Protein AF-A0A662INW2-F1 (afdb_monomer_lite)

Structure (mmCIF, N/CA/C/O backbone):
data_AF-A0A662INW2-F1
#
_entry.id   AF-A0A662INW2-F1
#
loop_
_atom_site.group_PDB
_atom_site.id
_atom_site.type_symbol
_atom_site.label_atom_id
_atom_site.label_alt_id
_atom_site.label_comp_id
_atom_site.label_asym_id
_atom_site.label_entity_id
_atom_site.label_seq_id
_atom_site.pdbx_PDB_ins_code
_atom_site.Cartn_x
_atom_site.Cartn_y
_atom_site.Cartn_z
_atom_site.occupancy
_atom_site.B_iso_or_equiv
_atom_site.auth_seq_id
_a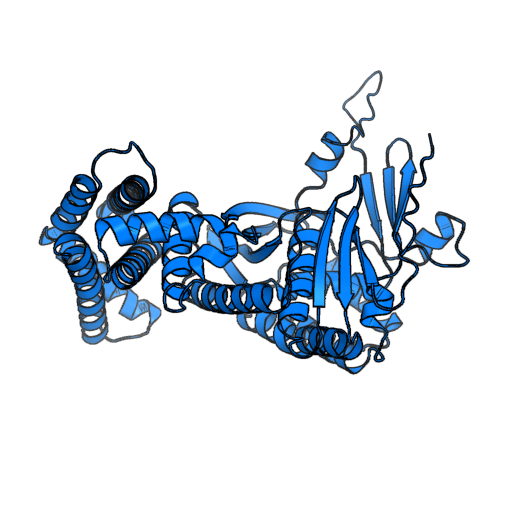tom_site.auth_comp_id
_atom_site.auth_asym_id
_atom_site.auth_atom_id
_atom_site.pdbx_PDB_model_num
ATOM 1 N N . MET A 1 1 ? -9.061 1.749 -38.274 1.00 37.03 1 MET A N 1
ATOM 2 C CA . MET A 1 1 ? -8.312 3.035 -38.328 1.00 37.03 1 MET A CA 1
ATOM 3 C C . MET A 1 1 ? -7.039 2.878 -37.492 1.00 37.03 1 MET A C 1
ATOM 5 O O . MET A 1 1 ? -7.163 2.446 -36.355 1.00 37.03 1 MET A O 1
ATOM 9 N N . LYS A 1 2 ? -5.832 3.106 -38.037 1.00 39.03 2 LYS A N 1
ATOM 10 C CA . LYS A 1 2 ? -4.568 2.965 -37.282 1.00 39.03 2 LYS A CA 1
ATOM 11 C C . LYS A 1 2 ? -4.162 4.327 -36.724 1.00 39.03 2 LYS A C 1
ATOM 13 O O . LYS A 1 2 ? -3.750 5.186 -37.494 1.00 39.03 2 LYS A O 1
ATOM 18 N N . THR A 1 3 ? -4.282 4.514 -35.418 1.00 44.94 3 THR A N 1
ATOM 19 C CA . THR A 1 3 ? -3.802 5.716 -34.724 1.00 44.94 3 THR A CA 1
ATOM 20 C C . THR A 1 3 ? -2.540 5.341 -33.952 1.00 44.94 3 THR A C 1
ATOM 22 O O . THR A 1 3 ? -2.580 4.423 -33.131 1.00 44.94 3 THR A O 1
ATOM 25 N N . GLU A 1 4 ? -1.417 5.999 -34.245 1.00 45.31 4 GLU A N 1
ATOM 26 C CA . GLU A 1 4 ? -0.183 5.900 -33.458 1.00 45.31 4 GLU A CA 1
ATOM 27 C C . GLU A 1 4 ? -0.028 7.180 -32.635 1.00 45.31 4 GLU A C 1
ATOM 29 O O . GLU A 1 4 ? 0.244 8.245 -33.184 1.00 45.31 4 GLU A O 1
ATOM 34 N N . ASP A 1 5 ? -0.183 7.073 -31.317 1.00 49.12 5 ASP A N 1
ATOM 35 C CA . ASP A 1 5 ? 0.152 8.158 -30.397 1.00 49.12 5 ASP A CA 1
ATOM 36 C C . ASP A 1 5 ? 1.635 8.022 -30.025 1.00 49.12 5 ASP A C 1
ATOM 38 O O . ASP A 1 5 ? 2.023 7.096 -29.307 1.00 49.12 5 ASP A O 1
ATOM 42 N N . ILE A 1 6 ? 2.482 8.921 -30.533 1.00 49.25 6 ILE A N 1
ATOM 43 C CA . ILE A 1 6 ? 3.893 9.017 -30.136 1.00 49.25 6 ILE A CA 1
ATOM 44 C C . ILE A 1 6 ? 4.049 10.237 -29.236 1.00 49.25 6 ILE A C 1
ATOM 46 O O . ILE A 1 6 ? 3.958 11.378 -29.688 1.00 49.25 6 ILE A O 1
ATOM 50 N N . ILE A 1 7 ? 4.323 9.995 -27.959 1.00 52.34 7 ILE A N 1
ATOM 51 C CA . ILE A 1 7 ? 4.603 11.053 -26.989 1.00 52.34 7 ILE A CA 1
ATOM 52 C C . ILE A 1 7 ? 6.104 11.336 -27.043 1.00 52.34 7 ILE A C 1
ATOM 54 O O . ILE A 1 7 ? 6.919 10.460 -26.752 1.00 52.34 7 ILE A O 1
ATOM 58 N N . LYS A 1 8 ? 6.475 12.540 -27.493 1.00 43.66 8 LYS A N 1
ATOM 59 C CA . LYS A 1 8 ? 7.877 12.971 -27.575 1.00 43.66 8 LYS A CA 1
ATOM 60 C C . LYS A 1 8 ? 8.413 13.265 -26.170 1.00 43.66 8 LYS A C 1
ATOM 62 O O . LYS A 1 8 ? 7.740 13.921 -25.380 1.00 43.66 8 LYS A O 1
ATOM 67 N N . ALA A 1 9 ? 9.620 12.783 -25.878 1.00 48.53 9 ALA A N 1
ATOM 68 C CA . ALA A 1 9 ? 10.321 13.079 -24.630 1.00 48.53 9 ALA A CA 1
ATOM 69 C C . ALA A 1 9 ? 10.698 14.579 -24.540 1.00 48.53 9 ALA A C 1
ATOM 71 O O . ALA A 1 9 ? 10.866 15.218 -25.585 1.00 48.53 9 ALA A O 1
ATOM 72 N N . PRO A 1 10 ? 10.849 15.149 -23.328 1.00 46.94 10 PRO A N 1
ATOM 73 C CA . PRO A 1 10 ? 11.308 16.522 -23.142 1.00 46.94 10 PRO A CA 1
ATOM 74 C C . PRO A 1 10 ? 12.740 16.687 -23.660 1.00 46.94 10 PRO A C 1
ATOM 76 O O . PRO A 1 10 ? 13.549 15.763 -23.602 1.00 46.94 10 PRO A O 1
ATOM 79 N N . SER A 1 11 ? 13.066 17.885 -24.137 1.00 42.50 11 SER A N 1
ATOM 80 C CA . SER A 1 11 ? 14.350 18.226 -24.761 1.00 42.50 11 SER A CA 1
ATOM 81 C C . SER A 1 11 ? 15.472 18.589 -23.773 1.00 42.50 11 SER A C 1
ATOM 83 O O . SER A 1 11 ? 16.565 18.937 -24.214 1.00 42.50 11 SER A O 1
ATOM 85 N N . SER A 1 12 ? 15.243 18.519 -22.452 1.00 51.72 12 SER A N 1
ATOM 86 C CA . SER A 1 12 ? 16.228 18.924 -21.433 1.00 51.72 12 SER A CA 1
ATOM 87 C C . SER A 1 12 ? 16.754 17.736 -20.618 1.00 51.72 12 SER A C 1
ATOM 89 O O . SER A 1 12 ? 15.980 16.938 -20.105 1.00 51.72 12 SER A O 1
ATOM 91 N N . GLY A 1 13 ? 18.077 17.633 -20.430 1.00 61.78 13 GLY A N 1
ATOM 92 C CA . GLY A 1 13 ? 18.703 16.524 -19.684 1.00 61.78 13 GLY A CA 1
ATOM 93 C C . GLY A 1 13 ? 18.345 16.444 -18.188 1.00 61.78 13 GLY A C 1
ATOM 94 O O . GLY A 1 13 ? 18.645 15.443 -17.537 1.00 61.78 13 GLY A O 1
ATOM 95 N N . ARG A 1 14 ? 17.696 17.477 -17.631 1.00 76.56 14 ARG A N 1
ATOM 96 C CA . ARG A 1 14 ? 17.255 17.535 -16.223 1.00 76.56 14 ARG A CA 1
ATOM 97 C C . ARG A 1 14 ? 15.843 17.001 -16.001 1.00 76.56 14 ARG A C 1
ATOM 99 O O . ARG A 1 14 ? 15.479 16.735 -14.860 1.00 76.56 14 ARG A O 1
ATOM 106 N N . GLU A 1 15 ? 15.068 16.814 -17.064 1.00 89.31 15 GLU A N 1
ATOM 107 C CA . GLU A 1 15 ? 13.707 16.297 -16.988 1.00 89.31 15 GLU A CA 1
ATOM 108 C C . GLU A 1 15 ? 13.587 15.018 -17.814 1.00 89.31 15 GLU A C 1
ATOM 110 O O . GLU A 1 15 ? 13.947 14.986 -18.989 1.00 89.31 15 GLU A O 1
ATOM 115 N N . LYS A 1 16 ? 13.060 13.950 -17.213 1.00 91.19 16 LYS A N 1
ATOM 116 C CA . LYS A 1 16 ? 12.741 12.720 -17.941 1.00 91.19 16 LYS A CA 1
ATOM 117 C C . LYS A 1 16 ? 11.297 12.314 -17.689 1.00 91.19 16 LYS A C 1
ATOM 119 O O . LYS A 1 16 ? 10.740 12.558 -16.619 1.00 91.19 16 LYS A O 1
ATOM 124 N N . ILE A 1 17 ? 10.704 11.669 -18.690 1.00 91.25 17 ILE A N 1
ATOM 125 C CA . ILE A 1 17 ? 9.365 11.091 -18.598 1.00 91.25 17 ILE A CA 1
ATOM 126 C C . ILE A 1 17 ? 9.509 9.583 -18.479 1.00 91.25 17 ILE A C 1
ATOM 128 O O . ILE A 1 17 ? 10.080 8.934 -19.353 1.00 91.25 17 ILE A O 1
ATOM 132 N N . ILE A 1 18 ? 8.950 9.031 -17.409 1.00 92.00 18 ILE A N 1
ATOM 133 C CA . ILE A 1 18 ? 8.750 7.593 -17.271 1.00 92.00 18 ILE A CA 1
ATOM 134 C C . ILE A 1 18 ? 7.319 7.290 -17.688 1.00 92.00 18 ILE A C 1
ATOM 136 O O . ILE A 1 18 ? 6.369 7.812 -17.102 1.00 92.00 18 ILE A O 1
ATOM 140 N N . MET A 1 19 ? 7.173 6.450 -18.708 1.00 89.94 19 MET A N 1
ATOM 141 C CA . MET A 1 19 ? 5.880 5.983 -19.196 1.00 89.94 19 MET A CA 1
ATOM 142 C C . MET A 1 19 ? 5.650 4.546 -18.743 1.00 89.94 19 MET A C 1
ATOM 144 O O . MET A 1 19 ? 6.542 3.706 -18.838 1.00 89.94 19 MET A O 1
ATOM 148 N N . MET A 1 20 ? 4.434 4.248 -18.299 1.00 89.69 20 MET A N 1
ATOM 149 C CA . MET A 1 20 ? 4.009 2.888 -17.983 1.00 89.69 20 MET A CA 1
ATOM 150 C C . MET A 1 20 ? 2.600 2.629 -18.528 1.00 89.69 20 MET A C 1
ATOM 152 O O . MET A 1 20 ? 1.799 3.562 -18.620 1.00 89.69 20 MET A O 1
ATOM 156 N N . PRO A 1 21 ? 2.261 1.382 -18.890 1.00 87.25 21 PRO A N 1
ATOM 157 C CA . PRO A 1 21 ? 0.896 1.010 -19.250 1.00 87.25 21 PRO A CA 1
ATOM 158 C C . PRO A 1 21 ? -0.096 1.401 -18.148 1.00 87.25 21 PRO A C 1
ATOM 160 O O . PRO A 1 21 ? 0.173 1.161 -16.970 1.00 87.25 21 PRO A O 1
ATOM 163 N N . ALA A 1 22 ? -1.240 1.975 -18.529 1.00 84.25 22 ALA A N 1
ATOM 164 C CA . ALA A 1 22 ? -2.293 2.425 -17.613 1.00 84.25 22 ALA A CA 1
ATOM 165 C C . ALA A 1 22 ? -3.113 1.252 -17.041 1.00 84.25 22 ALA A C 1
ATOM 167 O O . ALA A 1 22 ? -4.324 1.142 -17.244 1.00 84.25 22 ALA A O 1
ATOM 168 N N . PHE A 1 23 ? -2.434 0.338 -16.354 1.00 82.12 23 PHE A N 1
ATOM 169 C CA . PHE A 1 23 ? -3.037 -0.792 -15.661 1.00 82.12 23 PHE A CA 1
ATOM 170 C C . PHE A 1 23 ? -3.106 -0.497 -14.169 1.00 82.12 23 PHE A C 1
ATOM 172 O O . PHE A 1 23 ? -2.045 -0.465 -13.555 1.00 82.12 23 PHE A O 1
ATOM 179 N N . PRO A 1 24 ? -4.307 -0.356 -13.569 1.00 82.19 24 PRO A N 1
ATOM 180 C CA . PRO A 1 24 ? -4.466 0.195 -12.221 1.00 82.19 24 PRO A CA 1
ATOM 181 C C . PRO A 1 24 ? -3.483 -0.378 -11.195 1.00 82.19 24 PRO A C 1
ATOM 183 O O . PRO A 1 24 ? -2.689 0.357 -10.622 1.00 82.19 24 PRO A O 1
ATOM 186 N N . PHE A 1 25 ? -3.426 -1.707 -11.066 1.00 84.69 25 PHE A N 1
ATOM 187 C CA . PHE A 1 25 ? -2.544 -2.346 -10.092 1.00 84.69 25 PHE A CA 1
ATOM 188 C C . PHE A 1 25 ? -1.044 -2.155 -10.382 1.00 84.69 25 PHE A C 1
ATOM 190 O O . PHE A 1 25 ? -0.271 -1.847 -9.476 1.00 84.69 25 PHE A O 1
ATOM 197 N N . LEU A 1 26 ? -0.619 -2.304 -11.646 1.00 87.50 26 LEU A N 1
ATOM 198 C CA . LEU A 1 26 ? 0.771 -2.043 -12.039 1.00 87.50 26 LEU A CA 1
ATOM 199 C C . LEU A 1 26 ? 1.128 -0.578 -11.797 1.00 87.50 26 LEU A C 1
ATOM 201 O O . LEU A 1 26 ? 2.176 -0.300 -11.227 1.00 87.50 26 LEU A O 1
ATOM 205 N N . THR A 1 27 ? 0.267 0.340 -12.225 1.00 90.38 27 THR A N 1
ATOM 206 C CA . THR A 1 27 ? 0.436 1.781 -12.074 1.00 90.38 27 THR A CA 1
ATOM 207 C C . THR A 1 27 ? 0.603 2.156 -10.606 1.00 90.38 27 THR A C 1
ATOM 209 O O . THR A 1 27 ? 1.559 2.851 -10.272 1.00 90.38 27 THR A O 1
ATOM 212 N N . ASP A 1 28 ? -0.265 1.666 -9.723 1.00 92.19 28 ASP A N 1
ATOM 213 C CA . ASP A 1 28 ? -0.233 2.005 -8.300 1.00 92.19 28 ASP A CA 1
ATOM 214 C C . ASP A 1 28 ? 1.037 1.465 -7.621 1.00 92.19 28 ASP A C 1
ATOM 216 O O . ASP A 1 28 ? 1.741 2.208 -6.930 1.00 92.19 28 ASP A O 1
ATOM 220 N N . CYS A 1 29 ? 1.409 0.204 -7.874 1.00 92.75 29 CYS A N 1
ATOM 221 C CA . CYS A 1 29 ? 2.650 -0.373 -7.346 1.00 92.75 29 CYS A CA 1
ATOM 222 C C . CYS A 1 29 ? 3.903 0.301 -7.915 1.00 92.75 29 CYS A C 1
ATOM 224 O O . CYS A 1 29 ? 4.835 0.610 -7.175 1.00 92.75 29 CYS A O 1
ATOM 226 N N . PHE A 1 30 ? 3.937 0.553 -9.222 1.00 93.81 30 PHE A N 1
ATOM 227 C CA . PHE A 1 30 ? 5.099 1.139 -9.877 1.00 93.81 30 PHE A CA 1
ATOM 228 C C . PHE A 1 30 ? 5.302 2.601 -9.466 1.00 93.81 30 PHE A C 1
ATOM 230 O O . PHE A 1 30 ? 6.424 2.996 -9.152 1.00 93.81 30 PHE A O 1
ATOM 237 N N . ARG A 1 31 ? 4.228 3.399 -9.379 1.00 94.31 31 ARG A N 1
ATOM 238 C CA . ARG A 1 31 ? 4.294 4.756 -8.817 1.00 94.31 31 ARG A CA 1
ATOM 239 C C . ARG A 1 31 ? 4.790 4.730 -7.387 1.00 94.31 31 ARG A C 1
ATOM 241 O O . ARG A 1 31 ? 5.695 5.484 -7.065 1.00 94.31 31 ARG A O 1
ATOM 248 N N . THR A 1 32 ? 4.243 3.850 -6.553 1.00 96.19 32 THR A N 1
ATOM 249 C CA . THR A 1 32 ? 4.691 3.712 -5.163 1.00 96.19 32 THR A CA 1
ATOM 250 C C . THR A 1 32 ? 6.186 3.427 -5.109 1.00 96.19 32 THR A C 1
ATOM 252 O O . THR A 1 32 ? 6.913 4.147 -4.436 1.00 96.19 32 THR A O 1
ATOM 255 N N . PHE A 1 33 ? 6.660 2.437 -5.869 1.00 95.50 33 PHE A N 1
ATOM 256 C CA . PHE A 1 33 ? 8.079 2.105 -5.966 1.00 95.50 33 PHE A CA 1
ATOM 257 C C . PHE A 1 33 ? 8.932 3.327 -6.346 1.00 95.50 33 PHE A C 1
ATOM 259 O O . PHE A 1 33 ? 9.886 3.653 -5.644 1.00 95.50 33 PHE A O 1
ATOM 266 N N . MET A 1 34 ? 8.542 4.062 -7.392 1.00 95.62 34 MET A N 1
ATOM 267 C CA . MET A 1 34 ? 9.255 5.265 -7.833 1.00 95.62 34 MET A CA 1
ATOM 268 C C . MET A 1 34 ? 9.220 6.401 -6.805 1.00 95.62 34 MET A C 1
ATOM 270 O O . MET A 1 34 ? 10.246 7.018 -6.541 1.00 95.62 34 MET A O 1
ATOM 274 N N . LEU A 1 35 ? 8.060 6.688 -6.212 1.00 95.94 35 LEU A N 1
ATOM 275 C CA . LEU A 1 35 ? 7.903 7.760 -5.227 1.00 95.94 35 LEU A CA 1
ATOM 276 C C . LEU A 1 35 ? 8.697 7.475 -3.948 1.00 95.94 35 LEU A C 1
ATOM 278 O O . LEU A 1 35 ? 9.294 8.391 -3.392 1.00 95.94 35 LEU A O 1
ATOM 282 N N . MET A 1 36 ? 8.751 6.215 -3.505 1.00 95.50 36 MET A N 1
ATOM 283 C CA . MET A 1 36 ? 9.572 5.814 -2.359 1.00 95.50 36 MET A CA 1
ATOM 284 C C . MET A 1 36 ? 11.071 5.918 -2.665 1.00 95.50 36 MET A C 1
ATOM 286 O O . MET A 1 36 ? 11.833 6.313 -1.785 1.00 95.50 36 MET A O 1
ATOM 290 N N . ALA A 1 37 ? 11.494 5.642 -3.904 1.00 94.62 37 ALA A N 1
ATOM 291 C CA . ALA A 1 37 ? 12.878 5.864 -4.321 1.00 94.62 37 ALA A CA 1
ATOM 292 C C . ALA A 1 37 ? 13.225 7.360 -4.329 1.00 94.62 37 ALA A C 1
ATOM 294 O O . ALA A 1 37 ? 14.258 7.756 -3.798 1.00 94.62 37 ALA A O 1
ATOM 295 N N . ILE A 1 38 ? 12.331 8.203 -4.856 1.00 95.00 38 ILE A N 1
ATOM 296 C CA . ILE A 1 38 ? 12.493 9.665 -4.840 1.00 95.00 38 ILE A CA 1
ATOM 297 C C . ILE A 1 38 ? 12.570 10.191 -3.401 1.00 95.00 38 ILE A C 1
ATOM 299 O O . ILE A 1 38 ? 13.432 11.007 -3.097 1.00 95.00 38 ILE A O 1
ATOM 303 N N . ALA A 1 39 ? 11.732 9.681 -2.496 1.00 94.38 39 ALA A N 1
ATOM 304 C CA . ALA A 1 39 ? 11.750 10.047 -1.079 1.00 94.38 39 ALA A CA 1
ATOM 305 C C . ALA A 1 39 ? 13.079 9.716 -0.364 1.00 94.38 39 ALA A C 1
ATOM 307 O O . ALA A 1 39 ? 13.336 10.241 0.719 1.00 94.38 39 ALA A O 1
ATOM 308 N N . ARG A 1 40 ? 13.907 8.817 -0.921 1.00 92.25 40 ARG A N 1
ATOM 309 C CA . ARG A 1 40 ? 15.236 8.454 -0.392 1.00 92.25 40 ARG A CA 1
ATOM 310 C C . ARG A 1 40 ? 16.379 9.279 -0.991 1.00 92.25 40 ARG A C 1
ATOM 312 O O . ARG A 1 40 ? 17.423 9.375 -0.354 1.00 92.25 40 ARG A O 1
ATOM 319 N N . ALA A 1 41 ? 16.172 9.913 -2.143 1.00 89.19 41 ALA A N 1
ATOM 320 C CA . ALA A 1 41 ? 17.164 10.747 -2.819 1.00 89.19 41 ALA A CA 1
ATOM 321 C C . ALA A 1 41 ? 17.173 12.179 -2.245 1.00 89.19 41 ALA A C 1
ATOM 323 O O . ALA A 1 41 ? 16.756 13.130 -2.903 1.00 89.19 41 ALA A O 1
ATOM 324 N N . THR A 1 42 ? 17.574 12.329 -0.979 1.00 83.94 42 THR A N 1
ATOM 325 C CA . THR A 1 42 ? 17.442 13.585 -0.219 1.00 83.94 42 THR A CA 1
ATOM 326 C C . THR A 1 42 ? 18.393 14.701 -0.640 1.00 83.94 42 THR A C 1
ATOM 328 O O . THR A 1 42 ? 18.109 15.861 -0.342 1.00 83.94 42 THR A O 1
ATOM 331 N N . ARG A 1 43 ? 19.504 14.394 -1.319 1.00 81.56 43 ARG A N 1
ATOM 332 C CA . ARG A 1 43 ? 20.448 15.409 -1.821 1.00 81.56 43 ARG A CA 1
ATOM 333 C C . ARG A 1 43 ? 20.062 15.898 -3.219 1.00 81.56 43 ARG A C 1
ATOM 335 O O . ARG A 1 43 ? 20.475 16.987 -3.622 1.00 81.56 43 ARG A O 1
ATOM 342 N N . ALA A 1 44 ? 19.222 15.149 -3.926 1.00 80.12 44 ALA A N 1
ATOM 343 C CA . ALA A 1 44 ? 18.698 15.513 -5.223 1.00 80.12 44 ALA A CA 1
ATOM 344 C C . ALA A 1 44 ? 17.483 16.425 -5.042 1.00 80.12 44 ALA A C 1
ATOM 346 O O . ALA A 1 44 ? 16.520 16.110 -4.344 1.00 80.12 44 ALA A O 1
ATOM 347 N N . ASN A 1 45 ? 17.485 17.562 -5.732 1.00 86.12 45 ASN A N 1
ATOM 348 C CA . ASN A 1 45 ? 16.285 18.373 -5.863 1.00 86.12 45 ASN A CA 1
ATOM 349 C C . ASN A 1 45 ? 15.371 17.705 -6.895 1.00 86.12 45 ASN A C 1
ATOM 351 O O . ASN A 1 45 ? 15.505 17.935 -8.103 1.00 86.12 45 ASN A O 1
ATOM 355 N N . VAL A 1 46 ? 14.495 16.823 -6.409 1.00 90.19 46 VAL A N 1
ATOM 356 C CA . VAL A 1 46 ? 13.550 16.076 -7.238 1.00 90.19 46 VAL A CA 1
ATOM 357 C C . VAL A 1 46 ? 12.154 16.668 -7.122 1.00 90.19 46 VAL A C 1
ATOM 359 O O . VAL A 1 46 ? 11.629 16.843 -6.023 1.00 90.19 46 VAL A O 1
ATOM 362 N N . LYS A 1 47 ? 11.528 16.916 -8.274 1.00 92.38 47 LYS A N 1
ATOM 363 C CA . LYS A 1 47 ? 10.097 17.204 -8.387 1.00 92.38 47 LYS A CA 1
ATOM 364 C C . LYS A 1 47 ? 9.449 16.209 -9.330 1.00 92.38 47 LYS A C 1
ATOM 366 O O . LYS A 1 47 ? 9.964 15.967 -10.422 1.00 92.38 47 LYS A O 1
ATOM 371 N N . VAL A 1 48 ? 8.309 15.664 -8.925 1.00 94.31 48 VAL A N 1
ATOM 372 C CA . VAL A 1 48 ? 7.545 14.704 -9.720 1.00 94.31 48 VAL A CA 1
ATOM 373 C C . VAL A 1 48 ? 6.112 15.168 -9.916 1.00 94.31 48 VAL A C 1
ATOM 375 O O . VAL A 1 48 ? 5.460 15.611 -8.974 1.00 94.31 48 VAL A O 1
ATOM 378 N N . ARG A 1 49 ? 5.615 15.030 -11.144 1.00 94.06 49 ARG A N 1
ATOM 379 C CA . ARG A 1 49 ? 4.214 15.249 -11.511 1.00 94.06 49 ARG A CA 1
ATOM 380 C C . ARG A 1 49 ? 3.691 14.040 -12.266 1.00 94.06 49 ARG A C 1
ATOM 382 O O . ARG A 1 49 ? 4.387 13.504 -13.130 1.00 94.06 49 ARG A O 1
ATOM 389 N N . THR A 1 50 ? 2.462 13.626 -11.970 1.00 92.00 50 THR A N 1
ATOM 390 C CA . THR A 1 50 ? 1.820 12.524 -12.696 1.00 92.00 50 THR A CA 1
ATOM 391 C C . THR A 1 50 ? 0.786 13.033 -13.691 1.00 92.00 50 THR A C 1
ATOM 393 O O . THR A 1 50 ? 0.023 13.955 -13.397 1.00 92.00 50 THR A O 1
ATOM 396 N N . LEU A 1 51 ? 0.760 12.422 -14.873 1.00 87.75 51 LEU A N 1
ATOM 397 C CA . LEU A 1 51 ? -0.205 12.689 -15.936 1.00 87.75 51 LEU A CA 1
ATOM 398 C C . LEU A 1 51 ? -0.775 11.372 -16.452 1.00 87.75 51 LEU A C 1
ATOM 400 O O . LEU A 1 51 ? -0.073 10.360 -16.488 1.00 87.75 51 LEU A O 1
ATOM 404 N N . ARG A 1 52 ? -2.023 11.415 -16.914 1.00 84.88 52 ARG A N 1
ATOM 405 C CA . ARG A 1 52 ? -2.730 10.260 -17.462 1.00 84.88 52 ARG A CA 1
ATOM 406 C C . ARG A 1 52 ? -3.110 10.491 -18.916 1.00 84.88 52 ARG A C 1
ATOM 408 O O . ARG A 1 52 ? -3.553 11.569 -19.296 1.00 84.88 52 ARG A O 1
ATOM 415 N N . SER A 1 53 ? -2.968 9.445 -19.718 1.00 79.69 53 SER A N 1
ATOM 416 C CA . SER A 1 53 ? -3.459 9.360 -21.094 1.00 79.69 53 SER A CA 1
ATOM 417 C C . SER A 1 53 ? -4.329 8.111 -21.261 1.00 79.69 53 SER A C 1
ATOM 419 O O . SER A 1 53 ? -4.509 7.338 -20.319 1.00 79.69 53 SER A O 1
ATOM 421 N N . ARG A 1 54 ? -4.859 7.880 -22.469 1.00 79.19 54 ARG A N 1
ATOM 422 C CA . ARG A 1 54 ? -5.743 6.736 -22.747 1.00 79.19 54 ARG A CA 1
ATOM 423 C C . ARG A 1 54 ? -5.094 5.383 -22.436 1.00 79.19 54 ARG A C 1
ATOM 425 O O . ARG A 1 54 ? -5.748 4.518 -21.863 1.00 79.19 54 ARG A O 1
ATOM 432 N N . TRP A 1 55 ? -3.831 5.204 -22.823 1.00 83.00 55 TRP A N 1
ATOM 433 C CA . TRP A 1 55 ? -3.119 3.921 -22.720 1.00 83.00 55 TRP A CA 1
ATOM 434 C C . TRP A 1 55 ? -1.973 3.930 -21.712 1.00 83.00 55 TRP A C 1
ATOM 436 O O . TRP A 1 55 ? -1.502 2.862 -21.312 1.00 83.00 55 TRP A O 1
ATOM 446 N N . TYR A 1 56 ? -1.531 5.118 -21.299 1.00 86.50 56 TYR A N 1
ATOM 447 C CA . TYR A 1 56 ? -0.334 5.291 -20.486 1.00 86.50 56 TYR A CA 1
ATOM 448 C C . TYR A 1 56 ? -0.552 6.204 -19.303 1.00 86.50 56 TYR A C 1
ATOM 450 O O . TYR A 1 56 ? -1.284 7.192 -19.373 1.00 86.50 56 TYR A O 1
ATOM 458 N N . GLU A 1 57 ? 0.218 5.905 -18.274 1.00 89.62 57 GLU A N 1
ATOM 459 C CA . GLU A 1 57 ? 0.477 6.762 -17.139 1.00 89.62 57 GLU A CA 1
ATOM 460 C C . GLU A 1 57 ? 1.899 7.293 -17.248 1.00 89.62 57 GLU A C 1
ATOM 462 O O . GLU A 1 57 ? 2.815 6.575 -17.659 1.00 89.62 57 GLU A O 1
ATOM 467 N N . GLN A 1 58 ? 2.073 8.567 -16.919 1.00 92.06 58 GLN A N 1
ATOM 468 C CA . GLN A 1 58 ? 3.333 9.275 -17.081 1.00 92.06 58 GLN A CA 1
ATOM 469 C C . GLN A 1 58 ? 3.758 9.886 -15.755 1.00 92.06 58 GLN A C 1
ATOM 471 O O . GLN A 1 58 ? 2.960 10.523 -15.068 1.00 92.06 58 GLN A O 1
ATOM 476 N N . MET A 1 59 ? 5.033 9.722 -15.422 1.00 93.94 59 MET A N 1
ATOM 477 C CA . MET A 1 59 ? 5.696 10.441 -14.341 1.00 93.94 59 MET A CA 1
ATOM 478 C C . MET A 1 59 ? 6.733 11.369 -14.962 1.00 93.94 59 MET A C 1
ATOM 480 O O . MET A 1 59 ? 7.732 1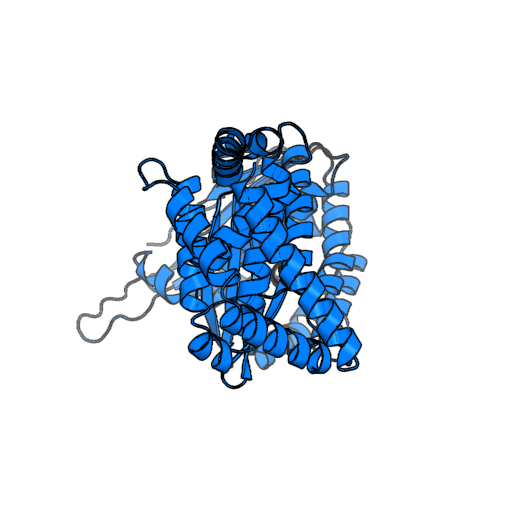0.907 -15.514 1.00 93.94 59 MET A O 1
ATOM 484 N N . MET A 1 60 ? 6.476 12.671 -14.893 1.00 94.69 60 MET A N 1
ATOM 485 C CA . MET A 1 60 ? 7.439 13.703 -15.264 1.00 94.69 60 MET A CA 1
ATOM 486 C C . MET A 1 60 ? 8.316 13.970 -14.049 1.00 94.69 60 MET A C 1
ATOM 488 O O . MET A 1 60 ? 7.800 14.392 -13.014 1.00 94.69 60 MET A O 1
ATOM 492 N N . ILE A 1 61 ? 9.609 13.680 -14.158 1.00 94.19 61 ILE A N 1
ATOM 493 C CA . ILE A 1 61 ? 10.565 13.814 -13.060 1.00 94.19 61 ILE A CA 1
ATOM 494 C C . ILE A 1 61 ? 11.623 14.833 -13.473 1.00 94.19 61 ILE A C 1
ATOM 496 O O . ILE A 1 61 ? 12.391 14.595 -14.405 1.00 94.19 61 ILE A O 1
ATOM 500 N N . SER A 1 62 ? 11.668 15.948 -12.748 1.00 93.44 62 SER A N 1
ATOM 501 C CA . SER A 1 62 ? 12.768 16.909 -12.785 1.00 93.44 62 SER A CA 1
ATOM 502 C C . SER A 1 62 ? 13.741 16.556 -11.670 1.00 93.44 62 SER A C 1
ATOM 504 O O . SER A 1 62 ? 13.338 16.536 -10.509 1.00 93.44 62 SER A O 1
ATOM 506 N N . CYS A 1 63 ? 15.000 16.291 -12.005 1.00 91.81 63 CYS A N 1
ATOM 507 C CA . CYS A 1 63 ? 16.013 15.850 -11.052 1.00 91.81 63 CYS A CA 1
ATOM 508 C C . CYS A 1 63 ? 17.339 16.585 -11.279 1.00 91.81 63 CYS A C 1
ATOM 510 O O . CYS A 1 63 ? 17.813 16.686 -12.414 1.00 91.81 63 CYS A O 1
ATOM 512 N N . SER A 1 64 ? 17.949 17.087 -10.201 1.00 90.44 64 SER A N 1
ATOM 513 C CA . SER A 1 64 ? 19.289 17.686 -10.262 1.00 90.44 64 SER A CA 1
ATOM 514 C C . SER A 1 64 ? 20.406 16.646 -10.373 1.00 90.44 64 SER A C 1
ATOM 516 O O . SER A 1 64 ? 21.429 16.946 -10.983 1.00 90.44 64 SER A O 1
ATOM 518 N N . ASP A 1 65 ? 20.210 15.448 -9.812 1.00 89.50 65 ASP A N 1
ATOM 519 C CA . ASP A 1 65 ? 21.181 14.350 -9.841 1.00 89.50 65 ASP A CA 1
ATOM 520 C C . ASP A 1 65 ? 20.501 12.987 -10.058 1.00 89.50 65 ASP A C 1
ATOM 522 O O . ASP A 1 65 ? 19.937 12.369 -9.153 1.00 89.50 65 ASP A O 1
ATOM 526 N N . TRP A 1 66 ? 20.571 12.494 -11.294 1.00 90.44 66 TRP A N 1
ATOM 527 C CA . TRP A 1 66 ? 20.020 11.190 -11.663 1.00 90.44 66 TRP A CA 1
ATOM 528 C C . TRP A 1 66 ? 20.772 10.008 -11.038 1.00 90.44 66 TRP A C 1
ATOM 530 O O . TRP A 1 66 ? 20.169 8.944 -10.893 1.00 90.44 66 TRP A O 1
ATOM 540 N N . HIS A 1 67 ? 22.042 10.173 -10.654 1.00 91.00 67 HIS A N 1
ATOM 541 C CA . HIS A 1 67 ? 22.830 9.086 -10.070 1.00 91.00 67 HIS A CA 1
ATOM 542 C C . HIS A 1 67 ? 22.334 8.740 -8.670 1.00 91.00 67 HIS A C 1
ATOM 544 O O . HIS A 1 67 ? 22.232 7.563 -8.335 1.00 91.00 67 HIS A O 1
ATOM 550 N N . GLU A 1 68 ? 21.969 9.742 -7.871 1.00 91.38 68 GLU A N 1
ATOM 551 C CA . GLU A 1 68 ? 21.410 9.519 -6.537 1.00 91.38 68 GLU A CA 1
ATOM 552 C C . GLU A 1 68 ? 20.029 8.853 -6.591 1.00 91.38 68 GLU A C 1
ATOM 554 O O . GLU A 1 68 ? 19.758 7.908 -5.842 1.00 91.38 68 GLU A O 1
ATOM 559 N N . LEU A 1 69 ? 19.159 9.299 -7.506 1.00 92.81 69 LEU A N 1
ATOM 560 C CA . LEU A 1 69 ? 17.864 8.648 -7.710 1.00 92.81 69 LEU A CA 1
ATOM 561 C C . LEU A 1 69 ? 18.050 7.189 -8.146 1.00 92.81 69 LEU A C 1
ATOM 563 O O . LEU A 1 69 ? 17.346 6.299 -7.669 1.00 92.81 69 LEU A O 1
ATOM 567 N N . GLU A 1 70 ? 19.018 6.920 -9.020 1.00 93.31 70 GLU A N 1
ATOM 568 C CA . GLU A 1 70 ? 19.314 5.554 -9.427 1.00 93.31 70 GLU A CA 1
ATOM 569 C C . GLU A 1 70 ? 19.918 4.709 -8.300 1.00 93.31 70 GLU A C 1
ATOM 571 O O . GLU A 1 70 ? 19.538 3.548 -8.149 1.00 93.31 70 GLU A O 1
ATOM 576 N N . ALA A 1 71 ? 20.803 5.275 -7.479 1.00 93.19 71 ALA A N 1
ATOM 577 C CA . ALA A 1 71 ? 21.316 4.608 -6.287 1.00 93.19 71 ALA A CA 1
ATOM 578 C C . ALA A 1 71 ? 20.174 4.238 -5.327 1.00 93.19 71 ALA A C 1
ATOM 580 O O . ALA A 1 71 ? 20.133 3.116 -4.826 1.00 93.19 71 ALA A O 1
ATOM 581 N N . SER A 1 72 ? 19.192 5.127 -5.159 1.00 93.62 72 SER A N 1
ATOM 582 C CA . SER A 1 72 ? 17.994 4.868 -4.351 1.00 93.62 72 SER A CA 1
ATOM 583 C C . SER A 1 72 ? 17.125 3.747 -4.937 1.00 93.62 72 SER A C 1
ATOM 585 O O . SER A 1 72 ? 16.638 2.887 -4.205 1.00 93.62 72 SER A O 1
ATOM 587 N N . LEU A 1 73 ? 16.959 3.701 -6.265 1.00 94.81 73 LEU A N 1
ATOM 588 C CA . LEU A 1 73 ? 16.258 2.602 -6.941 1.00 94.81 73 LEU A CA 1
ATOM 589 C C . LEU A 1 73 ? 16.988 1.266 -6.762 1.00 94.81 73 LEU A C 1
ATOM 591 O O . LEU A 1 73 ? 16.343 0.249 -6.507 1.00 94.81 73 LEU A O 1
ATOM 595 N N . ARG A 1 74 ? 18.322 1.254 -6.872 1.00 94.38 74 ARG A N 1
ATOM 596 C CA . ARG A 1 74 ? 19.141 0.054 -6.634 1.00 94.38 74 ARG A CA 1
ATOM 597 C C . ARG A 1 74 ? 19.004 -0.440 -5.209 1.00 94.38 74 ARG A C 1
ATOM 599 O O . ARG A 1 74 ? 18.741 -1.621 -5.028 1.00 94.38 74 ARG A O 1
ATOM 606 N N . ASP A 1 75 ? 19.113 0.455 -4.233 1.00 93.12 75 ASP A N 1
ATOM 607 C CA . ASP A 1 75 ? 18.938 0.132 -2.818 1.00 93.12 75 ASP A CA 1
ATOM 608 C C . ASP A 1 75 ? 17.560 -0.491 -2.551 1.00 93.12 75 ASP A C 1
ATOM 610 O O . ASP A 1 75 ? 17.445 -1.525 -1.893 1.00 93.12 75 ASP A O 1
ATOM 614 N N . MET A 1 76 ? 16.495 0.063 -3.137 1.00 92.69 76 MET A N 1
ATOM 615 C CA . MET A 1 76 ? 15.163 -0.531 -3.012 1.00 92.69 76 MET A CA 1
ATOM 616 C C . MET A 1 76 ? 15.083 -1.948 -3.596 1.00 92.69 76 MET A C 1
ATOM 618 O O . MET A 1 76 ? 14.439 -2.816 -2.999 1.00 92.69 76 MET A O 1
ATOM 622 N N . LEU A 1 77 ? 15.716 -2.196 -4.746 1.00 93.50 77 LEU A N 1
ATOM 623 C CA . LEU A 1 77 ? 15.772 -3.526 -5.361 1.00 93.50 77 LEU A CA 1
ATOM 624 C C . LEU A 1 77 ? 16.644 -4.499 -4.553 1.00 93.50 77 LEU A C 1
ATOM 626 O O . LEU A 1 77 ? 16.292 -5.671 -4.433 1.00 93.50 77 LEU A O 1
ATOM 630 N N . GLU A 1 78 ? 17.756 -4.023 -3.998 1.00 93.50 78 GLU A N 1
ATOM 631 C CA . GLU A 1 78 ? 18.724 -4.829 -3.255 1.00 93.50 78 GLU A CA 1
ATOM 632 C C . GLU A 1 78 ? 18.254 -5.166 -1.837 1.00 93.50 78 GLU A C 1
ATOM 634 O O . GLU A 1 78 ? 18.492 -6.277 -1.372 1.00 93.50 78 GLU A O 1
ATOM 639 N N . ASN A 1 79 ? 17.559 -4.247 -1.164 1.00 90.75 79 ASN A N 1
ATOM 640 C CA . ASN A 1 79 ? 17.259 -4.365 0.264 1.00 90.75 79 ASN A CA 1
ATOM 641 C C . ASN A 1 79 ? 15.753 -4.434 0.544 1.00 90.75 79 ASN A C 1
ATOM 643 O O . ASN A 1 79 ? 15.276 -5.364 1.197 1.00 90.75 79 ASN A O 1
ATOM 647 N N . SER A 1 80 ? 14.970 -3.489 0.016 1.00 86.88 80 SER A N 1
ATOM 648 C CA . SER A 1 80 ? 13.543 -3.385 0.361 1.00 86.88 80 SER A CA 1
ATOM 649 C C . SER A 1 80 ? 12.692 -4.505 -0.246 1.00 86.88 80 SER A C 1
ATOM 651 O O . SER A 1 80 ? 11.782 -5.010 0.410 1.00 86.88 80 SER A O 1
ATOM 653 N N . VAL A 1 81 ? 12.987 -4.935 -1.478 1.00 86.69 81 VAL A N 1
ATOM 654 C CA . VAL A 1 81 ? 12.280 -6.062 -2.108 1.00 86.69 81 VAL A CA 1
ATOM 655 C C . VAL A 1 81 ? 12.530 -7.380 -1.357 1.00 86.69 81 VAL A C 1
ATOM 657 O O . VAL A 1 81 ? 11.542 -8.020 -0.987 1.00 86.69 81 VAL A O 1
ATOM 660 N N . PRO A 1 82 ? 13.785 -7.791 -1.077 1.00 86.19 82 PRO A N 1
ATOM 661 C CA . PRO A 1 82 ? 14.074 -8.940 -0.220 1.00 86.19 82 PRO A CA 1
ATOM 662 C C . PRO A 1 82 ? 13.357 -8.907 1.119 1.00 86.19 82 PRO A C 1
ATOM 664 O O . PRO A 1 82 ? 12.671 -9.870 1.450 1.00 86.19 82 PRO A O 1
ATOM 667 N N . GLN A 1 83 ? 13.446 -7.792 1.846 1.00 86.19 83 GLN A N 1
ATOM 668 C CA . GLN A 1 83 ? 12.819 -7.653 3.155 1.00 86.19 83 GLN A CA 1
ATOM 669 C C . GLN A 1 83 ? 11.303 -7.891 3.083 1.00 86.19 83 GLN A C 1
ATOM 671 O O . GLN A 1 83 ? 10.761 -8.718 3.814 1.00 86.19 83 GLN A O 1
ATOM 676 N N . ASN A 1 84 ? 10.616 -7.237 2.144 1.00 83.94 84 ASN A N 1
ATOM 677 C CA . ASN A 1 84 ? 9.163 -7.353 2.012 1.00 83.94 84 ASN A CA 1
ATOM 678 C C . ASN A 1 84 ? 8.717 -8.762 1.599 1.00 83.94 84 ASN A C 1
ATOM 680 O O . ASN A 1 84 ? 7.662 -9.226 2.020 1.00 83.94 84 ASN A O 1
ATOM 684 N N . ILE A 1 85 ? 9.519 -9.459 0.793 1.00 80.12 85 ILE A N 1
ATOM 685 C CA . ILE A 1 85 ? 9.255 -10.847 0.398 1.00 80.12 85 ILE A CA 1
ATOM 686 C C . ILE A 1 85 ? 9.514 -11.812 1.562 1.00 80.12 85 ILE A C 1
ATOM 688 O O . ILE A 1 85 ? 8.774 -12.779 1.756 1.00 80.12 85 ILE A O 1
ATOM 692 N N . GLU A 1 86 ? 10.577 -11.581 2.327 1.00 73.69 86 GLU A N 1
ATOM 693 C CA . GLU A 1 86 ? 10.971 -12.425 3.447 1.00 73.69 86 GLU A CA 1
ATOM 694 C C . GLU A 1 86 ? 10.006 -12.327 4.626 1.00 73.69 86 GLU A C 1
ATOM 696 O O . GLU A 1 86 ? 9.706 -13.334 5.260 1.00 73.69 86 GLU A O 1
ATOM 701 N N . GLU A 1 87 ? 9.441 -11.159 4.889 1.00 66.38 87 GLU A N 1
ATOM 702 C CA . GLU A 1 87 ? 8.433 -11.003 5.940 1.00 66.38 87 GLU A CA 1
ATOM 703 C C . GLU A 1 87 ? 7.115 -11.748 5.617 1.00 66.38 87 GLU A C 1
ATOM 705 O O . GLU A 1 87 ? 6.273 -11.945 6.489 1.00 66.38 87 GLU A O 1
ATOM 710 N N . VAL A 1 88 ? 6.967 -12.262 4.388 1.00 63.19 88 VAL A N 1
ATOM 711 C CA . VAL A 1 88 ? 5.779 -12.971 3.875 1.00 63.19 88 VAL A CA 1
ATOM 712 C C . VAL A 1 88 ? 6.003 -14.497 3.729 1.00 63.19 88 VAL A C 1
ATOM 714 O O . VAL A 1 88 ? 5.144 -15.228 3.237 1.00 63.19 88 VAL A O 1
ATOM 717 N N . ARG A 1 89 ? 7.136 -15.026 4.225 1.00 54.44 89 ARG A N 1
ATOM 718 C CA . ARG A 1 89 ? 7.616 -16.434 4.132 1.00 54.44 89 ARG A CA 1
ATOM 719 C C . ARG A 1 89 ? 6.596 -17.558 4.415 1.00 54.44 89 ARG A C 1
ATOM 721 O O . ARG A 1 89 ? 6.838 -18.695 4.001 1.00 54.44 89 ARG A O 1
ATOM 728 N N . ASN A 1 90 ? 5.503 -17.273 5.124 1.00 45.97 90 ASN A N 1
ATOM 729 C CA . ASN A 1 90 ? 4.575 -18.266 5.684 1.00 45.97 90 ASN A CA 1
ATOM 730 C C . ASN A 1 90 ? 3.435 -18.690 4.753 1.00 45.97 90 ASN A C 1
ATOM 732 O O . ASN A 1 90 ? 2.671 -19.597 5.080 1.00 45.97 90 ASN A O 1
ATOM 736 N N . VAL A 1 91 ? 3.332 -18.073 3.583 1.00 45.59 91 VAL A N 1
ATOM 737 C CA . VAL A 1 91 ? 2.361 -18.444 2.559 1.00 45.59 91 VAL A CA 1
ATOM 738 C C . VAL A 1 91 ? 3.128 -18.600 1.255 1.00 45.59 91 VAL A C 1
ATOM 740 O O . VAL A 1 91 ? 4.092 -17.858 1.030 1.00 45.59 91 VAL A O 1
ATOM 743 N N . PRO A 1 92 ? 2.788 -19.559 0.373 1.00 44.97 92 PRO A N 1
ATOM 744 C CA . PRO A 1 92 ? 3.299 -19.473 -0.980 1.00 44.97 92 PRO A CA 1
ATOM 745 C C . PRO A 1 92 ? 3.016 -18.055 -1.482 1.00 44.97 92 PRO A C 1
ATOM 747 O O . PRO A 1 92 ? 1.876 -17.607 -1.456 1.00 44.97 92 PRO A O 1
ATOM 750 N N . LEU A 1 93 ? 4.034 -17.356 -1.991 1.00 47.38 93 LEU A N 1
ATOM 751 C CA . LEU A 1 93 ? 3.798 -16.408 -3.071 1.00 47.38 93 LEU A CA 1
ATOM 752 C C . LEU A 1 93 ? 3.162 -17.247 -4.181 1.00 47.38 93 LEU A C 1
ATOM 754 O O . LEU A 1 93 ? 3.832 -17.720 -5.100 1.00 47.38 93 LEU A O 1
ATOM 758 N N . THR A 1 94 ? 1.860 -17.505 -4.069 1.00 46.88 94 THR A N 1
ATOM 759 C CA . THR A 1 94 ? 1.023 -17.935 -5.158 1.00 46.88 94 THR A CA 1
ATOM 760 C C . THR A 1 94 ? 0.976 -16.719 -6.044 1.00 46.88 94 THR A C 1
ATOM 762 O O . THR A 1 94 ? -0.035 -16.042 -6.154 1.00 46.88 94 THR A O 1
ATOM 765 N N . MET A 1 95 ? 2.049 -16.480 -6.792 1.00 49.16 95 MET A N 1
ATOM 766 C CA . MET A 1 95 ? 1.803 -16.052 -8.145 1.00 49.16 95 MET A CA 1
ATOM 767 C C . MET A 1 95 ? 1.230 -17.266 -8.906 1.00 49.16 95 MET A C 1
ATOM 769 O O . MET A 1 95 ? 1.805 -17.694 -9.873 1.00 49.16 95 MET A O 1
ATOM 773 N N . GLY A 1 96 ? 0.134 -17.903 -8.459 1.00 36.03 96 GLY A N 1
ATOM 774 C CA . GLY A 1 96 ? -0.337 -19.257 -8.832 1.00 36.03 96 GLY A CA 1
ATOM 775 C C . GLY A 1 96 ? -0.555 -19.543 -10.333 1.00 36.03 96 GLY A C 1
ATOM 776 O O . GLY A 1 96 ? -0.853 -20.669 -10.723 1.00 36.03 96 GLY A O 1
ATOM 777 N N . ALA A 1 97 ? -0.308 -18.563 -11.203 1.00 38.75 97 ALA A N 1
ATOM 778 C CA . ALA A 1 97 ? 0.077 -18.724 -12.606 1.00 38.75 97 ALA A CA 1
ATOM 779 C C . ALA A 1 97 ? 1.564 -19.133 -12.828 1.00 38.75 97 ALA A C 1
ATOM 781 O O . ALA A 1 97 ? 2.040 -19.200 -13.960 1.00 38.75 97 ALA A O 1
ATOM 782 N N . LEU A 1 98 ? 2.321 -19.415 -11.763 1.00 46.84 98 LEU A N 1
ATOM 783 C CA . LEU A 1 98 ? 3.782 -19.329 -11.727 1.00 46.84 98 LEU A CA 1
ATOM 784 C C . LEU A 1 98 ? 4.491 -20.411 -12.521 1.00 46.84 98 LEU A C 1
ATOM 786 O O . LEU A 1 98 ? 5.658 -20.233 -12.838 1.00 46.84 98 LEU A O 1
ATOM 790 N N . ALA A 1 99 ? 3.838 -21.512 -12.883 1.00 54.62 99 ALA A N 1
ATOM 791 C CA . ALA A 1 99 ? 4.485 -22.459 -13.780 1.00 54.62 99 ALA A CA 1
ATOM 792 C C . ALA A 1 99 ? 4.873 -21.770 -15.102 1.00 54.62 99 ALA A C 1
ATOM 794 O O . ALA A 1 99 ? 5.979 -21.990 -15.585 1.00 54.62 99 ALA A O 1
ATOM 795 N N . SER A 1 100 ? 4.028 -20.880 -15.647 1.00 66.75 100 SER A N 1
ATOM 796 C CA . SER A 1 100 ? 4.364 -20.142 -16.870 1.00 66.75 100 SER A CA 1
ATOM 797 C C . SER A 1 100 ? 5.260 -18.940 -16.597 1.00 66.75 100 SER A C 1
ATOM 799 O O . SER A 1 100 ? 6.265 -18.796 -17.283 1.00 66.75 100 SER A O 1
ATOM 801 N N . ASP A 1 101 ? 4.954 -18.112 -15.594 1.00 76.69 101 ASP A N 1
ATOM 802 C CA . ASP A 1 101 ? 5.723 -16.882 -15.348 1.00 76.69 101 ASP A CA 1
ATOM 803 C C . ASP A 1 101 ? 7.093 -17.168 -14.714 1.00 76.69 101 ASP A C 1
ATOM 805 O O . ASP A 1 101 ? 8.078 -16.582 -15.155 1.00 76.69 101 ASP A O 1
ATOM 809 N N . LEU A 1 102 ? 7.219 -18.138 -13.789 1.00 77.75 102 LEU A N 1
ATOM 810 C CA . LEU A 1 102 ? 8.543 -18.621 -13.360 1.00 77.75 102 LEU A CA 1
ATOM 811 C C . LEU A 1 102 ? 9.261 -19.313 -14.506 1.00 77.75 102 LEU A C 1
ATOM 813 O O . LEU A 1 102 ? 10.476 -19.202 -14.590 1.00 77.75 102 LEU A O 1
ATOM 817 N N . SER A 1 103 ? 8.566 -20.054 -15.376 1.00 82.75 103 SER A N 1
ATOM 818 C CA . SER A 1 103 ? 9.240 -20.662 -16.527 1.00 82.75 103 SER A CA 1
ATOM 819 C C . SER A 1 103 ? 9.754 -19.593 -17.488 1.00 82.75 103 SER A C 1
ATOM 821 O O . SER A 1 103 ? 10.855 -19.747 -18.004 1.00 82.75 103 SER A O 1
ATOM 823 N N . ILE A 1 104 ? 8.998 -18.522 -17.741 1.00 86.94 104 ILE A N 1
ATOM 824 C CA . ILE A 1 104 ? 9.451 -17.388 -18.555 1.00 86.94 104 ILE A CA 1
ATOM 825 C C . ILE A 1 104 ? 10.637 -16.712 -17.866 1.00 86.94 104 ILE A C 1
ATOM 827 O O . ILE A 1 104 ? 11.681 -16.553 -18.497 1.00 86.94 104 ILE A O 1
ATOM 831 N N . LEU A 1 105 ? 10.518 -16.408 -16.570 1.00 88.19 105 LEU A N 1
ATOM 832 C CA . LEU A 1 105 ? 11.586 -15.822 -15.767 1.00 88.19 105 LEU A CA 1
ATOM 833 C C . LEU A 1 105 ? 12.865 -16.667 -15.853 1.00 88.19 105 LEU A C 1
ATOM 835 O O . LEU A 1 105 ? 13.885 -16.195 -16.342 1.00 88.19 105 LEU A O 1
ATOM 839 N N . ARG A 1 106 ? 12.789 -17.944 -15.470 1.00 88.94 106 ARG A N 1
ATOM 840 C CA . ARG A 1 106 ? 13.934 -18.862 -15.386 1.00 88.94 106 ARG A CA 1
ATOM 841 C C . ARG A 1 106 ? 14.536 -19.217 -16.744 1.00 88.94 106 ARG A C 1
ATOM 843 O O . ARG A 1 106 ? 15.750 -19.298 -16.853 1.00 88.94 106 ARG A O 1
ATOM 850 N N . LYS A 1 107 ? 13.712 -19.471 -17.768 1.00 90.00 107 LYS A N 1
ATOM 851 C CA . LYS A 1 107 ? 14.191 -19.987 -19.067 1.00 90.00 107 LYS A CA 1
ATOM 852 C C . LYS A 1 107 ? 14.472 -18.901 -20.100 1.00 90.00 107 LYS A C 1
ATOM 854 O O . LYS A 1 107 ? 15.075 -19.209 -21.123 1.00 90.00 107 LYS A O 1
ATOM 859 N N . ARG A 1 108 ? 13.971 -17.675 -19.913 1.00 91.38 108 ARG A N 1
ATOM 860 C CA . ARG A 1 108 ? 14.053 -16.623 -20.941 1.00 91.38 108 ARG A CA 1
ATOM 861 C C . ARG A 1 108 ? 14.553 -15.285 -20.414 1.00 91.38 108 ARG A C 1
ATOM 863 O O . ARG A 1 108 ? 15.413 -14.701 -21.059 1.00 91.38 108 ARG A O 1
ATOM 870 N N . ILE A 1 109 ? 14.042 -14.813 -19.278 1.00 92.19 109 ILE A N 1
ATOM 871 C CA . ILE A 1 109 ? 14.406 -13.494 -18.734 1.00 92.19 109 ILE A CA 1
ATOM 872 C C . ILE A 1 109 ? 15.792 -13.538 -18.084 1.00 92.19 109 ILE A C 1
ATOM 874 O O . ILE A 1 109 ? 16.691 -12.835 -18.529 1.00 92.19 109 ILE A O 1
ATOM 878 N N . LEU A 1 110 ? 15.993 -14.400 -17.080 1.00 93.25 110 LEU A N 1
ATOM 879 C CA . LEU A 1 110 ? 17.258 -14.475 -16.340 1.00 93.25 110 LEU A CA 1
ATOM 880 C C . LEU A 1 110 ? 18.467 -14.778 -17.242 1.00 93.25 110 LEU A C 1
ATOM 882 O O . LEU A 1 110 ? 19.453 -14.056 -17.119 1.00 93.25 110 LEU A O 1
ATOM 886 N N . PRO A 1 111 ? 18.399 -15.721 -18.212 1.00 93.69 111 PRO A N 1
ATOM 887 C CA . PRO A 1 111 ? 19.520 -15.964 -19.120 1.00 93.69 111 PRO A CA 1
ATOM 888 C C . PRO A 1 111 ? 19.902 -14.746 -19.968 1.00 93.69 111 PRO A C 1
ATOM 890 O O . PRO A 1 111 ? 21.085 -14.508 -20.180 1.00 93.69 111 PRO A O 1
ATOM 893 N N . ARG A 1 112 ? 18.926 -13.944 -20.423 1.00 92.75 112 ARG A N 1
ATOM 894 C CA . ARG A 1 112 ? 19.200 -12.706 -21.179 1.00 92.75 112 ARG A CA 1
ATOM 895 C C . ARG A 1 112 ? 19.839 -11.620 -20.322 1.00 92.75 112 ARG A C 1
ATOM 897 O O . ARG A 1 112 ? 20.647 -10.853 -20.822 1.00 92.75 112 ARG A O 1
ATOM 904 N N . LEU A 1 113 ? 19.513 -11.599 -19.033 1.00 92.31 113 LEU A N 1
ATOM 905 C CA . LEU A 1 113 ? 20.143 -10.726 -18.043 1.00 92.31 113 LEU A CA 1
ATOM 906 C C . LEU A 1 113 ? 21.479 -11.290 -17.520 1.00 92.31 113 LEU A C 1
ATOM 908 O O . LEU A 1 113 ? 22.098 -10.697 -16.639 1.00 92.31 113 LEU A O 1
ATOM 912 N N . GLY A 1 114 ? 21.902 -12.465 -18.004 1.00 92.12 114 GLY A N 1
ATOM 913 C CA . GLY A 1 114 ? 23.078 -13.186 -17.520 1.00 92.12 114 GLY A CA 1
ATOM 914 C C . GLY A 1 114 ? 22.956 -13.703 -16.083 1.00 92.12 114 GLY A C 1
ATOM 915 O O . GLY A 1 114 ? 23.961 -14.102 -15.505 1.00 92.12 114 GLY A O 1
ATOM 916 N N . ILE A 1 115 ? 21.769 -13.681 -15.474 1.00 93.50 115 ILE A N 1
ATOM 917 C CA . ILE A 1 115 ? 21.538 -14.086 -14.083 1.00 93.50 115 ILE A CA 1
ATOM 918 C C . ILE A 1 115 ? 21.292 -15.596 -14.026 1.00 93.50 115 ILE A C 1
ATOM 920 O O . ILE A 1 115 ? 20.448 -16.132 -14.746 1.00 93.50 115 ILE A O 1
ATOM 924 N N . GLU A 1 116 ? 22.004 -16.290 -13.144 1.00 91.88 116 GLU A N 1
ATOM 925 C CA . GLU A 1 116 ? 21.758 -17.709 -12.894 1.00 91.88 116 GLU A CA 1
ATOM 926 C C . GLU A 1 116 ? 20.464 -17.915 -12.106 1.00 91.88 116 GLU A C 1
ATOM 928 O O . GLU A 1 116 ? 20.087 -17.095 -11.270 1.00 91.88 116 GLU A O 1
ATOM 933 N N . VAL A 1 117 ? 19.777 -19.032 -12.354 1.00 88.62 117 VAL A N 1
ATOM 934 C CA . VAL A 1 117 ? 18.552 -19.376 -11.625 1.00 88.62 117 VAL A CA 1
ATOM 935 C C . VAL A 1 117 ? 18.916 -19.777 -10.191 1.00 88.62 117 VAL A C 1
ATOM 937 O O . VAL A 1 117 ? 19.520 -20.838 -10.009 1.00 88.62 117 VAL A O 1
ATOM 940 N N . PRO A 1 118 ? 18.517 -19.011 -9.158 1.00 87.25 118 PRO A N 1
ATOM 941 C CA . PRO A 1 118 ? 18.870 -19.362 -7.791 1.00 87.25 118 PRO A CA 1
ATOM 942 C C . PRO A 1 118 ? 18.147 -20.629 -7.327 1.00 87.25 118 PRO A C 1
ATOM 944 O O . PRO A 1 118 ? 17.016 -20.917 -7.737 1.00 87.25 118 PRO A O 1
ATOM 947 N N . LYS A 1 119 ? 18.785 -21.381 -6.427 1.00 85.81 119 LYS A N 1
ATOM 948 C CA . LYS A 1 119 ? 18.161 -22.515 -5.729 1.00 85.81 119 LYS A CA 1
ATOM 949 C C . LYS A 1 119 ? 17.284 -22.011 -4.571 1.00 85.81 119 LYS A C 1
ATOM 951 O O . LYS A 1 119 ? 17.415 -20.876 -4.132 1.00 85.81 119 LYS A O 1
ATOM 956 N N . GLY A 1 120 ? 16.386 -22.862 -4.076 1.00 82.88 120 GLY A N 1
ATOM 957 C CA . GLY A 1 120 ? 15.526 -22.560 -2.922 1.00 82.88 120 GLY A CA 1
ATOM 958 C C . GLY A 1 120 ? 14.052 -22.349 -3.269 1.00 82.88 120 GLY A C 1
ATOM 959 O O . GLY A 1 120 ? 13.625 -22.550 -4.411 1.00 82.88 120 GLY A O 1
ATOM 960 N N . ARG A 1 121 ? 13.260 -21.974 -2.258 1.00 79.62 121 ARG A N 1
ATOM 961 C CA . ARG A 1 121 ? 11.823 -21.684 -2.403 1.00 79.62 121 ARG A CA 1
ATOM 962 C C . ARG A 1 121 ? 11.618 -20.427 -3.248 1.00 79.62 121 ARG A C 1
ATOM 964 O O . ARG A 1 121 ? 12.478 -19.556 -3.287 1.00 79.62 121 ARG A O 1
ATOM 971 N N . VAL A 1 122 ? 10.455 -20.301 -3.888 1.00 77.81 122 VAL A N 1
ATOM 972 C CA . VAL A 1 122 ? 10.152 -19.200 -4.825 1.00 77.81 122 VAL A CA 1
ATOM 973 C C . VAL A 1 122 ? 10.478 -17.817 -4.253 1.00 77.81 122 VAL A C 1
ATOM 975 O O . VAL A 1 122 ? 11.105 -17.020 -4.939 1.00 77.81 122 VAL A O 1
ATOM 978 N N . PHE A 1 123 ? 10.110 -17.539 -3.001 1.00 76.50 123 PHE A N 1
ATOM 979 C CA . PHE A 1 123 ? 10.383 -16.248 -2.364 1.00 76.50 123 PHE A CA 1
ATOM 980 C C . PHE A 1 123 ? 11.892 -15.972 -2.213 1.00 76.50 123 PHE A C 1
ATOM 982 O O . PHE A 1 123 ? 12.342 -14.866 -2.497 1.00 76.50 123 PHE A O 1
ATOM 989 N N . GLN A 1 124 ? 12.689 -16.992 -1.870 1.00 81.56 124 GLN A N 1
ATOM 990 C CA . GLN A 1 124 ? 14.152 -16.889 -1.787 1.00 81.56 124 GLN A CA 1
ATOM 991 C C . GLN A 1 124 ? 14.740 -16.611 -3.166 1.00 81.56 124 GLN A C 1
ATOM 993 O O . GLN A 1 124 ? 15.604 -15.755 -3.306 1.00 81.56 124 GLN A O 1
ATOM 998 N N . GLN A 1 125 ? 14.222 -17.283 -4.199 1.00 85.94 125 GLN A N 1
ATOM 999 C CA . GLN A 1 125 ? 14.667 -17.045 -5.568 1.00 85.94 125 GLN A CA 1
ATOM 1000 C C . GLN A 1 125 ? 14.405 -15.604 -5.997 1.00 85.94 125 GLN A C 1
ATOM 1002 O O . GLN A 1 125 ? 15.304 -14.976 -6.539 1.00 85.94 125 GLN A O 1
ATOM 1007 N N . VAL A 1 126 ? 13.208 -15.062 -5.746 1.00 86.19 126 VAL A N 1
ATOM 1008 C CA . VAL A 1 126 ? 12.889 -13.670 -6.110 1.00 86.19 126 VAL A CA 1
ATOM 1009 C C . VAL A 1 126 ? 13.760 -12.682 -5.329 1.00 86.19 126 VAL A C 1
ATOM 1011 O O . VAL A 1 126 ? 14.277 -11.751 -5.938 1.00 86.19 126 VAL A O 1
ATOM 1014 N N . SER A 1 127 ? 13.983 -12.914 -4.031 1.00 88.25 127 SER A N 1
ATOM 1015 C CA . SER A 1 127 ? 14.901 -12.116 -3.202 1.00 88.25 127 SER A CA 1
ATOM 1016 C C . SER A 1 127 ? 16.329 -12.103 -3.779 1.00 88.25 127 SER A C 1
ATOM 1018 O O . SER A 1 127 ? 16.872 -11.042 -4.089 1.00 88.25 127 SER A O 1
ATOM 1020 N N . MET A 1 128 ? 16.893 -13.283 -4.064 1.00 90.44 128 MET A N 1
ATOM 1021 C CA . MET A 1 128 ? 18.227 -13.421 -4.661 1.00 90.44 128 MET A CA 1
ATOM 1022 C C . MET A 1 128 ? 18.314 -12.819 -6.069 1.00 90.44 128 MET A C 1
ATOM 1024 O O . MET A 1 128 ? 19.333 -12.223 -6.419 1.00 90.44 128 MET A O 1
ATOM 1028 N N . ILE A 1 129 ? 17.264 -12.955 -6.887 1.00 92.25 129 ILE A N 1
ATOM 1029 C CA . ILE A 1 129 ? 17.187 -12.332 -8.216 1.00 92.25 129 ILE A CA 1
ATOM 1030 C C . ILE A 1 129 ? 17.215 -10.810 -8.082 1.00 92.25 129 ILE A C 1
ATOM 1032 O O . ILE A 1 129 ? 17.956 -10.172 -8.823 1.00 92.25 129 ILE A O 1
ATOM 1036 N N . ALA A 1 130 ? 16.448 -10.232 -7.152 1.00 91.88 130 ALA A N 1
ATOM 1037 C CA . ALA A 1 130 ? 16.391 -8.787 -6.942 1.00 91.88 130 ALA A CA 1
ATOM 1038 C C . ALA A 1 130 ? 17.770 -8.223 -6.562 1.00 91.88 130 ALA A C 1
ATOM 1040 O O . ALA A 1 130 ? 18.266 -7.311 -7.224 1.00 91.88 130 ALA A O 1
ATOM 1041 N N . GLN A 1 131 ? 18.437 -8.854 -5.592 1.00 94.00 131 GLN A N 1
ATOM 1042 C CA . GLN A 1 131 ? 19.800 -8.511 -5.171 1.00 94.00 131 GLN A CA 1
ATOM 1043 C C . GLN A 1 131 ? 20.818 -8.661 -6.302 1.00 94.00 131 GLN A C 1
ATOM 1045 O O . GLN A 1 131 ? 21.618 -7.763 -6.558 1.00 94.00 131 GLN A O 1
ATOM 1050 N N . THR A 1 132 ? 20.791 -9.793 -7.009 1.00 94.94 132 THR A N 1
ATOM 1051 C CA . THR A 1 132 ? 21.738 -10.062 -8.100 1.00 94.94 132 THR A CA 1
ATOM 1052 C C . THR A 1 132 ? 21.543 -9.079 -9.248 1.00 94.94 132 THR A C 1
ATOM 1054 O O . THR A 1 132 ? 22.518 -8.586 -9.810 1.00 94.94 132 THR A O 1
ATOM 1057 N N . TYR A 1 133 ? 20.292 -8.765 -9.584 1.00 95.12 133 TYR A N 1
ATOM 1058 C CA . TYR A 1 133 ? 19.965 -7.786 -10.611 1.00 95.12 133 TYR A CA 1
ATOM 1059 C C . TYR A 1 133 ? 20.438 -6.383 -10.224 1.00 95.12 133 TYR A C 1
ATOM 1061 O O . TYR A 1 133 ? 21.114 -5.750 -11.029 1.00 95.12 133 TYR A O 1
ATOM 1069 N N . ALA A 1 134 ? 20.167 -5.934 -8.992 1.00 93.69 134 ALA A N 1
ATOM 1070 C CA . ALA A 1 134 ? 20.596 -4.626 -8.492 1.00 93.69 134 ALA A CA 1
ATOM 1071 C C . ALA A 1 134 ? 22.125 -4.446 -8.536 1.00 93.69 134 ALA A C 1
ATOM 1073 O O . ALA A 1 134 ? 22.610 -3.389 -8.936 1.00 93.69 134 ALA A O 1
ATOM 1074 N N . LYS A 1 135 ? 22.881 -5.503 -8.205 1.00 92.25 135 LYS A N 1
ATOM 1075 C CA . LYS A 1 135 ? 24.353 -5.505 -8.252 1.00 92.25 135 LYS A CA 1
ATOM 1076 C C . LYS A 1 135 ? 24.923 -5.519 -9.668 1.00 92.25 135 LYS A C 1
ATOM 1078 O O . LYS A 1 135 ? 26.006 -4.990 -9.893 1.00 92.25 135 LYS A O 1
ATOM 1083 N N . ARG A 1 136 ? 24.236 -6.169 -10.613 1.00 91.31 136 ARG A N 1
ATOM 1084 C CA . ARG A 1 136 ? 24.747 -6.383 -11.977 1.00 91.31 136 ARG A CA 1
ATOM 1085 C C . ARG A 1 136 ? 24.336 -5.316 -12.976 1.00 91.31 136 ARG A C 1
ATOM 1087 O O . ARG A 1 136 ? 25.053 -5.119 -13.952 1.00 91.31 136 ARG A O 1
ATOM 1094 N N . ILE A 1 137 ? 23.190 -4.666 -12.786 1.00 90.31 137 ILE A N 1
ATOM 1095 C CA . ILE A 1 137 ? 22.742 -3.633 -13.720 1.00 90.31 137 ILE A CA 1
ATOM 1096 C C . ILE A 1 137 ? 23.722 -2.439 -13.696 1.00 90.31 137 ILE A C 1
ATOM 1098 O O . ILE A 1 137 ? 23.995 -1.908 -12.615 1.00 90.31 137 ILE A O 1
ATOM 1102 N N . PRO A 1 138 ? 24.281 -1.995 -14.841 1.00 88.25 138 PRO A N 1
ATOM 1103 C CA . PRO A 1 138 ? 25.221 -0.868 -14.877 1.00 88.25 138 PRO A CA 1
ATOM 1104 C C . PRO A 1 138 ? 24.573 0.442 -14.425 1.00 88.25 138 PRO A C 1
ATOM 1106 O O . PRO A 1 138 ? 23.374 0.631 -14.634 1.00 88.25 138 PRO A O 1
ATOM 1109 N N . LEU A 1 139 ? 25.332 1.318 -13.755 1.00 80.69 139 LEU A N 1
ATOM 1110 C CA . LEU A 1 139 ? 24.849 2.642 -13.324 1.00 80.69 139 LEU A CA 1
ATOM 1111 C C . LEU A 1 139 ? 24.429 3.470 -14.547 1.00 80.69 139 LEU A C 1
ATOM 1113 O O . LEU A 1 139 ? 25.136 3.482 -15.547 1.00 80.69 139 LEU A O 1
ATOM 1117 N N . GLY A 1 140 ? 23.268 4.116 -14.478 1.00 79.06 140 GLY A N 1
ATOM 1118 C CA . GLY A 1 140 ? 22.590 4.791 -15.589 1.00 79.06 140 GLY A CA 1
ATOM 1119 C C . GLY A 1 140 ? 21.473 3.943 -16.212 1.00 79.06 140 GLY A C 1
ATOM 1120 O O . GLY A 1 140 ? 20.466 4.473 -16.693 1.00 79.06 140 GLY A O 1
ATOM 1121 N N . SER A 1 141 ? 21.603 2.612 -16.184 1.00 88.62 141 SER A N 1
ATOM 1122 C CA . SER A 1 141 ? 20.771 1.733 -17.010 1.00 88.62 141 SER A CA 1
ATOM 1123 C C . SER A 1 141 ? 19.339 1.569 -16.501 1.00 88.62 141 SER A C 1
ATOM 1125 O O . SER A 1 141 ? 18.443 1.326 -17.309 1.00 88.62 141 SER A O 1
ATOM 1127 N N . ILE A 1 142 ? 19.071 1.707 -15.194 1.00 91.50 142 ILE A N 1
ATOM 1128 C CA . ILE A 1 142 ? 17.684 1.603 -14.698 1.00 91.50 142 ILE A CA 1
ATOM 1129 C C . ILE A 1 142 ? 16.858 2.764 -15.249 1.00 91.50 142 ILE A C 1
ATOM 1131 O O . ILE A 1 142 ? 15.786 2.549 -15.815 1.00 91.50 142 ILE A O 1
ATOM 1135 N N . ILE A 1 143 ? 17.360 3.993 -15.121 1.00 91.25 143 ILE A N 1
ATOM 1136 C CA . ILE A 1 143 ? 16.649 5.180 -15.598 1.00 91.25 143 ILE A CA 1
ATOM 1137 C C . ILE A 1 143 ? 16.497 5.144 -17.120 1.00 91.25 143 ILE A C 1
ATOM 1139 O O . ILE A 1 143 ? 15.427 5.475 -17.632 1.00 91.25 143 ILE A O 1
ATOM 1143 N N . GLU A 1 144 ? 17.520 4.706 -17.853 1.00 89.94 144 GLU A N 1
ATOM 1144 C CA . GLU A 1 144 ? 17.431 4.511 -19.305 1.00 89.94 144 GLU A CA 1
ATOM 1145 C C . GLU A 1 144 ? 16.330 3.526 -19.690 1.00 89.94 144 GLU A C 1
ATOM 1147 O O . GLU A 1 144 ? 15.503 3.841 -20.542 1.00 89.94 144 GLU A O 1
ATOM 1152 N N . VAL A 1 145 ? 16.259 2.363 -19.029 1.00 90.25 145 VAL A N 1
ATOM 1153 C CA . VAL A 1 145 ? 15.180 1.393 -19.254 1.00 90.25 145 VAL A CA 1
ATOM 1154 C C . VAL A 1 145 ? 13.822 2.052 -19.025 1.00 90.25 145 VAL A C 1
ATOM 1156 O O . VAL A 1 145 ? 12.957 1.977 -19.898 1.00 90.25 145 VAL A O 1
ATOM 1159 N N . LEU A 1 146 ? 13.639 2.736 -17.894 1.00 91.12 146 LEU A N 1
ATOM 1160 C CA . LEU A 1 146 ? 12.351 3.317 -17.504 1.00 91.12 146 LEU A CA 1
ATOM 1161 C C . LEU A 1 146 ? 11.900 4.500 -18.369 1.00 91.12 146 LEU A C 1
ATOM 1163 O O . LEU A 1 146 ? 10.709 4.801 -18.428 1.00 91.12 146 LEU A O 1
ATOM 1167 N N . THR A 1 147 ? 12.831 5.158 -19.051 1.00 90.50 147 THR A N 1
ATOM 1168 C CA . THR A 1 147 ? 12.550 6.328 -19.898 1.00 90.50 147 THR A CA 1
ATOM 1169 C C . THR A 1 147 ? 12.410 5.976 -21.376 1.00 90.50 147 THR A C 1
ATOM 1171 O O . THR A 1 147 ? 12.122 6.851 -22.193 1.00 90.50 147 THR A O 1
ATOM 1174 N N . LYS A 1 148 ? 12.521 4.684 -21.731 1.00 87.38 148 LYS A N 1
ATOM 1175 C CA . LYS A 1 148 ? 12.169 4.201 -23.070 1.00 87.38 148 LYS A CA 1
ATOM 1176 C C . LYS A 1 148 ? 10.707 4.564 -23.385 1.00 87.38 148 LYS A C 1
ATOM 1178 O O . LYS A 1 148 ? 9.811 4.208 -22.613 1.00 87.38 148 LYS A O 1
ATOM 1183 N N . PRO A 1 149 ? 10.434 5.228 -24.522 1.00 83.06 149 PRO A N 1
ATOM 1184 C CA . PRO A 1 149 ? 9.072 5.594 -24.887 1.00 83.06 149 PRO A CA 1
ATOM 1185 C C . PRO A 1 149 ? 8.249 4.341 -25.185 1.00 83.06 149 PRO A C 1
ATOM 1187 O O . PRO A 1 149 ? 8.786 3.347 -25.665 1.00 83.06 149 PRO A O 1
ATOM 1190 N N . TRP A 1 150 ? 6.940 4.381 -24.947 1.00 85.81 150 TRP A N 1
ATOM 1191 C CA . TRP A 1 150 ? 6.022 3.285 -25.279 1.00 85.81 150 TRP A CA 1
ATOM 1192 C C . TRP A 1 150 ? 5.216 3.596 -26.547 1.00 85.81 150 TRP A C 1
ATOM 1194 O O . TRP A 1 150 ? 4.945 4.756 -26.846 1.00 85.81 150 TRP A O 1
ATOM 1204 N N . ARG A 1 151 ? 4.829 2.558 -27.299 1.00 83.69 151 ARG A N 1
ATOM 1205 C CA . ARG A 1 151 ? 3.984 2.643 -28.502 1.00 83.69 151 ARG A CA 1
ATOM 1206 C C . ARG A 1 151 ? 2.712 1.834 -28.325 1.00 83.69 151 ARG A C 1
ATOM 1208 O O . ARG A 1 151 ? 2.759 0.692 -27.863 1.00 83.69 151 ARG A O 1
ATOM 1215 N N . SER A 1 152 ? 1.587 2.423 -28.733 1.00 82.06 152 SER A N 1
ATOM 1216 C CA . SER A 1 152 ? 0.279 1.764 -28.741 1.00 82.06 152 SER A CA 1
ATOM 1217 C C . SER A 1 152 ? -0.104 1.483 -30.179 1.00 82.06 152 SER A C 1
ATOM 1219 O O . SER A 1 152 ? -0.279 2.408 -30.966 1.00 82.06 152 SER A O 1
ATOM 1221 N N . ILE A 1 153 ? -0.244 0.205 -30.512 1.00 82.75 153 ILE A N 1
ATOM 1222 C CA . ILE A 1 153 ? -0.705 -0.240 -31.824 1.00 82.75 153 ILE A CA 1
ATOM 1223 C C . ILE A 1 153 ? -2.136 -0.734 -31.649 1.00 82.75 153 ILE A C 1
ATOM 1225 O O . ILE A 1 153 ? -2.365 -1.790 -31.056 1.00 82.75 153 ILE A O 1
ATOM 1229 N N . VAL A 1 154 ? -3.090 0.045 -32.156 1.00 78.56 154 VAL A N 1
ATOM 1230 C CA . VAL A 1 154 ? -4.522 -0.265 -32.096 1.00 78.56 154 VAL A CA 1
ATOM 1231 C C . VAL A 1 154 ? -4.963 -0.939 -33.398 1.00 78.56 154 VAL A C 1
ATOM 1233 O O . VAL A 1 154 ? -4.688 -0.458 -34.498 1.00 78.56 154 VAL A O 1
ATOM 1236 N N . SER A 1 155 ? -5.639 -2.074 -33.259 1.00 74.38 155 SER A N 1
ATOM 1237 C CA . SER A 1 155 ? -6.343 -2.825 -34.305 1.00 74.38 155 SER A CA 1
ATOM 1238 C C . SER A 1 155 ? -7.769 -3.124 -33.837 1.00 74.38 155 SER A C 1
ATOM 1240 O O . SER A 1 155 ? -8.042 -3.009 -32.644 1.00 74.38 155 SER A O 1
ATOM 1242 N N . ASP A 1 156 ? -8.655 -3.503 -34.760 1.00 69.81 156 ASP A N 1
ATOM 1243 C CA . ASP A 1 156 ? -10.111 -3.509 -34.544 1.00 69.81 156 ASP A CA 1
ATOM 1244 C C . ASP A 1 156 ? -10.565 -4.282 -33.285 1.00 69.81 156 ASP A C 1
ATOM 1246 O O . ASP A 1 156 ? -11.445 -3.810 -32.572 1.00 69.81 156 ASP A O 1
ATOM 1250 N N . ASP A 1 157 ? -9.909 -5.397 -32.928 1.00 68.25 157 ASP A N 1
ATOM 1251 C CA . ASP A 1 157 ? -10.190 -6.167 -31.703 1.00 68.25 157 ASP A CA 1
ATOM 1252 C C . ASP A 1 157 ? -9.008 -6.256 -30.713 1.00 68.25 157 ASP A C 1
ATOM 1254 O O . ASP A 1 157 ? -9.087 -6.966 -29.703 1.00 68.25 157 ASP A O 1
ATOM 1258 N N . GLN A 1 158 ? -7.892 -5.559 -30.969 1.00 71.44 158 GLN A N 1
ATOM 1259 C CA . GLN A 1 158 ? -6.660 -5.711 -30.183 1.00 71.44 158 GLN A CA 1
ATOM 1260 C C . GLN A 1 158 ? -5.862 -4.424 -30.021 1.00 71.44 158 GLN A C 1
ATOM 1262 O O . GLN A 1 158 ? -5.599 -3.715 -30.992 1.00 71.44 158 GLN A O 1
ATOM 1267 N N . VAL A 1 159 ? -5.343 -4.209 -28.813 1.00 79.44 159 VAL A N 1
ATOM 1268 C CA . VAL A 1 159 ? -4.373 -3.153 -28.504 1.00 79.44 159 VAL A CA 1
ATOM 1269 C C . VAL A 1 159 ? -3.071 -3.800 -28.056 1.00 79.44 159 VAL A C 1
ATOM 1271 O O . VAL A 1 159 ? -3.064 -4.579 -27.107 1.00 79.44 159 VAL A O 1
ATOM 1274 N N . LEU A 1 160 ? -1.967 -3.483 -28.729 1.00 82.75 160 LEU A N 1
ATOM 1275 C CA . LEU A 1 160 ? -0.624 -3.884 -28.315 1.00 82.75 160 LEU A CA 1
ATOM 1276 C C . LEU A 1 160 ? 0.101 -2.676 -27.717 1.00 82.75 160 LEU A C 1
ATOM 1278 O O . LEU A 1 160 ? 0.309 -1.690 -28.422 1.00 82.75 160 LEU A O 1
ATOM 1282 N N . LEU A 1 161 ? 0.508 -2.773 -26.450 1.00 85.50 161 LEU A N 1
ATOM 1283 C CA . LEU A 1 161 ? 1.387 -1.796 -25.799 1.00 85.50 161 LEU A CA 1
ATOM 1284 C C . LEU A 1 161 ? 2.787 -2.395 -25.657 1.00 85.50 161 LEU A C 1
ATOM 1286 O O . LEU A 1 161 ? 2.947 -3.485 -25.099 1.00 85.50 161 LEU A O 1
ATOM 1290 N N . ILE A 1 162 ? 3.796 -1.696 -26.169 1.00 85.81 162 ILE A N 1
ATOM 1291 C CA . ILE A 1 162 ? 5.185 -2.164 -26.148 1.00 85.81 162 ILE A CA 1
ATOM 1292 C C . ILE A 1 162 ? 6.170 -0.985 -26.108 1.00 85.81 162 ILE A C 1
ATOM 1294 O O . ILE A 1 162 ? 5.896 0.031 -26.752 1.00 85.81 162 ILE A O 1
ATOM 1298 N N . PRO A 1 163 ? 7.320 -1.084 -25.413 1.00 80.94 163 PRO A N 1
ATOM 1299 C CA . PRO A 1 163 ? 8.394 -0.109 -25.546 1.00 80.94 163 PRO A CA 1
ATOM 1300 C C . PRO A 1 163 ? 8.821 0.054 -27.011 1.00 80.94 163 PRO A C 1
ATOM 1302 O O . PRO A 1 163 ? 8.992 -0.918 -27.750 1.00 80.94 163 PRO A O 1
ATOM 1305 N N . SER A 1 164 ? 8.992 1.300 -27.436 1.00 70.62 164 SER A N 1
ATOM 1306 C CA . SER A 1 164 ? 9.595 1.679 -28.705 1.00 70.62 164 SER A CA 1
ATOM 1307 C C . SER A 1 164 ? 11.051 1.226 -28.712 1.00 70.62 164 SER A C 1
ATOM 1309 O O . SER A 1 164 ? 11.839 1.663 -27.877 1.00 70.62 164 SER A O 1
ATOM 1311 N N . VAL A 1 165 ? 11.422 0.393 -29.680 1.00 65.75 165 VAL A N 1
ATOM 1312 C CA . VAL A 1 165 ? 12.817 0.007 -29.916 1.00 65.75 165 VAL A CA 1
ATOM 1313 C C . VAL A 1 165 ? 13.279 0.672 -31.209 1.00 65.75 165 VAL A C 1
ATOM 1315 O O . VAL A 1 165 ? 12.622 0.534 -32.246 1.00 65.75 165 VAL A O 1
ATOM 1318 N N . GLU A 1 166 ? 14.384 1.416 -31.153 1.00 58.12 166 GLU A N 1
ATOM 1319 C CA . GLU A 1 166 ? 14.991 2.014 -32.345 1.00 58.12 166 GLU A CA 1
ATOM 1320 C C . GLU A 1 166 ? 15.323 0.935 -33.388 1.00 58.12 166 GLU A C 1
ATOM 1322 O O . GLU A 1 166 ? 15.722 -0.181 -33.063 1.00 58.12 166 GLU A O 1
ATOM 1327 N N . GLY A 1 167 ? 15.070 1.234 -34.664 1.00 57.78 167 GLY A N 1
ATOM 1328 C CA . GLY A 1 167 ? 15.282 0.298 -35.776 1.00 57.78 167 GLY A CA 1
ATOM 1329 C C . GLY A 1 167 ? 14.192 -0.769 -35.972 1.00 57.78 167 GLY A C 1
ATOM 1330 O O . GLY A 1 167 ? 14.045 -1.283 -37.082 1.00 57.78 167 GLY A O 1
ATOM 1331 N N . MET A 1 168 ? 13.352 -1.065 -34.973 1.00 60.84 168 MET A N 1
ATOM 1332 C CA . MET A 1 168 ? 12.255 -2.030 -35.128 1.00 60.84 168 MET A CA 1
ATOM 1333 C C . MET A 1 168 ? 10.968 -1.353 -35.612 1.00 60.84 168 MET A C 1
ATOM 1335 O O . MET A 1 168 ? 10.198 -0.788 -34.838 1.00 60.84 168 MET A O 1
ATOM 1339 N N . LYS A 1 169 ? 10.717 -1.434 -36.925 1.00 60.62 169 LYS A N 1
ATOM 1340 C CA . LYS A 1 169 ? 9.520 -0.849 -37.559 1.00 60.62 169 LYS A CA 1
ATOM 1341 C C . LYS A 1 169 ? 8.341 -1.819 -37.698 1.00 60.62 169 LYS A C 1
ATOM 1343 O O . LYS A 1 169 ? 7.209 -1.370 -37.835 1.00 60.62 169 LYS A O 1
ATOM 1348 N N . SER A 1 170 ? 8.566 -3.138 -37.668 1.00 71.25 170 SER A N 1
ATOM 1349 C CA . SER A 1 170 ? 7.493 -4.122 -37.886 1.00 71.25 170 SER A CA 1
ATOM 1350 C C . SER A 1 170 ? 6.926 -4.685 -36.577 1.00 71.25 170 SER A C 1
ATOM 1352 O O . SER A 1 170 ? 7.664 -5.089 -35.675 1.00 71.25 170 SER A O 1
ATOM 1354 N N . ARG A 1 171 ? 5.589 -4.788 -36.499 1.00 71.56 171 ARG A N 1
ATOM 1355 C CA . ARG A 1 171 ? 4.861 -5.408 -35.370 1.00 71.56 171 ARG A CA 1
ATOM 1356 C C . ARG A 1 171 ? 5.377 -6.818 -35.059 1.00 71.56 171 ARG A C 1
ATOM 1358 O O . ARG A 1 171 ? 5.499 -7.179 -33.895 1.00 71.56 171 ARG A O 1
ATOM 1365 N N . HIS A 1 172 ? 5.713 -7.605 -36.082 1.00 73.69 172 HIS A N 1
ATOM 1366 C CA . HIS A 1 172 ? 6.220 -8.970 -35.913 1.00 73.69 172 HIS A CA 1
ATOM 1367 C C . HIS A 1 172 ? 7.593 -9.021 -35.227 1.00 73.69 172 HIS A C 1
ATOM 1369 O O . HIS A 1 172 ? 7.782 -9.836 -34.324 1.00 73.69 172 HIS A O 1
ATOM 1375 N N . ALA A 1 173 ? 8.532 -8.148 -35.609 1.00 71.12 173 ALA A N 1
ATOM 1376 C CA . ALA A 1 173 ? 9.854 -8.097 -34.984 1.00 71.12 173 ALA A CA 1
ATOM 1377 C C . ALA A 1 173 ? 9.755 -7.686 -33.507 1.00 71.12 173 ALA A C 1
ATOM 1379 O O . ALA A 1 173 ? 10.303 -8.367 -32.641 1.00 71.12 173 ALA A O 1
ATOM 1380 N N . LEU A 1 174 ? 8.960 -6.648 -33.231 1.00 71.19 174 LEU A N 1
ATOM 1381 C CA . LEU A 1 174 ? 8.658 -6.143 -31.889 1.00 71.19 174 LEU A CA 1
ATOM 1382 C C . LEU A 1 174 ? 8.034 -7.214 -30.975 1.00 71.19 174 LEU A C 1
ATOM 1384 O O . LEU A 1 174 ? 8.416 -7.381 -29.819 1.00 71.19 174 LEU A O 1
ATOM 1388 N N . VAL A 1 175 ? 7.082 -7.989 -31.495 1.00 76.69 175 VAL A N 1
ATOM 1389 C CA . VAL A 1 175 ? 6.418 -9.071 -30.751 1.00 76.69 175 VAL A CA 1
ATOM 1390 C C . VAL A 1 175 ? 7.369 -10.237 -30.463 1.00 76.69 175 VAL A C 1
ATOM 1392 O O . VAL A 1 175 ? 7.252 -10.863 -29.409 1.00 76.69 175 VAL A O 1
ATOM 1395 N N . LYS A 1 176 ? 8.298 -10.545 -31.377 1.00 77.12 176 LYS A N 1
ATOM 1396 C CA . LYS A 1 176 ? 9.251 -11.659 -31.239 1.00 77.12 176 LYS A CA 1
ATOM 1397 C C . LYS A 1 176 ? 10.365 -11.361 -30.229 1.00 77.12 176 LYS A C 1
ATOM 1399 O O . LYS A 1 176 ? 10.846 -12.286 -29.576 1.00 77.12 176 LYS A O 1
ATOM 1404 N N . SER A 1 177 ? 10.771 -10.098 -30.097 1.00 76.44 177 SER A N 1
ATOM 1405 C CA . SER A 1 177 ? 11.831 -9.676 -29.172 1.00 76.44 177 SER A CA 1
ATOM 1406 C C . SER A 1 177 ? 11.347 -9.426 -27.739 1.00 76.44 177 SER A C 1
ATOM 1408 O O . SER A 1 177 ? 12.173 -9.448 -26.828 1.00 76.44 177 SER A O 1
ATOM 1410 N N . SER A 1 178 ? 10.037 -9.264 -27.526 1.00 85.56 178 SER A N 1
ATOM 1411 C CA . SER A 1 178 ? 9.440 -8.869 -26.244 1.00 85.56 178 SER A CA 1
ATOM 1412 C C . SER A 1 178 ? 8.656 -9.980 -25.538 1.00 85.56 178 SER A C 1
ATOM 1414 O O . SER A 1 178 ? 8.158 -10.938 -26.138 1.00 85.56 178 SER A O 1
ATOM 1416 N N . PHE A 1 179 ? 8.501 -9.821 -24.227 1.00 87.81 179 PHE A N 1
ATOM 1417 C CA . PHE A 1 179 ? 7.799 -10.744 -23.344 1.00 87.81 179 PHE A CA 1
ATOM 1418 C C . PHE A 1 179 ? 6.506 -10.127 -22.843 1.00 87.81 179 PHE A C 1
ATOM 1420 O O . PHE A 1 179 ? 6.486 -8.963 -22.457 1.00 87.81 179 PHE A O 1
ATOM 1427 N N . LYS A 1 180 ? 5.429 -10.917 -22.783 1.00 85.94 180 LYS A N 1
ATOM 1428 C CA . LYS A 1 180 ? 4.209 -10.486 -22.089 1.00 85.94 180 LYS A CA 1
ATOM 1429 C C . LYS A 1 180 ? 4.531 -10.190 -20.626 1.00 85.94 180 LYS A C 1
ATOM 1431 O O . LYS A 1 180 ? 5.192 -11.010 -19.987 1.00 85.94 180 LYS A O 1
ATOM 1436 N N . LEU A 1 181 ? 4.048 -9.058 -20.112 1.00 84.81 181 LEU A N 1
ATOM 1437 C CA . LEU A 1 181 ? 4.261 -8.677 -18.713 1.00 84.81 181 LEU A CA 1
ATOM 1438 C C . LEU A 1 181 ? 3.736 -9.752 -17.739 1.00 84.81 181 LEU A C 1
ATOM 1440 O O . LEU A 1 181 ? 2.814 -10.503 -18.095 1.00 84.81 181 LEU A O 1
ATOM 1444 N N . PRO A 1 182 ? 4.292 -9.835 -16.512 1.00 81.56 182 PRO A N 1
ATOM 1445 C CA . PRO A 1 182 ? 3.875 -10.814 -15.510 1.00 81.56 182 PRO A CA 1
ATOM 1446 C C . PRO A 1 182 ? 2.357 -10.837 -15.325 1.00 81.56 182 PRO A C 1
ATOM 1448 O O . PRO A 1 182 ? 1.708 -9.792 -15.331 1.00 81.56 182 PRO A O 1
ATOM 1451 N N . SER A 1 183 ? 1.759 -12.014 -15.153 1.00 76.31 183 SER A N 1
ATOM 1452 C CA . SER A 1 183 ? 0.296 -12.160 -15.122 1.00 76.31 183 SER A CA 1
ATOM 1453 C C . SER A 1 183 ? -0.360 -11.334 -14.016 1.00 76.31 183 SER A C 1
ATOM 1455 O O . SER A 1 183 ? -1.413 -10.758 -14.261 1.00 76.31 183 SER A O 1
ATOM 1457 N N . ILE A 1 184 ? 0.310 -11.190 -12.868 1.00 74.56 184 ILE A N 1
ATOM 1458 C CA . ILE A 1 184 ? -0.131 -10.369 -11.730 1.00 74.56 184 ILE A CA 1
ATOM 1459 C C . ILE A 1 184 ? -0.339 -8.884 -12.091 1.00 74.56 184 ILE A C 1
ATOM 1461 O O . ILE A 1 184 ? -1.215 -8.234 -11.534 1.00 74.56 184 ILE A O 1
ATOM 1465 N N . THR A 1 185 ? 0.403 -8.359 -13.075 1.00 74.12 185 THR A N 1
ATOM 1466 C CA . THR A 1 185 ? 0.250 -6.973 -13.572 1.00 74.12 185 THR A CA 1
ATOM 1467 C C . THR A 1 185 ? -0.997 -6.799 -14.444 1.00 74.12 185 THR A C 1
ATOM 1469 O O . THR A 1 185 ? -1.524 -5.699 -14.574 1.00 74.12 185 THR A O 1
ATOM 1472 N N . ARG A 1 186 ? -1.462 -7.890 -15.068 1.00 65.81 186 ARG A N 1
ATOM 1473 C CA . ARG A 1 186 ? -2.514 -7.901 -16.097 1.00 65.81 186 ARG A CA 1
ATOM 1474 C C . ARG A 1 186 ? -3.882 -8.282 -15.530 1.00 65.81 186 ARG A C 1
ATOM 1476 O O . ARG A 1 186 ? -4.912 -7.984 -16.117 1.00 65.81 186 ARG A O 1
ATOM 1483 N N . SER A 1 187 ? -3.912 -8.985 -14.409 1.00 56.16 187 SER A N 1
ATOM 1484 C CA . SER A 1 187 ? -5.068 -9.774 -13.980 1.00 56.16 187 SER A CA 1
ATOM 1485 C C . SER A 1 187 ? -6.165 -9.016 -13.236 1.00 56.16 187 SER A C 1
ATOM 1487 O O . SER A 1 187 ? -7.237 -9.577 -13.056 1.00 56.16 187 SER A O 1
ATOM 1489 N N . VAL A 1 188 ? -5.935 -7.769 -12.825 1.00 55.38 188 VAL A N 1
ATOM 1490 C CA . VAL A 1 188 ? -6.824 -7.123 -11.847 1.00 55.38 188 VAL A CA 1
ATOM 1491 C C . VAL A 1 188 ? -8.064 -6.478 -12.489 1.00 55.38 188 VAL A C 1
ATOM 1493 O O . VAL A 1 188 ? -9.127 -6.580 -11.904 1.00 55.38 188 VAL A O 1
ATOM 1496 N N . ASN A 1 189 ? -8.001 -5.935 -13.719 1.00 50.12 189 ASN A N 1
ATOM 1497 C CA . ASN A 1 189 ? -9.136 -5.180 -14.303 1.00 50.12 189 ASN A CA 1
ATOM 1498 C C . ASN A 1 189 ? -9.335 -5.292 -15.836 1.00 50.12 189 ASN A C 1
ATOM 1500 O O . ASN A 1 189 ? -10.167 -4.591 -16.414 1.00 50.12 189 ASN A O 1
ATOM 1504 N N . LEU A 1 190 ? -8.622 -6.190 -16.532 1.00 47.69 190 LEU A N 1
ATOM 1505 C CA . LEU A 1 190 ? -8.640 -6.254 -18.010 1.00 47.69 190 LEU A CA 1
ATOM 1506 C C . LEU A 1 190 ? -10.028 -6.506 -18.630 1.00 47.69 190 LEU A C 1
ATOM 1508 O O . LEU A 1 190 ? -10.278 -6.074 -19.755 1.00 47.69 190 LEU A O 1
ATOM 1512 N N . TYR A 1 191 ? -10.925 -7.196 -17.920 1.00 48.16 191 TYR A N 1
ATOM 1513 C CA . TYR A 1 191 ? -12.278 -7.467 -18.416 1.00 48.16 191 TYR A CA 1
ATOM 1514 C C . TYR A 1 191 ? -13.136 -6.198 -18.496 1.00 48.16 191 TYR A C 1
ATOM 1516 O O . TYR A 1 191 ? -13.892 -6.025 -19.451 1.00 48.16 191 TYR A O 1
ATOM 1524 N N . GLU A 1 192 ? -12.990 -5.295 -17.529 1.00 44.94 192 GLU A N 1
ATOM 1525 C CA . GLU A 1 192 ? -13.793 -4.078 -17.460 1.00 44.94 192 GLU A CA 1
ATOM 1526 C C . GLU A 1 192 ? -13.212 -2.970 -18.336 1.00 44.94 192 GLU A C 1
ATOM 1528 O O . GLU A 1 192 ? -13.947 -2.310 -19.065 1.00 44.94 192 GLU A O 1
ATOM 1533 N N . SER A 1 193 ? -11.885 -2.827 -18.393 1.00 43.09 193 SER A N 1
ATOM 1534 C CA . SER A 1 193 ? -11.244 -1.817 -19.246 1.00 43.09 193 SER A CA 1
ATOM 1535 C C . SER A 1 193 ? -11.558 -2.020 -20.737 1.00 43.09 193 SER A C 1
ATOM 1537 O O . SER A 1 193 ? -11.845 -1.056 -21.443 1.00 43.09 193 SER A O 1
ATOM 1539 N N . GLY A 1 194 ? -11.600 -3.270 -21.223 1.00 45.31 194 GLY A N 1
ATOM 1540 C CA . GLY A 1 194 ? -12.035 -3.574 -22.595 1.00 45.31 194 GLY A CA 1
ATOM 1541 C C . GLY A 1 194 ? -13.489 -3.164 -22.878 1.00 45.31 194 GLY A C 1
ATOM 1542 O O . GLY A 1 194 ? -13.800 -2.719 -23.981 1.00 45.31 194 GLY A O 1
ATOM 1543 N N . ARG A 1 195 ? -14.361 -3.227 -21.860 1.00 43.88 195 ARG A N 1
ATOM 1544 C CA . ARG A 1 195 ? -15.758 -2.766 -21.920 1.00 43.88 195 ARG A CA 1
ATOM 1545 C C . ARG A 1 195 ? -15.862 -1.235 -21.951 1.00 43.88 195 ARG A C 1
ATOM 1547 O O . ARG A 1 195 ? -16.745 -0.724 -22.637 1.00 43.88 195 ARG A O 1
ATOM 1554 N N . PHE A 1 196 ? -14.972 -0.525 -21.250 1.00 41.62 196 PHE A N 1
ATOM 1555 C CA . PHE A 1 196 ? -14.982 0.941 -21.121 1.00 41.62 196 PHE A CA 1
ATOM 1556 C C . PHE A 1 196 ? -14.264 1.694 -22.255 1.00 41.62 196 PHE A C 1
ATOM 1558 O O . PHE A 1 196 ? -14.592 2.848 -22.506 1.00 41.62 196 PHE A O 1
ATOM 1565 N N . PHE A 1 197 ? -13.336 1.067 -22.988 1.00 51.44 197 PHE A N 1
ATOM 1566 C CA . PHE A 1 197 ? -12.623 1.723 -24.101 1.00 51.44 197 PHE A CA 1
ATOM 1567 C C . PHE A 1 197 ? -13.282 1.566 -25.481 1.00 51.44 197 PHE A C 1
ATOM 1569 O O . PHE A 1 197 ? -12.656 1.909 -26.488 1.00 51.44 197 PHE A O 1
ATOM 1576 N N . GLY A 1 198 ? -14.518 1.057 -25.538 1.00 47.72 198 GLY A N 1
ATOM 1577 C CA . GLY A 1 198 ? -15.269 0.888 -26.788 1.00 47.72 198 GLY A CA 1
ATOM 1578 C C . GLY A 1 198 ? -14.777 -0.259 -27.678 1.00 47.72 198 GLY A C 1
ATOM 1579 O O . GLY A 1 198 ? -15.149 -0.319 -28.843 1.00 47.72 198 GLY A O 1
ATOM 1580 N N . LEU A 1 199 ? -13.956 -1.177 -27.152 1.00 49.34 199 LEU A N 1
ATOM 1581 C CA . LEU A 1 199 ? -13.495 -2.367 -27.874 1.00 49.34 199 LEU A CA 1
ATOM 1582 C C . LEU A 1 199 ? -14.583 -3.452 -27.817 1.00 49.34 199 LEU A C 1
ATOM 1584 O O . LEU A 1 199 ? -14.486 -4.415 -27.050 1.00 49.34 199 LEU A O 1
ATOM 1588 N N . ARG A 1 200 ? -15.652 -3.261 -28.593 1.00 49.53 200 ARG A N 1
ATOM 1589 C CA . ARG A 1 200 ? -16.705 -4.259 -28.811 1.00 49.53 200 ARG A CA 1
ATOM 1590 C C . ARG A 1 200 ? -16.655 -4.735 -30.255 1.00 49.53 200 ARG A C 1
ATOM 1592 O O . ARG A 1 200 ? -16.713 -3.924 -31.167 1.00 49.53 200 ARG A O 1
ATOM 1599 N N . ASP A 1 201 ? -16.592 -6.046 -30.435 1.00 43.41 201 ASP A N 1
ATOM 1600 C CA . ASP A 1 201 ? -16.946 -6.690 -31.697 1.00 43.41 201 ASP A CA 1
ATOM 1601 C C . ASP A 1 201 ? -18.418 -7.120 -31.562 1.00 43.41 201 ASP A C 1
ATOM 1603 O O . ASP A 1 201 ? -18.731 -8.134 -30.922 1.00 43.41 201 ASP A O 1
ATOM 1607 N N . GLU A 1 202 ? -19.329 -6.265 -32.035 1.00 44.78 202 GLU A N 1
ATOM 1608 C CA . GLU A 1 202 ? -20.749 -6.593 -32.185 1.00 44.78 202 GLU A CA 1
ATOM 1609 C C . GLU A 1 202 ? -20.901 -7.393 -33.480 1.00 44.78 202 GLU A C 1
ATOM 1611 O O . GLU A 1 202 ? -20.804 -6.854 -34.579 1.00 44.78 202 GLU A O 1
ATOM 1616 N N . ARG A 1 203 ? -21.105 -8.707 -33.363 1.00 42.97 203 ARG A N 1
ATOM 1617 C CA . ARG A 1 203 ? -21.458 -9.531 -34.521 1.00 42.97 203 ARG A CA 1
ATOM 1618 C C . ARG A 1 203 ? -22.939 -9.366 -34.835 1.00 42.97 203 ARG A C 1
ATOM 1620 O O . ARG A 1 203 ? -23.757 -9.352 -33.921 1.00 42.97 203 ARG A O 1
ATOM 1627 N N . GLU A 1 204 ? -23.286 -9.396 -36.121 1.00 46.72 204 GLU A N 1
ATOM 1628 C CA . GLU A 1 204 ? -24.682 -9.438 -36.589 1.00 46.72 204 GLU A CA 1
ATOM 1629 C C . GLU A 1 204 ? -25.465 -10.642 -36.018 1.00 46.72 204 GLU A C 1
ATOM 1631 O O . GLU A 1 204 ? -26.683 -10.570 -35.863 1.00 46.72 204 GLU A O 1
ATOM 1636 N N . ARG A 1 205 ? -24.777 -11.740 -35.646 1.00 41.59 205 ARG A N 1
ATOM 1637 C CA . ARG A 1 205 ? -25.323 -12.866 -34.859 1.00 41.59 205 ARG A CA 1
ATOM 1638 C C . ARG A 1 205 ? -24.273 -13.481 -33.917 1.00 41.59 205 ARG A C 1
ATOM 1640 O O . ARG A 1 205 ? -23.179 -13.848 -34.347 1.00 41.59 205 ARG A O 1
ATOM 1647 N N . GLY A 1 206 ? -24.646 -13.670 -32.646 1.00 51.72 206 GLY A N 1
ATOM 1648 C CA . GLY A 1 206 ? -23.815 -14.269 -31.585 1.00 51.72 206 GLY A CA 1
ATOM 1649 C C . GLY A 1 206 ? -23.237 -13.250 -30.589 1.00 51.72 206 GLY A C 1
ATOM 1650 O O . GLY A 1 206 ? -23.173 -12.061 -30.872 1.00 51.72 206 GLY A O 1
ATOM 1651 N N . GLY A 1 207 ? -22.850 -13.717 -29.394 1.00 51.75 207 GLY A N 1
ATOM 1652 C CA . GLY A 1 207 ? -22.398 -12.859 -28.286 1.00 51.75 207 GLY A CA 1
ATOM 1653 C C . GLY A 1 207 ? -21.121 -12.050 -28.573 1.00 51.75 207 GLY A C 1
ATOM 1654 O O . GLY A 1 207 ? -20.281 -12.453 -29.374 1.00 51.75 207 GLY A O 1
ATOM 1655 N N . ILE A 1 208 ? -20.973 -10.922 -27.869 1.00 52.91 208 ILE A N 1
ATOM 1656 C CA . ILE A 1 208 ? -19.891 -9.931 -28.026 1.00 52.91 208 ILE A CA 1
ATOM 1657 C C . ILE A 1 208 ? -18.512 -10.584 -27.829 1.00 52.91 208 ILE A C 1
ATOM 1659 O O . ILE A 1 208 ? -18.219 -11.123 -26.752 1.00 52.91 208 ILE A O 1
ATOM 1663 N N . LYS A 1 209 ? -17.631 -10.505 -28.838 1.00 50.00 209 LYS A N 1
ATOM 1664 C CA . LYS A 1 209 ? -16.233 -10.944 -28.698 1.00 50.00 209 LYS A CA 1
ATOM 1665 C C . LYS A 1 209 ? -15.436 -9.844 -27.986 1.00 50.00 209 LYS A C 1
ATOM 1667 O O . LYS A 1 209 ? -15.556 -8.658 -28.280 1.00 50.00 209 LYS A O 1
ATOM 1672 N N . LYS A 1 210 ? -14.652 -10.249 -26.986 1.00 54.62 210 LYS A N 1
ATOM 1673 C CA . LYS A 1 210 ? -13.910 -9.349 -26.091 1.00 54.62 210 LYS A CA 1
ATOM 1674 C C . LYS A 1 210 ? -12.678 -8.783 -26.805 1.00 54.62 210 LYS A C 1
ATOM 1676 O O . LYS A 1 210 ? -11.878 -9.569 -27.312 1.00 54.62 210 LYS A O 1
ATOM 1681 N N . GLY A 1 211 ? -12.489 -7.464 -26.775 1.00 57.72 211 GLY A N 1
ATOM 1682 C CA . GLY A 1 211 ? -11.222 -6.847 -27.175 1.00 57.72 211 GLY A CA 1
ATOM 1683 C C . GLY A 1 211 ? -10.061 -7.286 -26.273 1.00 57.72 211 GLY A C 1
ATOM 1684 O O . GLY A 1 211 ? -10.240 -7.463 -25.065 1.00 57.72 211 GLY A O 1
ATOM 1685 N N . MET A 1 212 ? -8.869 -7.481 -26.843 1.00 67.62 212 MET A N 1
ATOM 1686 C CA . MET A 1 212 ? -7.682 -7.952 -26.114 1.00 67.62 212 MET A CA 1
ATOM 1687 C C . MET A 1 212 ? -6.603 -6.867 -26.036 1.00 67.62 212 MET A C 1
ATOM 1689 O O . MET A 1 212 ? -6.091 -6.417 -27.057 1.00 67.62 212 MET A O 1
ATOM 1693 N N . VAL A 1 213 ? -6.188 -6.503 -24.819 1.00 74.69 213 VAL A N 1
ATOM 1694 C CA . VAL A 1 213 ? -4.996 -5.669 -24.594 1.00 74.69 213 VAL A CA 1
ATOM 1695 C C . VAL A 1 213 ? -3.801 -6.584 -24.303 1.00 74.69 213 VAL A C 1
ATOM 1697 O O . VAL A 1 213 ? -3.773 -7.274 -23.282 1.00 74.69 213 VAL A O 1
ATOM 1700 N N . ASP A 1 214 ? -2.824 -6.625 -25.210 1.00 79.00 214 ASP A N 1
ATOM 1701 C CA . ASP A 1 214 ? -1.556 -7.344 -25.042 1.00 79.00 214 ASP A CA 1
ATOM 1702 C C . ASP A 1 214 ? -0.459 -6.345 -24.672 1.00 79.00 214 ASP A C 1
ATOM 1704 O O . ASP A 1 214 ? -0.229 -5.373 -25.386 1.00 79.00 214 ASP A O 1
ATOM 1708 N N . VAL A 1 215 ? 0.236 -6.578 -23.561 1.00 84.56 215 VAL A N 1
ATOM 1709 C CA . VAL A 1 215 ? 1.292 -5.674 -23.091 1.00 84.56 215 VAL A CA 1
ATOM 1710 C C . VAL A 1 215 ? 2.575 -6.440 -22.933 1.00 84.56 215 VAL A C 1
ATOM 1712 O O . VAL A 1 215 ? 2.627 -7.464 -22.241 1.00 84.56 215 VAL A O 1
ATOM 1715 N N . ARG A 1 216 ? 3.602 -5.947 -23.617 1.00 88.69 216 ARG A N 1
ATOM 1716 C CA . ARG A 1 216 ? 4.888 -6.612 -23.725 1.00 88.69 216 ARG A CA 1
ATOM 1717 C C . ARG A 1 216 ? 6.023 -5.665 -23.405 1.00 88.69 216 ARG A C 1
ATOM 1719 O O . ARG A 1 216 ? 5.903 -4.474 -23.650 1.00 88.69 216 ARG A O 1
ATOM 1726 N N . ALA A 1 217 ? 7.121 -6.204 -22.898 1.00 89.31 217 ALA A N 1
ATOM 1727 C CA . ALA A 1 217 ? 8.319 -5.438 -22.601 1.00 89.31 217 ALA A CA 1
ATOM 1728 C C . ALA A 1 217 ? 9.596 -6.269 -22.795 1.00 89.31 217 ALA A C 1
ATOM 1730 O O . ALA A 1 217 ? 9.525 -7.481 -23.022 1.00 89.31 217 ALA A O 1
ATOM 1731 N N . ASP A 1 218 ? 10.752 -5.608 -22.738 1.00 90.25 218 ASP A N 1
ATOM 1732 C CA . ASP A 1 218 ? 12.055 -6.277 -22.685 1.00 90.25 218 ASP A CA 1
ATOM 1733 C C . ASP A 1 218 ? 12.287 -6.957 -21.320 1.00 90.25 218 ASP A C 1
ATOM 1735 O O . ASP A 1 218 ? 11.489 -6.817 -20.388 1.00 90.25 218 ASP A O 1
ATOM 1739 N N . GLU A 1 219 ? 13.356 -7.745 -21.207 1.00 91.12 219 GLU A N 1
ATOM 1740 C CA . GLU A 1 219 ? 13.703 -8.465 -19.977 1.00 91.12 219 GLU A CA 1
ATOM 1741 C C . GLU A 1 219 ? 13.875 -7.558 -18.749 1.00 91.12 219 GLU A C 1
ATOM 1743 O O . GLU A 1 219 ? 13.501 -7.961 -17.644 1.00 91.12 219 GLU A O 1
ATOM 1748 N N . HIS A 1 220 ? 14.373 -6.332 -18.932 1.00 92.69 220 HIS A N 1
ATOM 1749 C CA . HIS A 1 220 ? 14.591 -5.384 -17.843 1.00 92.69 220 HIS A CA 1
ATOM 1750 C C . HIS A 1 220 ? 13.269 -4.825 -17.320 1.00 92.69 220 HIS A C 1
ATOM 1752 O O . HIS A 1 220 ? 12.997 -4.916 -16.124 1.00 92.69 220 HIS A O 1
ATOM 1758 N N . TRP A 1 221 ? 12.406 -4.309 -18.197 1.00 91.50 221 TRP A N 1
ATOM 1759 C CA . TRP A 1 221 ? 11.074 -3.839 -17.810 1.00 91.50 221 TRP A CA 1
ATOM 1760 C C . TRP A 1 221 ? 10.218 -4.960 -17.228 1.00 91.50 221 TRP A C 1
ATOM 1762 O O . TRP A 1 221 ? 9.488 -4.741 -16.259 1.00 91.50 221 TRP A O 1
ATOM 1772 N N . TRP A 1 222 ? 10.312 -6.167 -17.797 1.00 91.62 222 TRP A N 1
ATOM 1773 C CA . TRP A 1 222 ? 9.608 -7.333 -17.275 1.00 91.62 222 TRP A CA 1
ATOM 1774 C C . TRP A 1 222 ? 9.998 -7.580 -15.817 1.00 91.62 222 TRP A C 1
ATOM 1776 O O . TRP A 1 222 ? 9.122 -7.671 -14.955 1.00 91.62 222 TRP A O 1
ATOM 1786 N N . LEU A 1 223 ? 11.302 -7.620 -15.526 1.00 91.81 223 LEU A N 1
ATOM 1787 C CA . LEU A 1 223 ? 11.792 -7.864 -14.175 1.00 91.81 223 LEU A CA 1
ATOM 1788 C C . LEU A 1 223 ? 11.475 -6.700 -13.230 1.00 91.81 223 LEU A C 1
ATOM 1790 O O . LEU A 1 223 ? 10.928 -6.941 -12.158 1.00 91.81 223 LEU A O 1
ATOM 1794 N N . ILE A 1 224 ? 11.729 -5.451 -13.629 1.00 93.25 224 ILE A N 1
ATOM 1795 C CA . ILE A 1 224 ? 11.441 -4.276 -12.793 1.00 93.25 224 ILE A CA 1
ATOM 1796 C C . ILE A 1 224 ? 9.947 -4.206 -12.450 1.00 93.25 224 ILE A C 1
ATOM 1798 O O . ILE A 1 224 ? 9.607 -3.952 -11.300 1.00 93.25 224 ILE A O 1
ATOM 1802 N N . SER A 1 225 ? 9.044 -4.496 -13.395 1.00 90.38 225 SER A N 1
ATOM 1803 C CA . SER A 1 225 ? 7.598 -4.501 -13.122 1.00 90.38 225 SER A CA 1
ATOM 1804 C C . SER A 1 225 ? 7.196 -5.534 -12.061 1.00 90.38 225 SER A C 1
ATOM 1806 O O . SER A 1 225 ? 6.369 -5.245 -11.195 1.00 90.38 225 SER A O 1
ATOM 1808 N N . LEU A 1 226 ? 7.817 -6.720 -12.083 1.00 88.56 226 LEU A N 1
ATOM 1809 C CA . LEU A 1 226 ? 7.605 -7.749 -11.069 1.00 88.56 226 LEU A CA 1
ATOM 1810 C C . LEU A 1 226 ? 8.151 -7.299 -9.708 1.00 88.56 226 LEU A C 1
ATOM 1812 O O . LEU A 1 226 ? 7.459 -7.422 -8.698 1.00 88.56 226 LEU A O 1
ATOM 1816 N N . LEU A 1 227 ? 9.374 -6.764 -9.680 1.00 90.62 227 LEU A N 1
ATOM 1817 C CA . LEU A 1 227 ? 10.030 -6.331 -8.446 1.00 90.62 227 LEU A CA 1
ATOM 1818 C C . LEU A 1 227 ? 9.330 -5.116 -7.820 1.00 90.62 227 LEU A C 1
ATOM 1820 O O . LEU A 1 227 ? 9.205 -5.069 -6.601 1.00 90.62 227 LEU A O 1
ATOM 1824 N N . ALA A 1 228 ? 8.786 -4.196 -8.622 1.00 91.00 228 ALA A N 1
ATOM 1825 C CA . ALA A 1 228 ? 7.976 -3.079 -8.138 1.00 91.00 228 ALA A CA 1
ATOM 1826 C C . ALA A 1 228 ? 6.716 -3.564 -7.401 1.00 91.00 228 ALA A C 1
ATOM 1828 O O . ALA A 1 228 ? 6.418 -3.075 -6.311 1.00 91.00 228 ALA A O 1
ATOM 1829 N N . ILE A 1 229 ? 6.021 -4.580 -7.929 1.00 88.38 229 ILE A N 1
ATOM 1830 C CA . ILE A 1 229 ? 4.880 -5.207 -7.239 1.00 88.38 229 ILE A CA 1
ATOM 1831 C C . ILE A 1 229 ? 5.336 -5.866 -5.936 1.00 88.38 229 ILE A C 1
ATOM 1833 O O . ILE A 1 229 ? 4.732 -5.637 -4.890 1.00 88.38 229 ILE A O 1
ATOM 1837 N N . CYS A 1 230 ? 6.423 -6.640 -5.968 1.00 87.56 230 CYS A N 1
ATOM 1838 C CA . CYS A 1 230 ? 6.971 -7.261 -4.761 1.00 87.56 230 CYS A CA 1
ATOM 1839 C C . CYS A 1 230 ? 7.381 -6.223 -3.703 1.00 87.56 230 CYS A C 1
ATOM 1841 O O . CYS A 1 230 ? 7.169 -6.448 -2.515 1.00 87.56 230 CYS A O 1
ATOM 1843 N N . SER A 1 231 ? 7.903 -5.065 -4.119 1.00 88.06 231 SER A N 1
ATOM 1844 C CA . SER A 1 231 ? 8.282 -3.973 -3.214 1.00 88.06 231 SER A CA 1
ATOM 1845 C C . SER A 1 231 ? 7.088 -3.377 -2.458 1.00 88.06 231 SER A C 1
ATOM 1847 O O . SER A 1 231 ? 7.258 -2.823 -1.375 1.00 88.06 231 SER A O 1
ATOM 1849 N N . CYS A 1 232 ? 5.873 -3.508 -2.992 1.00 90.56 232 CYS A N 1
ATOM 1850 C CA . CYS A 1 232 ? 4.660 -2.970 -2.381 1.00 90.56 232 CYS A CA 1
ATOM 1851 C C . CYS A 1 232 ? 3.921 -3.983 -1.499 1.00 90.56 232 CYS A C 1
ATOM 1853 O O . CYS A 1 232 ? 2.925 -3.618 -0.872 1.00 90.56 232 CYS A O 1
ATOM 1855 N N . LEU A 1 233 ? 4.387 -5.235 -1.456 1.00 88.50 233 LEU A N 1
ATOM 1856 C CA . LEU A 1 233 ? 3.767 -6.299 -0.679 1.00 88.50 233 LEU A CA 1
ATOM 1857 C C . LEU A 1 233 ? 3.925 -6.030 0.823 1.00 88.50 233 LEU A C 1
ATOM 1859 O O . LEU A 1 233 ? 5.029 -5.849 1.343 1.00 88.50 233 LEU A O 1
ATOM 1863 N N . VAL A 1 234 ? 2.794 -5.999 1.518 1.00 89.12 234 VAL A N 1
ATOM 1864 C CA . VAL A 1 234 ? 2.717 -5.714 2.952 1.00 89.12 234 VAL A CA 1
ATOM 1865 C C . VAL A 1 234 ? 2.647 -7.008 3.739 1.00 89.12 234 VAL A C 1
ATOM 1867 O O . VAL A 1 234 ? 3.512 -7.249 4.570 1.00 89.12 234 VAL A O 1
ATOM 1870 N N . SER A 1 235 ? 1.630 -7.825 3.473 1.00 85.88 235 SER A N 1
ATOM 1871 C CA . SER A 1 235 ? 1.336 -9.062 4.201 1.00 85.88 235 SER A CA 1
ATOM 1872 C C . SER A 1 235 ? 0.577 -10.030 3.289 1.00 85.88 235 SER A C 1
ATOM 1874 O O . SER A 1 235 ? 0.088 -9.641 2.223 1.00 85.88 235 SER A O 1
ATOM 1876 N N . VAL A 1 236 ? 0.460 -11.289 3.707 1.00 81.38 236 VAL A N 1
ATOM 1877 C CA . VAL A 1 236 ? -0.448 -12.260 3.094 1.00 81.38 236 VAL A CA 1
ATOM 1878 C C . VAL A 1 236 ? -1.349 -12.838 4.170 1.00 81.38 236 VAL A C 1
ATOM 1880 O O . VAL A 1 236 ? -0.897 -13.516 5.089 1.00 81.38 236 VAL A O 1
ATOM 1883 N N . GLU A 1 237 ? -2.642 -12.576 4.027 1.00 80.12 237 GLU A N 1
ATOM 1884 C CA . GLU A 1 237 ? -3.663 -13.033 4.958 1.00 80.12 237 GLU A CA 1
ATOM 1885 C C . GLU A 1 237 ? -4.260 -14.344 4.463 1.00 80.12 237 GLU A C 1
ATOM 1887 O O . GLU A 1 237 ? -4.629 -14.479 3.293 1.00 80.12 237 GLU A O 1
ATOM 1892 N N . ARG A 1 238 ? -4.388 -15.312 5.368 1.00 75.69 238 ARG A N 1
ATOM 1893 C CA . ARG A 1 238 ? -5.171 -16.518 5.114 1.00 75.69 238 ARG A CA 1
ATOM 1894 C C . ARG A 1 238 ? -6.645 -16.202 5.339 1.00 75.69 238 ARG A C 1
ATOM 1896 O O . ARG A 1 238 ? -7.005 -15.670 6.385 1.00 75.69 238 ARG A O 1
ATOM 1903 N N . ILE A 1 239 ? -7.477 -16.561 4.374 1.00 76.31 239 ILE A N 1
ATOM 1904 C CA . ILE A 1 239 ? -8.937 -16.533 4.491 1.00 76.31 239 ILE A CA 1
ATOM 1905 C C . ILE A 1 239 ? -9.480 -17.955 4.662 1.00 76.31 239 ILE A C 1
ATOM 1907 O O . ILE A 1 239 ? -8.739 -18.947 4.601 1.00 76.31 239 ILE A O 1
ATOM 1911 N N . ASP A 1 240 ? -10.786 -18.050 4.901 1.00 67.31 240 ASP A N 1
ATOM 1912 C CA . ASP A 1 240 ? -11.488 -19.317 5.060 1.00 67.31 240 ASP A CA 1
ATOM 1913 C C . ASP A 1 240 ? -11.183 -20.297 3.922 1.00 67.31 240 ASP A C 1
ATOM 1915 O O . ASP A 1 240 ? -10.954 -19.921 2.772 1.00 67.31 240 ASP A O 1
ATOM 1919 N N . ARG A 1 241 ? -11.180 -21.593 4.256 1.00 66.75 241 ARG A N 1
ATOM 1920 C CA . ARG A 1 241 ? -10.934 -22.705 3.315 1.00 66.75 241 ARG A CA 1
ATOM 1921 C C . ARG A 1 241 ? -9.526 -22.745 2.701 1.00 66.75 241 ARG A C 1
ATOM 1923 O O . ARG A 1 241 ? -9.302 -23.479 1.746 1.00 66.75 241 ARG A O 1
ATOM 1930 N N . GLY A 1 242 ? -8.554 -22.039 3.289 1.00 66.44 242 GLY A N 1
ATOM 1931 C CA . GLY A 1 242 ? -7.146 -22.130 2.878 1.00 66.44 242 GLY A CA 1
ATOM 1932 C C . GLY A 1 242 ? -6.789 -21.291 1.653 1.00 66.44 242 GLY A C 1
ATOM 1933 O O . GLY A 1 242 ? -5.725 -21.493 1.073 1.00 66.44 242 GLY A O 1
ATOM 1934 N N . GLU A 1 243 ? -7.654 -20.355 1.267 1.00 74.12 243 GLU A N 1
ATOM 1935 C CA . GLU A 1 243 ? -7.316 -19.329 0.287 1.00 74.12 243 GLU A CA 1
ATOM 1936 C C . GLU A 1 243 ? -6.465 -18.219 0.935 1.00 74.12 243 GLU A C 1
ATOM 1938 O O . GLU A 1 243 ? -6.425 -18.063 2.160 1.00 74.12 243 GLU A O 1
ATOM 1943 N N . TYR A 1 244 ? -5.771 -17.439 0.104 1.00 78.31 244 TYR A N 1
ATOM 1944 C CA . TYR A 1 244 ? -4.867 -16.383 0.556 1.00 78.31 244 TYR A CA 1
ATOM 1945 C C . TYR A 1 244 ? -5.101 -15.080 -0.203 1.00 78.31 244 TYR A C 1
ATOM 1947 O O . TYR A 1 244 ? -5.345 -15.081 -1.415 1.00 78.31 244 TYR A O 1
ATOM 1955 N N . VAL A 1 245 ? -4.982 -13.968 0.518 1.00 82.50 245 VAL A N 1
ATOM 1956 C CA . VAL A 1 245 ? -5.081 -12.609 -0.012 1.00 82.50 245 VAL A CA 1
ATOM 1957 C C . VAL A 1 245 ? -3.754 -11.897 0.213 1.00 82.50 245 VAL A C 1
ATOM 1959 O O . VAL A 1 245 ? -3.306 -11.727 1.344 1.00 82.50 245 VAL A O 1
ATOM 1962 N N . HIS A 1 246 ? -3.119 -11.480 -0.876 1.00 84.56 246 HIS A N 1
ATOM 1963 C CA . HIS A 1 246 ? -1.933 -10.637 -0.849 1.00 84.56 246 HIS A CA 1
ATOM 1964 C C . HIS A 1 246 ? -2.354 -9.185 -0.635 1.00 84.56 246 HIS A C 1
ATOM 1966 O O . HIS A 1 246 ? -3.193 -8.669 -1.375 1.00 84.56 246 HIS A O 1
ATOM 1972 N N . LEU A 1 247 ? -1.761 -8.533 0.357 1.00 88.94 247 LEU A N 1
ATOM 1973 C CA . LEU A 1 247 ? -2.065 -7.157 0.718 1.00 88.94 247 LEU A CA 1
ATOM 1974 C C . LEU A 1 247 ? -0.977 -6.215 0.222 1.00 88.94 247 LEU A C 1
ATOM 1976 O O . LEU A 1 247 ? 0.207 -6.434 0.482 1.00 88.94 247 LEU A O 1
ATOM 1980 N N . TYR A 1 248 ? -1.391 -5.137 -0.431 1.00 91.56 248 TYR A N 1
ATOM 1981 C CA . TYR A 1 248 ? -0.513 -4.091 -0.943 1.00 91.56 248 TYR A CA 1
ATOM 1982 C C . TYR A 1 248 ? -0.957 -2.737 -0.409 1.00 91.56 248 TYR A C 1
ATOM 1984 O O . TYR A 1 248 ? -2.150 -2.446 -0.395 1.00 91.56 248 TYR A O 1
ATOM 1992 N N . LEU A 1 249 ? 0.001 -1.902 -0.004 1.00 94.19 249 LEU A N 1
ATOM 1993 C CA . LEU A 1 249 ? -0.248 -0.506 0.354 1.00 94.19 249 LEU A CA 1
ATOM 1994 C C . LEU A 1 249 ? 0.515 0.403 -0.606 1.00 94.19 249 LEU A C 1
ATOM 1996 O O . LEU A 1 249 ? 1.751 0.498 -0.553 1.00 94.19 249 LEU A O 1
ATOM 2000 N N . CYS A 1 250 ? -0.243 1.051 -1.482 1.00 95.94 250 CYS A N 1
ATOM 2001 C CA . CYS A 1 250 ? 0.249 1.925 -2.533 1.00 95.94 250 CYS A CA 1
ATOM 2002 C C . CYS A 1 250 ? 0.038 3.402 -2.184 1.00 95.94 250 CYS A C 1
ATOM 2004 O O . CYS A 1 250 ? -0.902 3.759 -1.479 1.00 95.94 250 CYS A O 1
ATOM 2006 N N . VAL A 1 251 ? 0.913 4.255 -2.710 1.00 96.31 251 VAL A N 1
ATOM 2007 C CA . VAL A 1 251 ? 0.800 5.714 -2.694 1.00 96.31 251 VAL A CA 1
ATOM 2008 C C . VAL A 1 251 ? 0.257 6.1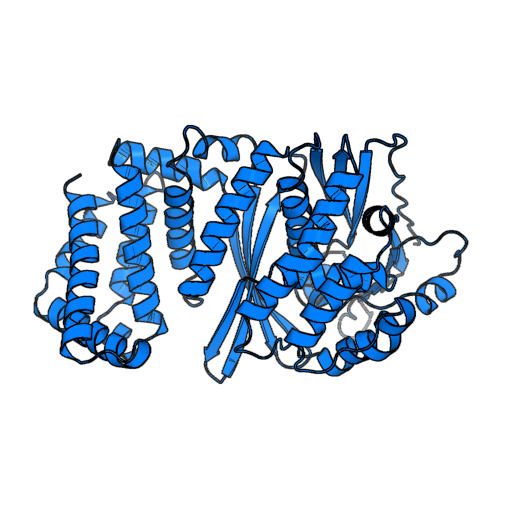60 -4.044 1.00 96.31 251 VAL A C 1
ATOM 2010 O O . VAL A 1 251 ? 0.875 5.912 -5.081 1.00 96.31 251 VAL A O 1
ATOM 2013 N N . VAL A 1 252 ? -0.893 6.824 -4.022 1.00 94.75 252 VAL A N 1
ATOM 2014 C CA . VAL A 1 252 ? -1.595 7.310 -5.210 1.00 94.75 252 VAL A CA 1
ATOM 2015 C C . VAL A 1 252 ? -1.569 8.838 -5.192 1.00 94.75 252 VAL A C 1
ATOM 2017 O O . VAL A 1 252 ? -2.365 9.447 -4.476 1.00 94.75 252 VAL A O 1
ATOM 2020 N N . PRO A 1 253 ? -0.641 9.476 -5.926 1.00 93.81 253 PRO A N 1
ATOM 2021 C CA . PRO A 1 253 ? -0.646 10.925 -6.081 1.00 93.81 253 PRO A CA 1
ATOM 2022 C C . PRO A 1 253 ? -1.845 11.368 -6.927 1.00 93.81 253 PRO A C 1
ATOM 2024 O O . PRO A 1 253 ? -2.241 10.667 -7.863 1.00 93.81 253 PRO A O 1
ATOM 2027 N N . GLU A 1 254 ? -2.382 12.548 -6.639 1.00 91.94 254 GLU A N 1
ATOM 2028 C CA . GLU A 1 254 ? -3.363 13.195 -7.500 1.00 91.94 254 GLU A CA 1
ATOM 2029 C C . GLU A 1 254 ? -2.711 13.690 -8.803 1.00 91.94 254 GLU A C 1
ATOM 2031 O O . GLU A 1 254 ? -1.552 14.119 -8.861 1.00 91.94 254 GLU A O 1
ATOM 2036 N N . HIS A 1 255 ? -3.460 13.592 -9.897 1.00 90.19 255 HIS A N 1
ATOM 2037 C CA . HIS A 1 255 ? -2.984 13.996 -11.211 1.00 90.19 255 HIS A CA 1
ATOM 2038 C C . HIS A 1 255 ? -2.846 15.514 -11.325 1.00 90.19 255 HIS A C 1
ATOM 2040 O O . HIS A 1 255 ? -3.683 16.269 -10.845 1.00 90.19 255 HIS A O 1
ATOM 2046 N N . GLY A 1 256 ? -1.793 15.970 -12.007 1.00 87.81 256 GLY A N 1
ATOM 2047 C CA . GLY A 1 256 ? -1.530 17.398 -12.215 1.00 87.81 256 GLY A CA 1
ATOM 2048 C C . GLY A 1 256 ? -0.801 18.095 -11.060 1.00 87.81 256 GLY A C 1
ATOM 2049 O O . GLY A 1 256 ? -0.154 19.116 -11.301 1.00 87.81 256 GLY A O 1
ATOM 2050 N N . PHE A 1 257 ? -0.797 17.520 -9.856 1.00 92.00 257 PHE A N 1
ATOM 2051 C CA . PHE A 1 257 ? -0.038 18.037 -8.718 1.00 92.00 257 PHE A CA 1
ATOM 2052 C C . PHE A 1 257 ? 1.447 17.669 -8.798 1.00 92.00 257 PHE A C 1
ATOM 2054 O O . PHE A 1 257 ? 1.835 16.646 -9.368 1.00 92.00 257 PHE A O 1
ATOM 2061 N N . SER A 1 258 ? 2.284 18.546 -8.238 1.00 91.94 258 SER A N 1
ATOM 2062 C CA . SER A 1 258 ? 3.730 18.340 -8.132 1.00 91.94 258 SER A CA 1
ATOM 2063 C C . SER A 1 258 ? 4.126 18.045 -6.690 1.00 91.94 258 SER A C 1
ATOM 2065 O O . SER A 1 258 ? 3.667 18.720 -5.766 1.00 91.94 258 SER A O 1
ATOM 2067 N N . TYR A 1 259 ? 5.010 17.067 -6.519 1.00 94.25 259 TYR A N 1
ATOM 2068 C CA . TYR A 1 259 ? 5.513 16.619 -5.224 1.00 94.25 259 TYR A CA 1
ATOM 2069 C C . TYR A 1 259 ? 7.032 16.723 -5.212 1.00 94.25 259 TYR A C 1
ATOM 2071 O O . TYR A 1 259 ? 7.687 16.344 -6.186 1.00 94.25 259 TYR A O 1
ATOM 2079 N N . ASP A 1 260 ? 7.579 17.238 -4.120 1.00 92.62 260 ASP A N 1
ATOM 2080 C CA . ASP A 1 260 ? 9.014 17.284 -3.872 1.00 92.62 260 ASP A CA 1
ATOM 2081 C C . ASP A 1 260 ? 9.437 16.220 -2.850 1.00 92.62 260 ASP A C 1
ATOM 2083 O O . ASP A 1 260 ? 8.617 15.499 -2.272 1.00 92.62 260 ASP A O 1
ATOM 2087 N N . VAL A 1 261 ? 10.746 16.111 -2.636 1.00 92.69 261 VAL A N 1
ATOM 2088 C CA . VAL A 1 261 ? 11.328 15.133 -1.711 1.00 92.69 261 VAL A CA 1
ATOM 2089 C C . VAL A 1 261 ? 10.853 15.340 -0.268 1.00 92.69 261 VAL A C 1
ATOM 2091 O O . VAL A 1 261 ? 10.713 14.360 0.460 1.00 92.69 261 VAL A O 1
ATOM 2094 N N . GLN A 1 262 ? 10.557 16.576 0.149 1.00 89.44 262 GLN A N 1
ATOM 2095 C CA . GLN A 1 262 ? 10.104 16.867 1.511 1.00 89.44 262 GLN A CA 1
ATOM 2096 C C . GLN A 1 262 ? 8.696 16.321 1.763 1.00 89.44 262 GLN A C 1
ATOM 2098 O O . GLN A 1 262 ? 8.448 15.718 2.806 1.00 89.44 262 GLN A O 1
ATOM 2103 N N . VAL A 1 263 ? 7.774 16.494 0.815 1.00 91.56 263 VAL A N 1
ATOM 2104 C CA . VAL A 1 263 ? 6.438 15.891 0.919 1.00 91.56 263 VAL A CA 1
ATOM 2105 C C . VAL A 1 263 ? 6.551 14.368 0.882 1.00 91.56 263 VAL A C 1
ATOM 2107 O O . VAL A 1 263 ? 5.970 13.672 1.714 1.00 91.56 263 VAL A O 1
ATOM 2110 N N . LEU A 1 264 ? 7.331 13.835 -0.060 1.00 94.31 264 LEU A N 1
ATOM 2111 C CA . LEU A 1 264 ? 7.435 12.393 -0.271 1.00 94.31 264 LEU A CA 1
ATOM 2112 C C . LEU A 1 264 ? 8.139 11.657 0.877 1.00 94.31 264 LEU A C 1
ATOM 2114 O O . LEU A 1 264 ? 7.789 10.507 1.141 1.00 94.31 264 LEU A O 1
ATOM 2118 N N . SER A 1 265 ? 9.074 12.292 1.589 1.00 92.25 265 SER A N 1
ATOM 2119 C CA . SER A 1 265 ? 9.701 11.705 2.781 1.00 92.25 265 SER A CA 1
ATOM 2120 C C . SER A 1 265 ? 8.693 11.518 3.915 1.00 92.25 265 SER A C 1
ATOM 2122 O O . SER A 1 265 ? 8.611 10.425 4.469 1.00 92.25 265 SER A O 1
ATOM 2124 N N . ARG A 1 266 ? 7.824 12.506 4.170 1.00 91.38 266 ARG A N 1
ATOM 2125 C CA . ARG A 1 266 ? 6.730 12.383 5.153 1.00 91.38 266 ARG A CA 1
ATOM 2126 C C . ARG A 1 266 ? 5.755 11.267 4.786 1.00 91.38 266 ARG A C 1
ATOM 2128 O O . ARG A 1 266 ? 5.351 10.481 5.641 1.00 91.38 266 ARG A O 1
ATOM 2135 N N . VAL A 1 267 ? 5.412 11.158 3.502 1.00 93.50 267 VAL A N 1
ATOM 2136 C CA . VAL A 1 267 ? 4.554 10.076 2.990 1.00 93.50 267 VAL A CA 1
ATOM 2137 C C . VAL A 1 267 ? 5.214 8.711 3.170 1.00 93.50 267 VAL A C 1
ATOM 2139 O O . VAL A 1 267 ? 4.543 7.759 3.570 1.00 93.50 267 VAL A O 1
ATOM 2142 N N . ARG A 1 268 ? 6.518 8.602 2.888 1.00 94.19 268 ARG A N 1
ATOM 2143 C CA . ARG A 1 268 ? 7.295 7.373 3.088 1.00 94.19 268 ARG A CA 1
ATOM 2144 C C . ARG A 1 268 ? 7.291 6.963 4.556 1.00 94.19 268 ARG A C 1
ATOM 2146 O O . ARG A 1 268 ? 6.947 5.821 4.844 1.00 94.19 268 ARG A O 1
ATOM 2153 N N . ASP A 1 269 ? 7.621 7.878 5.460 1.00 92.75 269 ASP A N 1
ATOM 2154 C CA . ASP A 1 269 ? 7.744 7.584 6.891 1.00 92.75 269 ASP A CA 1
ATOM 2155 C C . ASP A 1 269 ? 6.395 7.149 7.481 1.00 92.75 269 ASP A C 1
ATOM 2157 O O . ASP A 1 269 ? 6.306 6.137 8.183 1.00 92.75 269 ASP A O 1
ATOM 2161 N N . LEU A 1 270 ? 5.311 7.844 7.114 1.00 93.06 270 LEU A N 1
ATOM 2162 C CA . LEU A 1 270 ? 3.957 7.431 7.472 1.00 93.06 270 LEU A CA 1
ATOM 2163 C C . LEU A 1 270 ? 3.634 6.041 6.908 1.00 93.06 270 LEU A C 1
ATOM 2165 O O . LEU A 1 270 ? 3.139 5.174 7.630 1.00 93.06 270 LEU A O 1
ATOM 2169 N N . ARG A 1 271 ? 3.928 5.800 5.626 1.00 94.12 271 ARG A N 1
ATOM 2170 C CA . ARG A 1 271 ? 3.676 4.505 4.986 1.00 94.12 271 ARG A CA 1
ATOM 2171 C C . ARG A 1 271 ? 4.421 3.383 5.702 1.00 94.12 271 ARG A C 1
ATOM 2173 O O . ARG A 1 271 ? 3.816 2.348 5.951 1.00 94.12 271 ARG A O 1
ATOM 2180 N N . GLU A 1 272 ? 5.696 3.556 6.034 1.00 92.38 272 GLU A N 1
ATOM 2181 C CA . GLU A 1 272 ? 6.499 2.539 6.726 1.00 92.38 272 GLU A CA 1
ATOM 2182 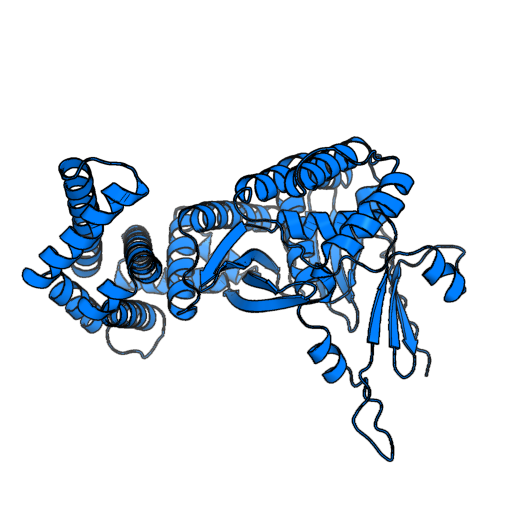C C . GLU A 1 272 ? 5.914 2.194 8.103 1.00 92.38 272 GLU A C 1
ATOM 2184 O O . GLU A 1 272 ? 5.752 1.011 8.420 1.00 92.38 272 GLU A O 1
ATOM 2189 N N . LYS A 1 273 ? 5.476 3.201 8.871 1.00 92.31 273 LYS A N 1
ATOM 2190 C CA . LYS A 1 273 ? 4.763 3.005 10.146 1.00 92.31 273 LYS A CA 1
ATOM 2191 C C . LYS A 1 273 ? 3.462 2.211 9.962 1.00 92.31 273 LYS A C 1
ATOM 2193 O O . LYS A 1 273 ? 3.213 1.253 10.700 1.00 92.31 273 LYS A O 1
ATOM 2198 N N . ILE A 1 274 ? 2.654 2.552 8.953 1.00 92.75 274 ILE A N 1
ATOM 2199 C CA . ILE A 1 274 ? 1.395 1.848 8.655 1.00 92.75 274 ILE A CA 1
ATOM 2200 C C . ILE A 1 274 ? 1.644 0.422 8.151 1.00 92.75 274 ILE A C 1
ATOM 2202 O O . ILE A 1 274 ? 0.961 -0.498 8.592 1.00 92.75 274 ILE A O 1
ATOM 2206 N N . VAL A 1 275 ? 2.637 0.201 7.286 1.00 91.62 275 VAL A N 1
ATOM 2207 C CA . VAL A 1 275 ? 3.037 -1.137 6.814 1.00 91.62 275 VAL A CA 1
ATOM 2208 C C . VAL A 1 275 ? 3.478 -2.006 7.990 1.00 91.62 275 VAL A C 1
ATOM 2210 O O . VAL A 1 275 ? 2.978 -3.120 8.142 1.00 91.62 275 VAL A O 1
ATOM 2213 N N . GLY A 1 276 ? 4.359 -1.499 8.857 1.00 88.12 276 GLY A N 1
ATOM 2214 C CA . GLY A 1 276 ? 4.817 -2.224 10.044 1.00 88.12 276 GLY A CA 1
ATOM 2215 C C . GLY A 1 276 ? 3.697 -2.503 11.052 1.00 88.12 276 GLY A C 1
ATOM 2216 O O . GLY A 1 276 ? 3.722 -3.509 11.765 1.00 88.12 276 GLY A O 1
ATOM 2217 N N . TRP A 1 277 ? 2.682 -1.639 11.120 1.00 87.56 277 TRP A N 1
ATOM 2218 C CA . TRP A 1 277 ? 1.466 -1.903 11.887 1.00 87.56 277 TRP A CA 1
ATOM 2219 C C . TRP A 1 277 ? 0.622 -3.010 11.236 1.00 87.56 277 TRP A C 1
ATOM 2221 O O . TRP A 1 277 ? 0.388 -4.028 11.884 1.00 87.56 277 TRP A O 1
ATOM 2231 N N . LEU A 1 278 ? 0.273 -2.881 9.950 1.00 87.62 278 LEU A N 1
ATOM 2232 C CA . LEU A 1 278 ? -0.518 -3.860 9.189 1.00 87.62 278 LEU A CA 1
ATOM 2233 C C . LEU A 1 278 ? 0.095 -5.265 9.203 1.00 87.62 278 LEU A C 1
ATOM 2235 O O . LEU A 1 278 ? -0.633 -6.245 9.317 1.00 87.62 278 LEU A O 1
ATOM 2239 N N . ARG A 1 279 ? 1.424 -5.381 9.132 1.00 83.88 279 ARG A N 1
ATOM 2240 C CA . ARG A 1 279 ? 2.134 -6.670 9.219 1.00 83.88 279 ARG A CA 1
ATOM 2241 C C . ARG A 1 279 ? 1.924 -7.391 10.544 1.00 83.88 279 ARG A C 1
ATOM 2243 O O . ARG A 1 279 ? 1.857 -8.614 10.573 1.00 83.88 279 ARG A O 1
ATOM 2250 N N . ARG A 1 280 ? 1.822 -6.642 11.644 1.00 78.88 280 ARG A N 1
ATOM 2251 C CA . ARG A 1 280 ? 1.644 -7.199 12.994 1.00 78.88 280 ARG A CA 1
ATOM 2252 C C . ARG A 1 280 ? 0.186 -7.494 13.322 1.00 78.88 280 ARG A C 1
ATOM 2254 O O . ARG A 1 280 ? -0.089 -8.327 14.180 1.00 78.88 280 ARG A O 1
ATOM 2261 N N . THR A 1 281 ? -0.745 -6.769 12.711 1.00 76.44 281 THR A N 1
ATOM 2262 C CA . THR A 1 281 ? -2.165 -6.794 13.086 1.00 76.44 281 THR A CA 1
ATOM 2263 C C . THR A 1 281 ? -3.045 -7.532 12.083 1.00 76.44 281 THR A C 1
ATOM 2265 O O . THR A 1 281 ? -4.075 -8.094 12.465 1.00 76.44 281 THR A O 1
ATOM 2268 N N . GLY A 1 282 ? -2.635 -7.559 10.817 1.00 78.88 282 GLY A N 1
ATOM 2269 C CA . GLY A 1 282 ? -3.438 -8.010 9.691 1.00 78.88 282 GLY A CA 1
ATOM 2270 C C . GLY A 1 282 ? -4.643 -7.105 9.417 1.00 78.88 282 GLY A C 1
ATOM 2271 O O . GLY A 1 282 ? -4.818 -6.045 10.016 1.00 78.88 282 GLY A O 1
ATOM 2272 N N . ILE A 1 283 ? -5.500 -7.536 8.490 1.00 82.44 283 ILE A N 1
ATOM 2273 C CA . ILE A 1 283 ? -6.677 -6.765 8.044 1.00 82.44 283 ILE A CA 1
ATOM 2274 C C . ILE A 1 283 ? -7.963 -7.538 8.305 1.00 82.44 283 ILE A C 1
ATOM 2276 O O . ILE A 1 283 ? -7.998 -8.754 8.107 1.00 82.44 283 ILE A O 1
ATOM 2280 N N . TYR A 1 284 ? -9.014 -6.842 8.743 1.00 85.00 284 TYR A N 1
ATOM 2281 C CA . TYR A 1 284 ? -10.370 -7.381 8.819 1.00 85.00 284 TYR A CA 1
ATOM 2282 C C . TYR A 1 284 ? -11.125 -7.084 7.522 1.00 85.00 284 TYR A C 1
ATOM 2284 O O . TYR A 1 284 ? -11.573 -5.967 7.290 1.00 85.00 284 TYR A O 1
ATOM 2292 N N . MET A 1 285 ? -11.218 -8.080 6.644 1.00 81.44 285 MET A N 1
ATOM 2293 C CA . MET A 1 285 ? -11.774 -7.895 5.297 1.00 81.44 285 MET A CA 1
ATOM 2294 C C . MET A 1 285 ? -13.306 -7.843 5.255 1.00 81.44 285 MET A C 1
ATOM 2296 O O . MET A 1 285 ? -13.858 -7.430 4.242 1.00 81.44 285 MET A O 1
ATOM 2300 N N . GLU A 1 286 ? -13.992 -8.250 6.325 1.00 82.50 286 GLU A N 1
ATOM 2301 C CA . GLU A 1 286 ? -15.461 -8.308 6.362 1.00 82.50 286 GLU A CA 1
ATOM 2302 C C . GLU A 1 286 ? -16.109 -6.927 6.560 1.00 82.50 286 GLU A C 1
ATOM 2304 O O . GLU A 1 286 ? -17.253 -6.727 6.163 1.00 82.50 286 GLU A O 1
ATOM 2309 N N . ASP A 1 287 ? -15.377 -5.955 7.120 1.00 87.12 287 ASP A N 1
ATOM 2310 C CA . ASP A 1 287 ? -15.855 -4.583 7.327 1.00 87.12 287 ASP A CA 1
ATOM 2311 C C . ASP A 1 287 ? -14.769 -3.558 6.957 1.00 87.12 287 ASP A C 1
ATOM 2313 O O . ASP A 1 287 ? -13.978 -3.096 7.787 1.00 87.12 287 ASP A O 1
ATOM 2317 N N . LEU A 1 288 ? -14.729 -3.198 5.671 1.00 87.06 288 LEU A N 1
ATOM 2318 C CA . LEU A 1 288 ? -13.759 -2.239 5.134 1.00 87.06 288 LEU A CA 1
ATOM 2319 C C . LEU A 1 288 ? -13.952 -0.825 5.695 1.00 87.06 288 LEU A C 1
ATOM 2321 O O . LEU A 1 288 ? -12.973 -0.098 5.853 1.00 87.06 288 LEU A O 1
ATOM 2325 N N . GLN A 1 289 ? -15.183 -0.436 6.048 1.00 89.31 289 GLN A N 1
ATOM 2326 C CA . GLN A 1 289 ? -15.445 0.872 6.654 1.00 89.31 289 GLN A CA 1
ATOM 2327 C C . GLN A 1 289 ? -14.812 0.958 8.044 1.00 89.31 289 GLN A C 1
ATOM 2329 O O . GL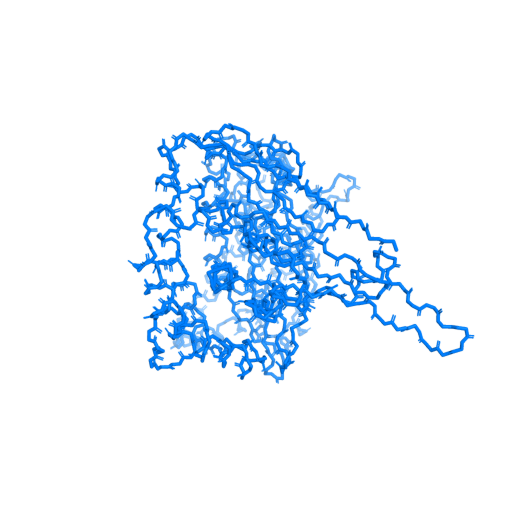N A 1 289 ? -14.169 1.956 8.375 1.00 89.31 289 GLN A O 1
ATOM 2334 N N . PHE A 1 290 ? -14.955 -0.096 8.849 1.00 90.31 290 PHE A N 1
ATOM 2335 C CA . PHE A 1 290 ? -14.296 -0.185 10.145 1.00 90.31 290 PHE A CA 1
ATOM 2336 C C . PHE A 1 290 ? -12.768 -0.126 10.007 1.00 90.31 290 PHE A C 1
ATOM 2338 O O . PHE A 1 290 ? -12.117 0.664 10.697 1.00 90.31 290 PHE A O 1
ATOM 2345 N N . MET A 1 291 ? -12.201 -0.885 9.062 1.00 89.88 291 MET A N 1
ATOM 2346 C CA . MET A 1 291 ? -10.766 -0.823 8.765 1.00 89.88 291 MET A CA 1
ATOM 2347 C C . MET A 1 291 ? -10.318 0.567 8.309 1.00 89.88 291 MET A C 1
ATOM 2349 O O . MET A 1 291 ? -9.238 1.010 8.696 1.00 89.88 291 MET A O 1
ATOM 2353 N N . ASN A 1 292 ? -11.140 1.273 7.531 1.00 90.69 292 ASN A N 1
ATOM 2354 C CA . ASN A 1 292 ? -10.851 2.631 7.089 1.00 90.69 292 ASN A CA 1
ATOM 2355 C C . ASN A 1 292 ? -10.754 3.600 8.276 1.00 90.69 292 ASN A C 1
ATOM 2357 O O . ASN A 1 292 ? -9.776 4.334 8.383 1.00 90.69 292 ASN A O 1
ATOM 2361 N N . TYR A 1 293 ? -11.706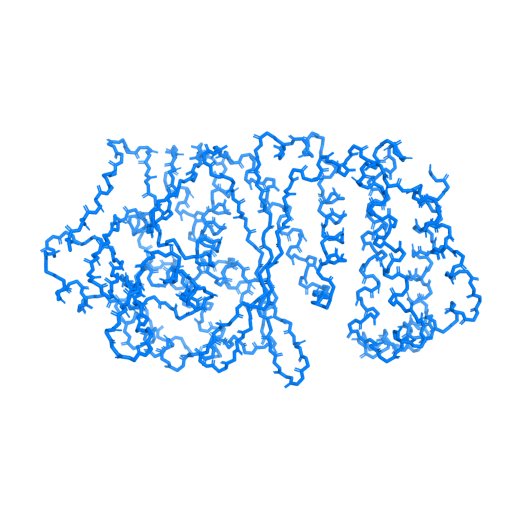 3.566 9.215 1.00 91.56 293 TYR A N 1
ATOM 2362 C CA . TYR A 1 293 ? -11.632 4.399 10.421 1.00 91.56 293 TYR A CA 1
ATOM 2363 C C . TYR A 1 293 ? -10.419 4.069 11.294 1.00 91.56 293 TYR A C 1
ATOM 2365 O O . TYR A 1 293 ? -9.749 4.975 11.788 1.00 91.56 293 TYR A O 1
ATOM 2373 N N . LEU A 1 294 ? -10.093 2.785 11.438 1.00 90.69 294 LEU A N 1
ATOM 2374 C CA . LEU A 1 294 ? -8.915 2.349 12.181 1.00 90.69 294 LEU A CA 1
ATOM 2375 C C . LEU A 1 294 ? -7.612 2.866 11.545 1.00 90.69 294 LEU A C 1
ATOM 2377 O O . LEU A 1 294 ? -6.740 3.375 12.252 1.00 90.69 294 LEU A O 1
ATOM 2381 N N . LEU A 1 295 ? -7.494 2.769 10.216 1.00 91.62 295 LEU A N 1
ATOM 2382 C CA . LEU A 1 295 ? -6.358 3.287 9.451 1.00 91.62 295 LEU A CA 1
ATOM 2383 C C . LEU A 1 295 ? -6.263 4.812 9.520 1.00 91.62 295 LEU A C 1
ATOM 2385 O O . LEU A 1 295 ? -5.157 5.330 9.651 1.00 91.62 295 LEU A O 1
ATOM 2389 N N . LEU A 1 296 ? -7.392 5.524 9.474 1.00 92.00 296 LEU A N 1
ATOM 2390 C CA . LEU A 1 296 ? -7.454 6.977 9.637 1.00 92.00 296 LEU A CA 1
ATOM 2391 C C . LEU A 1 296 ? -6.922 7.407 11.010 1.00 92.00 296 LEU A C 1
ATOM 2393 O O . LEU A 1 296 ? -5.997 8.211 11.075 1.00 92.00 296 LEU A O 1
ATOM 2397 N N . MET A 1 297 ? -7.448 6.825 12.094 1.00 91.19 297 MET A N 1
ATOM 2398 C CA . MET A 1 297 ? -7.005 7.135 13.461 1.00 91.19 297 MET A CA 1
ATOM 2399 C C . MET A 1 297 ? -5.532 6.788 13.668 1.00 91.19 297 MET A C 1
ATOM 2401 O O . MET A 1 297 ? -4.788 7.574 14.251 1.00 91.19 297 MET A O 1
ATOM 2405 N N . ARG A 1 298 ? -5.084 5.637 13.144 1.00 91.31 298 ARG A N 1
ATOM 2406 C CA . ARG A 1 298 ? -3.672 5.244 13.211 1.00 91.31 298 ARG A CA 1
ATOM 2407 C C . ARG A 1 298 ? -2.789 6.238 12.463 1.00 91.31 298 ARG A C 1
ATOM 2409 O O . ARG A 1 298 ? -1.797 6.684 13.022 1.00 91.31 298 ARG A O 1
ATOM 2416 N N . SER A 1 299 ? -3.147 6.574 11.225 1.00 92.19 299 SER A N 1
ATOM 2417 C CA . SER A 1 299 ? -2.364 7.478 10.375 1.00 92.19 299 SER A CA 1
ATOM 2418 C C . SER A 1 299 ? -2.279 8.880 10.965 1.00 92.19 299 SER A C 1
ATOM 2420 O O . SER A 1 299 ? -1.227 9.502 10.907 1.00 92.19 299 SER A O 1
ATOM 2422 N N . TYR A 1 300 ? -3.370 9.354 11.564 1.00 91.19 300 TYR A N 1
ATOM 2423 C CA . TYR A 1 300 ? -3.406 10.634 12.249 1.00 91.19 300 TYR A CA 1
ATOM 2424 C C . TYR A 1 300 ? -2.458 10.667 13.454 1.00 91.19 300 TYR A C 1
ATOM 2426 O O . TYR A 1 300 ? -1.578 11.522 13.513 1.00 91.19 300 TYR A O 1
ATOM 2434 N N . TYR A 1 301 ? -2.586 9.706 14.375 1.00 87.69 301 TYR A N 1
ATOM 2435 C CA . TYR A 1 301 ? -1.726 9.627 15.561 1.00 87.69 301 TYR A CA 1
ATOM 2436 C C . TYR A 1 301 ? -0.237 9.499 15.187 1.00 87.69 301 TYR A C 1
ATOM 2438 O O . TYR A 1 301 ? 0.608 10.143 15.792 1.00 87.69 301 TYR A O 1
ATOM 2446 N N . GLU A 1 302 ? 0.094 8.726 14.150 1.00 88.62 302 GLU A N 1
ATOM 2447 C CA . GLU A 1 302 ? 1.482 8.545 13.698 1.00 88.62 302 GLU A CA 1
ATOM 2448 C C . GLU A 1 302 ? 2.126 9.812 13.111 1.00 88.62 302 GLU A C 1
ATOM 2450 O O . GLU A 1 302 ? 3.347 9.837 12.915 1.00 88.62 302 GLU A O 1
ATOM 2455 N N . LEU A 1 303 ? 1.314 10.825 12.795 1.00 85.25 303 LEU A N 1
ATOM 2456 C CA . LEU A 1 303 ? 1.708 12.034 12.078 1.00 85.25 303 LEU A CA 1
ATOM 2457 C C . LEU A 1 303 ? 1.563 13.316 12.912 1.00 85.25 303 LEU A C 1
ATOM 2459 O O . LEU A 1 303 ? 2.306 14.270 12.689 1.00 85.25 303 LEU A O 1
ATOM 2463 N N . ARG A 1 304 ? 0.613 13.366 13.855 1.00 76.75 304 ARG A N 1
ATOM 2464 C CA . ARG A 1 304 ? 0.268 14.592 14.596 1.00 76.75 304 ARG A CA 1
ATOM 2465 C C . ARG A 1 304 ? 1.403 15.110 15.485 1.00 76.75 304 ARG A C 1
ATOM 2467 O O . ARG A 1 304 ? 1.500 16.319 15.674 1.00 76.75 304 ARG A O 1
ATOM 2474 N N . SER A 1 305 ? 2.310 14.241 15.935 1.00 65.88 305 SER A N 1
ATOM 2475 C CA . SER A 1 305 ? 3.495 14.640 16.709 1.00 65.88 305 SER A CA 1
ATOM 2476 C C . SER A 1 305 ? 4.411 15.634 15.969 1.00 65.88 305 SER A C 1
ATOM 2478 O O . SER A 1 305 ? 5.337 16.190 16.554 1.00 65.88 305 SER A O 1
ATOM 2480 N N . GLU A 1 306 ? 4.190 15.851 14.669 1.00 70.12 306 GLU A N 1
ATOM 2481 C CA . GLU A 1 306 ? 4.961 16.747 13.816 1.00 70.12 306 GLU A CA 1
ATOM 2482 C C . GLU A 1 306 ? 4.128 17.980 13.416 1.00 70.12 306 GLU A C 1
ATOM 2484 O O . GLU A 1 306 ? 3.151 17.882 12.666 1.00 70.12 306 GLU A O 1
ATOM 2489 N N . VAL A 1 307 ? 4.542 19.165 13.880 1.00 61.22 307 VAL A N 1
ATOM 2490 C CA . VAL A 1 307 ? 3.843 20.442 13.644 1.00 61.22 307 VAL A CA 1
ATOM 2491 C C . VAL A 1 307 ? 3.596 20.695 12.150 1.00 61.22 307 VAL A C 1
ATOM 2493 O O . VAL A 1 307 ? 4.519 20.673 11.338 1.00 61.22 307 VAL A O 1
ATOM 2496 N N . GLY A 1 308 ? 2.340 20.991 11.795 1.00 65.12 308 GLY A N 1
ATOM 2497 C CA . GLY A 1 308 ? 1.928 21.401 10.445 1.00 65.12 308 GLY A CA 1
ATOM 2498 C C . GLY A 1 308 ? 1.729 20.261 9.441 1.00 65.12 308 GLY A C 1
ATOM 2499 O O . GLY A 1 308 ? 1.264 20.509 8.325 1.00 65.12 308 GLY A O 1
ATOM 2500 N N . THR A 1 309 ? 2.014 19.014 9.818 1.00 70.25 309 THR A N 1
ATOM 2501 C CA . THR A 1 309 ? 2.049 17.879 8.878 1.00 70.25 309 THR A CA 1
ATOM 2502 C C . THR A 1 309 ? 0.655 17.455 8.414 1.00 70.25 309 THR A C 1
ATOM 2504 O O . THR A 1 309 ? 0.488 17.033 7.273 1.00 70.25 309 THR A O 1
ATOM 2507 N N . THR A 1 310 ? -0.383 17.646 9.233 1.00 73.62 310 THR A N 1
ATOM 2508 C CA . THR A 1 310 ? -1.783 17.368 8.855 1.00 73.62 310 THR A CA 1
ATOM 2509 C C . THR A 1 310 ? -2.252 18.275 7.713 1.00 73.62 310 THR A C 1
ATOM 2511 O O . THR A 1 310 ? -2.955 17.829 6.808 1.00 73.62 310 THR A O 1
ATOM 2514 N N . THR A 1 311 ? -1.785 19.528 7.688 1.00 79.81 311 THR A N 1
ATOM 2515 C CA . THR A 1 311 ? -2.080 20.506 6.623 1.00 79.81 311 THR A CA 1
ATOM 2516 C C . THR A 1 311 ? -1.193 20.362 5.384 1.00 79.81 311 THR A C 1
ATOM 2518 O O . THR A 1 311 ? -1.457 20.982 4.356 1.00 79.81 311 THR A O 1
ATOM 2521 N N . LEU A 1 312 ? -0.142 19.538 5.442 1.00 84.81 312 LEU A N 1
ATOM 2522 C CA . LEU A 1 312 ? 0.723 19.272 4.290 1.00 84.81 312 LEU A CA 1
ATOM 2523 C C . LEU A 1 312 ? -0.070 18.624 3.151 1.00 84.81 312 LEU A C 1
ATOM 2525 O O . LEU A 1 312 ? 0.040 19.034 1.996 1.00 84.81 312 LEU A O 1
ATOM 2529 N N . PHE A 1 313 ? -0.904 17.641 3.490 1.00 85.44 313 PHE A N 1
ATOM 2530 C CA . PHE A 1 313 ? -1.643 16.859 2.502 1.00 85.44 313 PHE A CA 1
ATOM 2531 C C . PHE A 1 313 ? -2.803 17.629 1.880 1.00 85.44 313 PHE A C 1
ATOM 2533 O O . PHE A 1 313 ? -3.157 17.343 0.748 1.00 85.44 313 PHE A O 1
ATOM 2540 N N . THR A 1 314 ? -3.342 18.664 2.531 1.00 86.69 314 THR A N 1
ATOM 2541 C CA . THR A 1 314 ? -4.349 19.522 1.882 1.00 86.69 314 THR A CA 1
ATOM 2542 C C . THR A 1 314 ? -3.751 20.367 0.755 1.00 86.69 314 THR A C 1
ATOM 2544 O O . THR A 1 314 ? -4.450 20.689 -0.201 1.00 86.69 314 THR A O 1
ATOM 2547 N N . LYS A 1 315 ? -2.456 20.707 0.835 1.00 88.19 315 LYS A N 1
ATOM 2548 C CA . LYS A 1 315 ? -1.721 21.415 -0.229 1.00 88.19 315 LYS A CA 1
ATOM 2549 C C . LYS A 1 315 ? -1.172 20.469 -1.298 1.00 88.19 315 LYS A C 1
ATOM 2551 O O . LYS A 1 315 ? -1.029 20.866 -2.452 1.00 88.19 315 LYS A O 1
ATOM 2556 N N . HIS A 1 316 ? -0.854 19.238 -0.906 1.00 90.75 316 HIS A N 1
ATOM 2557 C CA . HIS A 1 316 ? -0.301 18.198 -1.769 1.00 90.75 316 HIS A CA 1
ATOM 2558 C C . HIS A 1 316 ? -1.165 16.937 -1.673 1.00 90.75 316 HIS A C 1
ATOM 2560 O O . HIS A 1 316 ? -0.767 15.979 -1.000 1.00 90.75 316 HIS A O 1
ATOM 2566 N N . PRO A 1 317 ? -2.344 16.942 -2.317 1.00 92.44 317 PRO A N 1
ATOM 2567 C CA . PRO A 1 317 ? -3.307 15.868 -2.175 1.00 92.44 317 PRO A CA 1
ATOM 2568 C C . PRO A 1 317 ? -2.753 14.549 -2.708 1.00 92.44 317 PRO A C 1
ATOM 2570 O O . PRO A 1 317 ? -2.141 14.493 -3.777 1.00 92.44 317 PRO A O 1
ATOM 2573 N N . LEU A 1 318 ? -2.900 13.488 -1.924 1.00 94.19 318 LEU A N 1
ATOM 2574 C CA . LEU A 1 318 ? -2.477 12.132 -2.246 1.00 94.19 318 LEU A CA 1
ATOM 2575 C C . LEU A 1 318 ? -3.192 11.134 -1.337 1.00 94.19 318 LEU A C 1
ATOM 2577 O O . LEU A 1 318 ? -3.594 11.442 -0.217 1.00 94.19 318 LEU A O 1
ATOM 2581 N N . SER A 1 319 ? -3.323 9.901 -1.808 1.00 95.44 319 SER A N 1
ATOM 2582 C CA . SER A 1 319 ? -4.020 8.840 -1.086 1.00 95.44 319 SER A CA 1
ATOM 2583 C C . SER A 1 319 ? -3.114 7.653 -0.798 1.00 95.44 319 SER A C 1
ATOM 2585 O O . SER A 1 319 ? -2.245 7.298 -1.598 1.00 95.44 319 SER A O 1
ATOM 2587 N N . PHE A 1 320 ? -3.376 6.967 0.309 1.00 95.81 320 PHE A N 1
ATOM 2588 C CA . PHE A 1 320 ? -3.000 5.566 0.428 1.00 95.81 320 PHE A CA 1
ATOM 2589 C C . PHE A 1 320 ? -4.088 4.689 -0.168 1.00 95.81 320 PHE A C 1
ATOM 2591 O O . PHE A 1 320 ? -5.272 4.885 0.082 1.00 95.81 320 PHE A O 1
ATOM 2598 N N . LYS A 1 321 ? -3.684 3.698 -0.950 1.00 94.50 321 LYS A N 1
ATOM 2599 C CA . LYS A 1 321 ? -4.586 2.718 -1.536 1.00 94.50 321 LYS A CA 1
ATOM 2600 C C . LYS A 1 321 ? -4.180 1.333 -1.072 1.00 94.50 321 LYS A C 1
ATOM 2602 O O . LYS A 1 321 ? -3.085 0.857 -1.368 1.00 94.50 321 LYS A O 1
ATOM 2607 N N . LEU A 1 322 ? -5.065 0.719 -0.304 1.00 92.88 322 LEU A N 1
ATOM 2608 C CA . LEU A 1 322 ? -4.922 -0.628 0.208 1.00 92.88 322 LEU A CA 1
ATOM 2609 C C . LEU A 1 322 ? -5.635 -1.589 -0.746 1.00 92.88 322 LEU A C 1
ATOM 2611 O O . LEU A 1 322 ? -6.838 -1.465 -0.971 1.00 92.88 322 LEU A O 1
ATOM 2615 N N . ILE A 1 323 ? -4.890 -2.541 -1.299 1.00 90.00 323 ILE A N 1
ATOM 2616 C CA . ILE A 1 323 ? -5.379 -3.471 -2.320 1.00 90.00 323 ILE A CA 1
ATOM 2617 C C . ILE A 1 323 ? -5.206 -4.894 -1.802 1.00 90.00 323 ILE A C 1
ATOM 2619 O O . ILE A 1 323 ? -4.096 -5.300 -1.445 1.00 90.00 323 ILE A O 1
ATOM 2623 N N . GLY A 1 324 ? -6.296 -5.656 -1.783 1.00 87.75 324 GLY A N 1
ATOM 2624 C CA . GLY A 1 324 ? -6.280 -7.088 -1.511 1.00 87.75 324 GLY A CA 1
ATOM 2625 C C . GLY A 1 324 ? -6.417 -7.884 -2.800 1.00 87.75 324 GLY A C 1
ATOM 2626 O O . GLY A 1 324 ? -7.441 -7.797 -3.473 1.00 87.75 324 GLY A O 1
ATOM 2627 N N . ILE A 1 325 ? -5.423 -8.702 -3.136 1.00 83.31 325 ILE A N 1
ATOM 2628 C CA . ILE A 1 325 ? -5.448 -9.568 -4.319 1.00 83.31 325 ILE A CA 1
ATOM 2629 C C . ILE A 1 325 ? -5.526 -11.026 -3.891 1.00 83.31 325 ILE A C 1
ATOM 2631 O O . ILE A 1 325 ? -4.626 -11.534 -3.226 1.00 83.31 325 ILE A O 1
ATOM 2635 N N . ARG A 1 326 ? -6.562 -11.733 -4.342 1.00 78.44 326 ARG A N 1
ATOM 2636 C CA . ARG A 1 326 ? -6.669 -13.182 -4.160 1.00 78.44 326 ARG A CA 1
ATOM 2637 C C . ARG A 1 326 ? -6.036 -13.899 -5.337 1.00 78.44 326 ARG A C 1
ATOM 2639 O O . ARG A 1 326 ? -6.314 -13.585 -6.495 1.00 78.44 326 ARG A O 1
ATOM 2646 N N . ALA A 1 327 ? -5.208 -14.888 -5.031 1.00 68.94 327 ALA A N 1
ATOM 2647 C CA . ALA A 1 327 ? -4.632 -15.782 -6.021 1.00 68.94 327 ALA A CA 1
ATOM 2648 C C . ALA A 1 327 ? -5.423 -17.097 -6.042 1.00 68.94 327 ALA A C 1
ATOM 2650 O O . ALA A 1 327 ? -5.273 -17.930 -5.151 1.00 68.94 327 ALA A O 1
ATOM 2651 N N . VAL A 1 328 ? -6.259 -17.300 -7.065 1.00 60.91 328 VAL A N 1
ATOM 2652 C CA . VAL A 1 328 ? -7.012 -18.551 -7.261 1.00 60.91 328 VAL A CA 1
ATOM 2653 C C . VAL A 1 328 ? -6.469 -19.265 -8.495 1.00 60.91 328 VAL A C 1
ATOM 2655 O O . VAL A 1 328 ? -6.784 -18.925 -9.641 1.00 60.91 328 VAL A O 1
ATOM 2658 N N . GLY A 1 329 ? -5.608 -20.261 -8.275 1.00 54.78 329 GLY A N 1
ATOM 2659 C CA . GLY A 1 329 ? -4.929 -20.970 -9.361 1.00 54.78 329 GLY A CA 1
ATOM 2660 C C . GLY A 1 329 ? -4.168 -19.998 -10.272 1.00 54.78 329 GLY A C 1
ATOM 2661 O O . GLY A 1 329 ? -3.326 -19.239 -9.807 1.00 54.78 329 GLY A O 1
ATOM 2662 N N . ARG A 1 330 ? -4.484 -19.987 -11.576 1.00 53.38 330 ARG A N 1
ATOM 2663 C CA . ARG A 1 330 ? -3.816 -19.136 -12.588 1.00 53.38 330 ARG A CA 1
ATOM 2664 C C . ARG A 1 330 ? -4.356 -17.703 -12.685 1.00 53.38 330 ARG A C 1
ATOM 2666 O O . ARG A 1 330 ? -3.908 -16.955 -13.553 1.00 53.38 330 ARG A O 1
ATOM 2673 N N . ARG A 1 331 ? -5.351 -17.331 -11.878 1.00 60.19 331 ARG A N 1
ATOM 2674 C CA . ARG A 1 331 ? -6.006 -16.020 -11.939 1.00 60.19 331 ARG A CA 1
ATOM 2675 C C . ARG A 1 331 ? -5.728 -15.255 -10.657 1.00 60.19 331 ARG A C 1
ATOM 2677 O O . ARG A 1 331 ? -5.789 -15.822 -9.570 1.00 60.19 331 ARG A O 1
ATOM 2684 N N . PHE A 1 332 ? -5.461 -13.966 -10.809 1.00 66.62 332 PHE A N 1
ATOM 2685 C CA . PHE A 1 332 ? -5.548 -13.042 -9.694 1.00 66.62 332 PHE A CA 1
ATOM 2686 C C . PHE A 1 332 ? -6.819 -12.238 -9.875 1.00 66.62 332 PHE A C 1
ATOM 2688 O O . PHE A 1 332 ? -7.110 -11.791 -10.983 1.00 66.62 332 PHE A O 1
ATOM 2695 N N . SER A 1 333 ? -7.567 -12.088 -8.802 1.00 68.25 333 SER A N 1
ATOM 2696 C CA . SER A 1 333 ? -8.748 -11.242 -8.763 1.00 68.25 333 SER A CA 1
ATOM 2697 C C . SER A 1 333 ? -8.573 -10.255 -7.629 1.00 68.25 333 SER A C 1
ATOM 2699 O O . SER A 1 333 ? -8.169 -10.645 -6.525 1.00 68.25 333 SER A O 1
ATOM 2701 N N . GLU A 1 334 ? -8.882 -8.990 -7.894 1.00 69.06 334 GLU A N 1
ATOM 2702 C CA . GLU A 1 334 ? -9.061 -8.032 -6.812 1.00 69.06 334 GLU A CA 1
ATOM 2703 C C . GLU A 1 334 ? -10.144 -8.567 -5.876 1.00 69.06 334 GLU A C 1
ATOM 2705 O O . GLU A 1 334 ? -11.210 -8.992 -6.318 1.00 69.06 334 GLU A O 1
ATOM 2710 N N . SER A 1 335 ? -9.820 -8.652 -4.593 1.00 74.19 335 SER A N 1
ATOM 2711 C CA . SER A 1 335 ? -10.782 -9.006 -3.550 1.00 74.19 335 SER A CA 1
ATOM 2712 C C . SER A 1 335 ? -11.407 -7.763 -2.954 1.00 74.19 335 SER A C 1
ATOM 2714 O O . SER A 1 335 ? -12.594 -7.774 -2.657 1.00 74.19 335 SER A O 1
ATOM 2716 N N . PHE A 1 336 ? -10.606 -6.713 -2.775 1.00 83.62 336 PHE A N 1
ATOM 2717 C CA . PHE A 1 336 ? -11.078 -5.413 -2.334 1.00 83.62 336 PHE A CA 1
ATOM 2718 C C . PHE A 1 336 ? -10.059 -4.319 -2.661 1.00 83.62 336 PHE A C 1
ATOM 2720 O O . PHE A 1 336 ? -8.852 -4.569 -2.742 1.00 83.62 336 PHE A O 1
ATOM 2727 N N . GLU A 1 337 ? -10.571 -3.098 -2.749 1.00 87.88 337 GLU A N 1
ATOM 2728 C CA . GLU A 1 337 ? -9.812 -1.859 -2.824 1.00 87.88 337 GLU A CA 1
ATOM 2729 C C . GLU A 1 337 ? -10.368 -0.895 -1.771 1.00 87.88 337 GLU A C 1
ATOM 2731 O O . GLU A 1 337 ? -11.578 -0.692 -1.683 1.00 87.88 337 GLU A O 1
ATOM 2736 N N . GLN A 1 338 ? -9.484 -0.299 -0.972 1.00 89.94 338 GLN A N 1
ATOM 2737 C CA . GLN A 1 338 ? -9.826 0.786 -0.058 1.00 89.94 338 GLN A CA 1
ATOM 2738 C C . GLN A 1 338 ? -8.882 1.959 -0.300 1.00 89.94 338 GLN A C 1
ATOM 2740 O O . GLN A 1 338 ? -7.664 1.828 -0.171 1.00 89.94 338 GLN A O 1
ATOM 2745 N N . VAL A 1 339 ? -9.456 3.118 -0.610 1.00 92.25 339 VAL A N 1
ATOM 2746 C CA . VAL A 1 339 ? -8.715 4.371 -0.769 1.00 92.25 339 VAL A CA 1
ATOM 2747 C C . VAL A 1 339 ? -8.857 5.200 0.504 1.00 92.25 339 VAL A C 1
ATOM 2749 O O . VAL A 1 339 ? -9.953 5.360 1.042 1.00 92.25 339 VAL A O 1
ATOM 2752 N N . LEU A 1 340 ? -7.728 5.710 0.978 1.00 92.56 340 LEU A N 1
ATOM 2753 C CA . LEU A 1 340 ? -7.561 6.551 2.151 1.00 92.56 340 LEU A CA 1
ATOM 2754 C C . LEU A 1 340 ? -6.939 7.884 1.703 1.00 92.56 340 LEU A C 1
ATOM 2756 O O . LEU A 1 340 ? -5.711 7.986 1.634 1.00 92.56 340 LEU A O 1
ATOM 2760 N N . PRO A 1 341 ? -7.759 8.893 1.372 1.00 93.75 341 PRO A N 1
ATOM 2761 C CA . PRO A 1 341 ? -7.260 10.220 1.024 1.00 93.75 341 PRO A CA 1
ATOM 2762 C C . PRO A 1 341 ? -6.583 10.859 2.241 1.00 93.75 341 PRO A C 1
ATOM 2764 O O . PRO A 1 341 ? -7.204 10.951 3.304 1.00 93.75 341 PRO A O 1
ATOM 2767 N N . LEU A 1 342 ? -5.311 11.258 2.133 1.00 92.31 342 LEU A N 1
ATOM 2768 C CA . LEU A 1 342 ? -4.554 11.775 3.282 1.00 92.31 342 LEU A CA 1
ATOM 2769 C C . LEU A 1 342 ? -4.986 13.187 3.692 1.00 92.31 342 LEU A C 1
ATOM 2771 O O . LEU A 1 342 ? -4.757 13.597 4.826 1.00 92.31 342 LEU A O 1
ATOM 2775 N N . GLU A 1 343 ? -5.694 13.908 2.831 1.00 90.69 343 GLU A N 1
ATOM 2776 C CA . GLU A 1 343 ? -6.337 15.189 3.139 1.00 90.69 343 GLU A CA 1
ATOM 2777 C C . GLU A 1 343 ? -7.375 15.026 4.258 1.00 90.69 343 GLU A C 1
ATOM 2779 O O . GLU A 1 343 ? -7.624 15.955 5.028 1.00 90.69 343 GLU A O 1
ATOM 2784 N N . ARG A 1 344 ? -7.951 13.820 4.408 1.00 90.12 344 ARG A N 1
ATOM 2785 C CA . ARG A 1 344 ? -8.857 13.495 5.520 1.00 90.12 344 ARG A CA 1
ATOM 2786 C C . ARG A 1 344 ? -8.176 13.600 6.880 1.00 90.12 344 ARG A C 1
ATOM 2788 O O . ARG A 1 344 ? -8.878 13.817 7.864 1.00 90.12 344 ARG A O 1
ATOM 2795 N N . LEU A 1 345 ? -6.848 13.501 6.952 1.00 90.50 345 LEU A N 1
ATOM 2796 C CA . LEU A 1 345 ? -6.116 13.688 8.204 1.00 90.50 345 LEU A CA 1
ATOM 2797 C C . LEU A 1 345 ? -6.273 15.113 8.745 1.00 90.50 345 LEU A C 1
ATOM 2799 O O . LEU A 1 345 ? -6.361 15.268 9.955 1.00 90.50 345 LEU A O 1
ATOM 2803 N N . ALA A 1 346 ? -6.401 16.129 7.885 1.00 88.81 346 ALA A N 1
ATOM 2804 C CA . ALA A 1 346 ? -6.687 17.499 8.322 1.00 88.81 346 ALA A CA 1
ATOM 2805 C C . ALA A 1 346 ? -8.113 17.653 8.877 1.00 88.81 346 ALA A C 1
ATOM 2807 O O . ALA A 1 346 ? -8.334 18.390 9.832 1.00 88.81 346 ALA A O 1
ATOM 2808 N N . VAL A 1 347 ? -9.084 16.932 8.306 1.00 88.62 347 VAL A N 1
ATOM 2809 C CA . VAL A 1 347 ? -10.465 16.915 8.821 1.00 88.62 347 VAL A CA 1
ATOM 2810 C C . VAL A 1 347 ? -10.512 16.257 10.199 1.00 88.62 347 VAL A C 1
ATOM 2812 O O . VAL A 1 347 ? -11.166 16.767 11.103 1.00 88.62 347 VAL A O 1
ATOM 2815 N N . ILE A 1 348 ? -9.788 15.148 10.369 1.00 89.94 348 ILE A N 1
ATOM 2816 C CA . ILE A 1 348 ? -9.648 14.459 11.657 1.00 89.94 348 ILE A CA 1
ATOM 2817 C C . ILE A 1 348 ? -8.963 15.359 12.680 1.00 89.94 348 ILE A C 1
ATOM 2819 O O . ILE A 1 348 ? -9.421 15.434 13.815 1.00 89.94 348 ILE A O 1
ATOM 2823 N N . ASP A 1 349 ? -7.907 16.059 12.267 1.00 89.62 349 ASP A N 1
ATOM 2824 C CA . ASP A 1 349 ? -7.180 16.998 13.115 1.00 89.62 349 ASP A CA 1
ATOM 2825 C C . ASP A 1 349 ? -8.095 18.083 13.668 1.00 89.62 349 ASP A C 1
ATOM 2827 O O . ASP A 1 349 ? -8.145 18.300 14.877 1.00 89.62 349 ASP A O 1
ATOM 2831 N N . LEU A 1 350 ? -8.876 18.707 12.783 1.00 88.31 350 LEU A N 1
ATOM 2832 C CA . LEU A 1 350 ? -9.845 19.726 13.156 1.00 88.31 350 LEU A CA 1
ATOM 2833 C C . LEU A 1 350 ? -10.911 19.160 14.101 1.00 88.31 350 LEU A C 1
ATOM 2835 O O . LEU A 1 350 ? -11.149 19.740 15.155 1.00 88.31 350 LEU A O 1
ATOM 2839 N N . ALA A 1 351 ? -11.524 18.029 13.745 1.00 88.12 351 ALA A N 1
ATOM 2840 C CA . ALA A 1 351 ? -12.606 17.427 14.518 1.00 88.12 351 ALA A CA 1
ATOM 2841 C C . ALA A 1 351 ? -12.157 17.007 15.924 1.00 88.12 351 ALA A C 1
ATOM 2843 O O . ALA A 1 351 ? -12.810 17.333 16.915 1.00 88.12 351 ALA A O 1
ATOM 2844 N N . LEU A 1 352 ? -11.022 16.310 16.024 1.00 86.69 352 LEU A N 1
ATOM 2845 C CA . LEU A 1 352 ? -10.498 15.878 17.311 1.00 86.69 352 LEU A CA 1
ATOM 2846 C C . LEU A 1 352 ? -10.017 17.072 18.139 1.00 86.69 352 LEU A C 1
ATOM 2848 O O . LEU A 1 352 ? -10.316 17.127 19.323 1.00 86.69 352 LEU A O 1
ATOM 2852 N N . THR A 1 353 ? -9.322 18.044 17.545 1.00 86.88 353 THR A N 1
ATOM 2853 C CA . THR A 1 353 ? -8.845 19.228 18.282 1.00 86.88 353 THR A CA 1
ATOM 2854 C C . THR A 1 353 ? -10.003 20.104 18.764 1.00 86.88 353 THR A C 1
ATOM 2856 O O . THR A 1 353 ? -9.932 20.657 19.854 1.00 86.88 353 THR A O 1
ATOM 2859 N N . GLN A 1 354 ? -11.100 20.203 18.007 1.00 85.25 354 GLN A N 1
ATOM 2860 C CA . GLN A 1 354 ? -12.310 20.894 18.464 1.00 85.25 354 GLN A CA 1
ATOM 2861 C C . GLN A 1 354 ? -12.981 20.187 19.645 1.00 85.25 354 GLN A C 1
ATOM 2863 O O . GLN A 1 354 ? -13.484 20.859 20.541 1.00 85.25 354 GLN A O 1
ATOM 2868 N N . ALA A 1 355 ? -13.007 18.852 19.639 1.00 79.81 355 ALA A N 1
ATOM 2869 C CA . ALA A 1 355 ? -13.654 18.070 20.688 1.00 79.81 355 ALA A CA 1
ATOM 2870 C C . ALA A 1 355 ? -12.783 17.894 21.945 1.00 79.81 355 ALA A C 1
ATOM 2872 O O . ALA A 1 355 ? -13.325 17.881 23.042 1.00 79.81 355 ALA A O 1
ATOM 2873 N N . TYR A 1 356 ? -11.462 17.769 21.784 1.00 79.00 356 TYR A N 1
ATOM 2874 C CA . TYR A 1 356 ? -10.532 17.309 22.828 1.00 79.00 356 TYR A CA 1
ATOM 2875 C C . TYR A 1 356 ? -9.266 18.174 22.980 1.00 79.00 356 TYR A C 1
ATOM 2877 O O . TYR A 1 356 ? -8.373 17.842 23.755 1.00 79.00 356 TYR A O 1
ATOM 2885 N N . GLY A 1 357 ? -9.125 19.262 22.219 1.00 83.56 357 GLY A N 1
ATOM 2886 C CA . GLY A 1 357 ? -8.001 20.196 22.345 1.00 83.56 357 GLY A CA 1
ATOM 2887 C C . GLY A 1 357 ? -6.619 19.550 22.173 1.00 83.56 357 GLY A C 1
ATOM 2888 O O . GLY A 1 357 ? -6.321 18.909 21.157 1.00 83.56 357 GLY A O 1
ATOM 2889 N N . GLU A 1 358 ? -5.755 19.753 23.170 1.00 81.12 358 GLU A N 1
ATOM 2890 C CA . GLU A 1 358 ? -4.377 19.237 23.204 1.00 81.12 358 GLU A CA 1
ATOM 2891 C C . GLU A 1 358 ? -4.318 17.705 23.284 1.00 81.12 358 GLU A C 1
ATOM 2893 O O . GLU A 1 358 ? -3.359 17.088 22.828 1.00 81.12 358 GLU A O 1
ATOM 2898 N N . GLU A 1 359 ? -5.376 17.070 23.781 1.00 79.56 359 GLU A N 1
ATOM 2899 C CA . GLU A 1 359 ? -5.406 15.638 24.083 1.00 79.56 359 GLU A CA 1
ATOM 2900 C C . GLU A 1 359 ? -5.829 14.770 22.892 1.00 79.56 359 GLU A C 1
ATOM 2902 O O . GLU A 1 359 ? -5.906 13.542 22.970 1.00 79.56 359 GLU A O 1
ATOM 2907 N N . ALA A 1 360 ? -6.093 15.397 21.753 1.00 83.81 360 ALA A N 1
ATOM 2908 C CA . ALA A 1 360 ? -6.654 14.717 20.604 1.00 83.81 360 ALA A CA 1
ATOM 2909 C C . ALA A 1 360 ? -5.696 13.699 19.932 1.00 83.81 360 ALA A C 1
ATOM 2911 O O . ALA A 1 360 ? -6.169 12.763 19.281 1.00 83.81 360 ALA A O 1
ATOM 2912 N N . GLU A 1 361 ? -4.373 13.807 20.122 1.00 83.56 361 GLU A N 1
ATOM 2913 C CA . GLU A 1 361 ? -3.418 12.760 19.713 1.00 83.56 361 GLU A CA 1
ATOM 2914 C C . GLU A 1 361 ? -3.633 11.467 20.504 1.00 83.56 361 GLU A C 1
ATOM 2916 O O . GLU A 1 361 ? -3.782 10.385 19.927 1.00 83.56 361 GLU A O 1
ATOM 2921 N N . ASP A 1 362 ? -3.679 11.598 21.830 1.00 76.81 362 ASP A N 1
ATOM 2922 C CA . ASP A 1 362 ? -3.884 10.485 22.749 1.00 76.81 362 ASP A CA 1
ATOM 2923 C C . ASP A 1 362 ? -5.234 9.826 22.489 1.00 76.81 362 ASP A C 1
ATOM 2925 O O . ASP A 1 362 ? -5.316 8.602 22.403 1.00 76.81 362 ASP A O 1
ATOM 2929 N N . VAL A 1 363 ? -6.280 10.629 22.268 1.00 80.81 363 VAL A N 1
ATOM 2930 C CA . VAL A 1 363 ? -7.610 10.142 21.882 1.00 80.81 363 VAL A CA 1
ATOM 2931 C C . VAL A 1 363 ? -7.527 9.293 20.613 1.00 80.81 363 VAL A C 1
ATOM 2933 O O . VAL A 1 363 ? -8.014 8.163 20.602 1.00 80.81 363 VAL A O 1
ATOM 2936 N N . ALA A 1 364 ? -6.866 9.759 19.551 1.00 85.56 364 ALA A N 1
ATOM 2937 C CA . ALA A 1 364 ? -6.727 8.972 18.324 1.00 85.56 364 ALA A CA 1
ATOM 2938 C C . ALA A 1 364 ? -5.931 7.675 18.529 1.00 85.56 364 ALA A C 1
ATOM 2940 O O . ALA A 1 364 ? -6.299 6.622 17.994 1.00 85.56 364 ALA A O 1
ATOM 2941 N N . LYS A 1 365 ? -4.866 7.719 19.335 1.00 81.38 365 LYS A N 1
ATOM 2942 C CA . LYS A 1 365 ? -4.083 6.540 19.726 1.00 81.38 365 LYS A CA 1
ATOM 2943 C C . LYS A 1 365 ? -4.951 5.525 20.476 1.00 81.38 365 LYS A C 1
ATOM 2945 O O . LYS A 1 365 ? -4.928 4.337 20.145 1.00 81.38 365 LYS A O 1
ATOM 2950 N N . CYS A 1 366 ? -5.755 5.997 21.422 1.00 75.44 366 CYS A N 1
ATOM 2951 C CA . CYS A 1 366 ? -6.727 5.228 22.193 1.00 75.44 366 CYS A CA 1
ATOM 2952 C C . CYS A 1 366 ? -7.799 4.589 21.294 1.00 75.44 366 CYS A C 1
ATOM 2954 O O . CYS A 1 366 ? -8.047 3.383 21.376 1.00 75.44 366 CYS A O 1
ATOM 2956 N N . LEU A 1 367 ? -8.365 5.348 20.353 1.00 82.56 367 LEU A N 1
ATOM 2957 C CA . LEU A 1 367 ? -9.342 4.848 19.380 1.00 82.56 367 LEU A CA 1
ATOM 2958 C C . LEU A 1 367 ? -8.741 3.835 18.402 1.00 82.56 367 LEU A C 1
ATOM 2960 O O . LEU A 1 367 ? -9.407 2.864 18.033 1.00 82.56 367 LEU A O 1
ATOM 2964 N N . SER A 1 368 ? -7.485 4.026 17.996 1.00 84.50 368 SER A N 1
ATOM 2965 C CA . SER A 1 368 ? -6.752 3.058 17.178 1.00 84.50 368 SER A CA 1
ATOM 2966 C C . SER A 1 368 ? -6.503 1.756 17.949 1.00 84.50 368 SER A C 1
ATOM 2968 O O . SER A 1 368 ? -6.726 0.665 17.421 1.00 84.50 368 SER A O 1
ATOM 2970 N N . ALA A 1 369 ? -6.112 1.843 19.224 1.00 75.56 369 ALA A N 1
ATOM 2971 C CA . ALA A 1 369 ? -5.912 0.676 20.080 1.00 75.56 369 ALA A CA 1
ATOM 2972 C C . ALA A 1 369 ? -7.217 -0.107 20.313 1.00 75.56 369 ALA A C 1
ATOM 2974 O O . ALA A 1 369 ? -7.224 -1.335 20.197 1.00 75.56 369 ALA A O 1
ATOM 2975 N N . LEU A 1 370 ? -8.328 0.593 20.567 1.00 79.62 370 LEU A N 1
ATOM 2976 C CA . LEU A 1 370 ? -9.657 -0.008 20.696 1.00 79.62 370 LEU A CA 1
ATOM 2977 C C . LEU A 1 370 ? -10.080 -0.725 19.409 1.00 79.62 370 LEU A C 1
ATOM 2979 O O . LEU A 1 370 ? -10.452 -1.898 19.453 1.00 79.62 370 LEU A O 1
ATOM 2983 N N . GLY A 1 371 ? -9.994 -0.053 18.257 1.00 83.94 371 GLY A N 1
ATOM 2984 C CA . GLY A 1 371 ? -10.360 -0.662 16.979 1.00 83.94 371 GLY A CA 1
ATOM 2985 C C . GLY A 1 371 ? -9.498 -1.890 16.664 1.00 83.94 371 GLY A C 1
ATOM 2986 O O . GLY A 1 371 ? -10.012 -2.921 16.237 1.00 83.94 371 GLY A O 1
ATOM 2987 N N . LEU A 1 372 ? -8.202 -1.851 16.979 1.00 80.81 372 LEU A N 1
ATOM 2988 C CA . LEU A 1 372 ? -7.336 -3.020 16.845 1.00 80.81 372 LEU A CA 1
ATOM 2989 C C . LEU A 1 372 ? -7.773 -4.185 17.747 1.00 80.81 372 LEU A C 1
ATOM 2991 O O . LEU A 1 372 ? -7.775 -5.337 17.308 1.00 80.81 372 LEU A O 1
ATOM 2995 N N . ALA A 1 373 ? -8.138 -3.910 19.000 1.00 76.06 373 ALA A N 1
ATOM 2996 C CA . ALA A 1 373 ? -8.629 -4.943 19.906 1.00 76.06 373 ALA A CA 1
ATOM 2997 C C . ALA A 1 373 ? -9.907 -5.602 19.364 1.00 76.06 373 ALA A C 1
ATOM 2999 O O . ALA A 1 373 ? -10.004 -6.828 19.350 1.00 76.06 373 ALA A O 1
ATOM 3000 N N . LEU A 1 374 ? -10.838 -4.803 18.837 1.00 80.19 374 LEU A N 1
ATOM 3001 C CA . LEU A 1 374 ? -12.059 -5.289 18.192 1.00 80.19 374 LEU A CA 1
ATOM 3002 C C . LEU A 1 374 ? -11.757 -6.148 16.952 1.00 80.19 374 LEU A C 1
ATOM 3004 O O . LEU A 1 374 ? -12.281 -7.255 16.852 1.00 80.19 374 LEU A O 1
ATOM 3008 N N . VAL A 1 375 ? -10.858 -5.710 16.057 1.00 81.50 375 VAL A N 1
ATOM 3009 C CA . VAL A 1 375 ? -10.407 -6.506 14.892 1.00 81.50 375 VAL A CA 1
ATOM 3010 C C . VAL A 1 375 ? -9.868 -7.866 15.324 1.00 81.50 375 VAL A C 1
ATOM 3012 O O . VAL A 1 375 ? -10.221 -8.892 14.740 1.00 81.50 375 VAL A O 1
ATOM 3015 N N . ARG A 1 376 ? -9.012 -7.888 16.353 1.00 74.38 376 ARG A N 1
ATOM 3016 C CA . ARG A 1 376 ? -8.446 -9.135 16.879 1.00 74.38 376 ARG A CA 1
ATOM 3017 C C . ARG A 1 376 ? -9.544 -10.069 17.369 1.00 74.38 376 ARG A C 1
ATOM 3019 O O . ARG A 1 376 ? -9.474 -11.260 17.088 1.00 74.38 376 ARG A O 1
ATOM 3026 N N . ILE A 1 377 ? -10.557 -9.539 18.054 1.00 73.38 377 ILE A N 1
ATOM 3027 C CA . ILE A 1 377 ? -11.656 -10.358 18.558 1.00 73.38 377 ILE A CA 1
ATOM 3028 C C . ILE A 1 377 ? -12.480 -10.948 17.401 1.00 73.38 377 ILE A C 1
ATOM 3030 O O . ILE A 1 377 ? -12.727 -12.152 17.380 1.00 73.38 377 ILE A O 1
ATOM 3034 N N . LEU A 1 378 ? -12.844 -10.129 16.412 1.00 77.31 378 LEU A N 1
ATOM 3035 C CA . LEU A 1 378 ? -13.641 -10.559 15.257 1.00 77.31 378 LEU A CA 1
ATOM 3036 C C . LEU A 1 378 ? -12.931 -11.628 14.416 1.00 77.31 378 LEU A C 1
ATOM 3038 O O . LEU A 1 378 ? -13.514 -12.666 14.116 1.00 77.31 378 LEU A O 1
ATOM 3042 N N . LYS A 1 379 ? -11.654 -11.405 14.072 1.00 73.88 379 LYS A N 1
ATOM 3043 C CA . LYS A 1 379 ? -10.883 -12.324 13.215 1.00 73.88 379 LYS A CA 1
ATOM 3044 C C . LYS A 1 379 ? -10.590 -13.661 13.880 1.00 73.88 379 LYS A C 1
ATOM 3046 O O . LYS A 1 379 ? -10.524 -14.683 13.206 1.00 73.88 379 LYS A O 1
ATOM 3051 N N . VAL A 1 380 ? -10.311 -13.643 15.180 1.00 65.00 380 VAL A N 1
ATOM 3052 C CA . VAL A 1 380 ? -9.765 -14.807 15.886 1.00 65.00 380 VAL A CA 1
ATOM 3053 C C . VAL A 1 380 ? -10.862 -15.604 16.592 1.00 65.00 380 VAL A C 1
ATOM 3055 O O . VAL A 1 380 ? -10.710 -16.811 16.763 1.00 65.00 380 VAL A O 1
ATOM 3058 N N . TYR A 1 381 ? -11.984 -14.971 16.951 1.00 64.31 381 TYR A N 1
ATOM 3059 C CA . TYR A 1 381 ? -13.068 -15.620 17.689 1.00 64.31 381 TYR A CA 1
ATOM 3060 C C . TYR A 1 381 ? -14.441 -15.349 17.089 1.00 64.31 381 TYR A C 1
ATOM 3062 O O . TYR A 1 381 ? -15.368 -14.985 17.805 1.00 64.31 381 TYR A O 1
ATOM 3070 N N . SER A 1 382 ? -14.618 -15.578 15.792 1.00 63.03 382 SER A N 1
ATOM 3071 C CA . SER A 1 382 ? -15.920 -15.411 15.127 1.00 63.03 382 SER A CA 1
ATOM 3072 C C . SER A 1 382 ? -17.087 -16.119 15.852 1.00 63.03 382 SER A C 1
ATOM 3074 O O . SER A 1 382 ? -18.207 -15.609 15.856 1.00 63.03 382 SER A O 1
ATOM 3076 N N . GLY A 1 383 ? -16.827 -17.235 16.551 1.00 60.59 383 GLY A N 1
ATOM 3077 C CA . GLY A 1 383 ? -17.792 -17.902 17.442 1.00 60.59 383 GLY A CA 1
ATOM 3078 C C . GLY A 1 383 ? -18.164 -17.098 18.702 1.00 60.59 383 GLY A C 1
ATOM 3079 O O . GLY A 1 383 ? -19.345 -16.899 18.971 1.00 60.59 383 GLY A O 1
ATOM 3080 N N . LEU A 1 384 ? -17.176 -16.565 19.433 1.00 60.41 384 LEU A N 1
ATOM 3081 C CA . LEU A 1 384 ? -17.391 -15.705 20.613 1.00 60.41 384 LEU A CA 1
ATOM 3082 C C . LEU A 1 384 ? -17.885 -14.303 20.238 1.00 60.41 384 LEU A C 1
ATOM 3084 O O . LEU A 1 384 ? -18.575 -13.666 21.026 1.00 60.41 384 LEU A O 1
ATOM 3088 N N . ALA A 1 385 ? -17.552 -13.814 19.042 1.00 62.84 385 ALA A N 1
ATOM 3089 C CA . ALA A 1 385 ? -17.986 -12.514 18.548 1.00 62.84 385 ALA A CA 1
ATOM 3090 C C . ALA A 1 385 ? -19.516 -12.418 18.488 1.00 62.84 385 ALA A C 1
ATOM 3092 O O . ALA A 1 385 ? -20.078 -11.382 18.843 1.00 62.84 385 ALA A O 1
ATOM 3093 N N . ARG A 1 386 ? -20.183 -13.523 18.126 1.00 65.69 386 ARG A N 1
ATOM 3094 C CA . ARG A 1 386 ? -21.647 -13.635 18.128 1.00 65.69 386 ARG A CA 1
ATOM 3095 C C . ARG A 1 386 ? -22.224 -13.706 19.541 1.00 65.69 386 ARG A C 1
ATOM 3097 O O . ARG A 1 386 ? -23.197 -13.017 19.824 1.00 65.69 386 ARG A O 1
ATOM 3104 N N . GLU A 1 387 ? -21.612 -14.480 20.437 1.00 65.31 387 GLU A N 1
ATOM 3105 C CA . GLU A 1 387 ? -22.059 -14.604 21.837 1.00 65.31 387 GLU A CA 1
ATOM 3106 C C . GLU A 1 387 ? -21.882 -13.310 22.645 1.00 65.31 387 GLU A C 1
ATOM 3108 O O . GLU A 1 387 ? -22.679 -13.011 23.534 1.00 65.31 387 GLU A O 1
ATOM 3113 N N . LEU A 1 388 ? -20.846 -12.531 22.327 1.00 68.19 388 LEU A N 1
ATOM 3114 C CA . LEU A 1 388 ? -20.533 -11.250 22.960 1.00 68.19 388 LEU A CA 1
ATOM 3115 C C . LEU A 1 388 ? -21.027 -10.053 22.145 1.00 68.19 388 LEU A C 1
ATOM 3117 O O . LEU A 1 388 ? -20.660 -8.929 22.455 1.00 68.19 388 LEU A O 1
ATOM 3121 N N . ALA A 1 389 ? -21.835 -10.255 21.100 1.00 75.75 389 ALA A N 1
ATOM 3122 C CA . ALA A 1 389 ? -22.339 -9.177 20.247 1.00 75.75 389 ALA A CA 1
ATOM 3123 C C . ALA A 1 389 ? -21.253 -8.139 19.867 1.00 75.75 389 ALA A C 1
ATOM 3125 O O . ALA A 1 389 ? -21.503 -6.933 19.878 1.00 75.75 389 ALA A O 1
ATOM 3126 N N . ILE A 1 390 ? -20.035 -8.592 19.548 1.00 79.00 390 ILE A N 1
ATOM 3127 C CA . ILE A 1 390 ? -18.894 -7.717 19.223 1.00 79.00 390 ILE A CA 1
ATOM 3128 C C . ILE A 1 390 ? -19.212 -6.851 18.008 1.00 79.00 390 ILE A C 1
ATOM 3130 O O . ILE A 1 390 ? -18.819 -5.688 17.967 1.00 79.00 390 ILE A O 1
ATOM 3134 N N . ASP A 1 391 ? -20.019 -7.364 17.081 1.00 80.44 391 ASP A N 1
ATOM 3135 C CA . ASP A 1 391 ? -20.556 -6.599 15.955 1.00 80.44 391 ASP A CA 1
ATOM 3136 C C . ASP A 1 391 ? -21.277 -5.324 16.418 1.00 80.44 391 ASP A C 1
ATOM 3138 O O . ASP A 1 391 ? -21.131 -4.265 15.810 1.00 80.44 391 ASP A O 1
ATOM 3142 N N . ARG A 1 392 ? -21.989 -5.371 17.554 1.00 84.44 392 ARG A N 1
ATOM 3143 C CA . ARG A 1 392 ? -22.619 -4.185 18.152 1.00 84.44 392 ARG A CA 1
ATOM 3144 C C . ARG A 1 392 ? -21.578 -3.187 18.654 1.00 84.44 392 ARG A C 1
ATOM 3146 O O . ARG A 1 392 ? -21.769 -1.990 18.453 1.00 84.44 392 ARG A O 1
ATOM 3153 N N . LEU A 1 393 ? -20.482 -3.642 19.269 1.00 84.44 393 LEU A N 1
ATOM 3154 C CA . LEU A 1 393 ? -19.384 -2.749 19.664 1.00 84.44 393 LEU A CA 1
ATOM 3155 C C . LEU A 1 393 ? -18.720 -2.101 18.448 1.00 84.44 393 LEU A C 1
ATOM 3157 O O . LEU A 1 393 ? -18.429 -0.909 18.480 1.00 84.44 393 LEU A O 1
ATOM 3161 N N . VAL A 1 394 ? -18.528 -2.852 17.363 1.00 88.19 394 VAL A N 1
ATOM 3162 C CA . VAL A 1 394 ? -17.985 -2.326 16.102 1.00 88.19 394 VAL A CA 1
ATOM 3163 C C . VAL A 1 394 ? -18.919 -1.273 15.514 1.00 88.19 394 VAL A C 1
ATOM 3165 O O . VAL A 1 394 ? -18.465 -0.203 15.117 1.00 88.19 394 VAL A O 1
ATOM 3168 N N . VAL A 1 395 ? -20.231 -1.523 15.502 1.00 90.12 395 VAL A N 1
ATOM 3169 C CA . VAL A 1 395 ? -21.229 -0.539 15.053 1.00 90.12 395 VAL A CA 1
ATOM 3170 C C . VAL A 1 395 ? -21.183 0.724 15.911 1.00 90.12 395 VAL A C 1
ATOM 3172 O O . VAL A 1 395 ? -21.143 1.823 15.362 1.00 90.12 395 VAL A O 1
ATOM 3175 N N . LEU A 1 396 ? -21.139 0.592 17.239 1.00 89.19 396 LEU A N 1
ATOM 3176 C CA . LEU A 1 396 ? -21.043 1.742 18.139 1.00 89.19 396 LEU A CA 1
ATOM 3177 C C . LEU A 1 396 ? -19.736 2.522 17.946 1.00 89.19 396 LEU A C 1
ATOM 3179 O O . LEU A 1 396 ? -19.767 3.748 17.915 1.00 89.19 396 LEU A O 1
ATOM 3183 N N . TYR A 1 397 ? -18.613 1.831 17.741 1.00 90.12 397 TYR A N 1
ATOM 3184 C CA . TYR A 1 397 ? -17.327 2.445 17.407 1.00 90.12 397 TYR A CA 1
ATOM 3185 C C . TYR A 1 397 ? -17.393 3.225 16.089 1.00 90.12 397 TYR A C 1
ATOM 3187 O O . TYR A 1 397 ? -16.995 4.387 16.034 1.00 90.12 397 TYR A O 1
ATOM 3195 N N . LYS A 1 398 ? -17.953 2.621 15.032 1.00 92.12 398 LYS A N 1
ATOM 3196 C CA . LYS A 1 398 ? -18.152 3.293 13.741 1.00 92.12 398 LYS A CA 1
ATOM 3197 C C . LYS A 1 398 ? -19.052 4.515 13.883 1.00 92.12 398 LYS A C 1
ATOM 3199 O O . LYS A 1 398 ? -18.727 5.560 13.334 1.00 92.12 398 LYS A O 1
ATOM 3204 N N . HIS A 1 399 ? -20.150 4.402 14.632 1.00 90.69 399 HIS A N 1
ATOM 3205 C CA . HIS A 1 399 ? -21.043 5.526 14.899 1.00 90.69 399 HIS A CA 1
ATOM 3206 C C . HIS A 1 399 ? -20.327 6.646 15.641 1.00 90.69 399 HIS A C 1
ATOM 3208 O O . HIS A 1 399 ? -20.411 7.786 15.201 1.00 90.69 399 HIS A O 1
ATOM 3214 N N . PHE A 1 400 ? -19.576 6.324 16.694 1.00 89.00 400 PHE A N 1
ATOM 3215 C CA . PHE A 1 400 ? -18.774 7.296 17.429 1.00 89.00 400 PHE A CA 1
ATOM 3216 C C . PHE A 1 400 ? -17.810 8.051 16.504 1.00 89.00 400 PHE A C 1
ATOM 3218 O O . PHE A 1 400 ? -17.865 9.278 16.446 1.00 89.00 400 PHE A O 1
ATOM 3225 N N . ILE A 1 401 ? -17.006 7.337 15.707 1.00 89.81 401 ILE A N 1
ATOM 3226 C CA . ILE A 1 401 ? -16.070 7.980 14.776 1.00 89.81 401 ILE A CA 1
ATOM 3227 C C . ILE A 1 401 ? -16.811 8.782 13.705 1.00 89.81 401 ILE A C 1
ATOM 3229 O O . ILE A 1 401 ? -16.438 9.916 13.429 1.00 89.81 401 ILE A O 1
ATOM 3233 N N . SER A 1 402 ? -17.881 8.244 13.116 1.00 89.81 402 SER A N 1
ATOM 3234 C CA . SER A 1 402 ? -18.653 8.976 12.105 1.00 89.81 402 SER A CA 1
ATOM 3235 C C . SER A 1 402 ? -19.281 10.254 12.669 1.00 89.81 402 SER A C 1
ATOM 3237 O O . SER A 1 402 ? -19.245 11.281 12.005 1.00 89.81 402 SER A O 1
ATOM 3239 N N . SER A 1 403 ? -19.787 10.220 13.907 1.00 87.06 403 SER A N 1
ATOM 3240 C CA . SER A 1 403 ? -20.351 11.383 14.598 1.00 87.06 403 SER A CA 1
ATOM 3241 C C . SER A 1 403 ? -19.307 12.440 14.931 1.00 87.06 403 SER A C 1
ATOM 3243 O O . SER A 1 403 ? -19.648 13.612 15.029 1.00 87.06 403 SER A O 1
ATOM 3245 N N . LEU A 1 404 ? -18.053 12.030 15.115 1.00 85.12 404 LEU A N 1
ATOM 3246 C CA . LEU A 1 404 ? -16.943 12.947 15.317 1.00 85.12 404 LEU A CA 1
ATOM 3247 C C . LEU A 1 404 ? -16.500 13.596 13.993 1.00 85.12 404 LEU A C 1
ATOM 3249 O O . LEU A 1 404 ? -16.223 14.788 13.951 1.00 85.12 404 LEU A O 1
ATOM 3253 N N . LEU A 1 405 ? -16.414 12.812 12.913 1.00 85.25 405 LEU A N 1
ATOM 3254 C CA . LEU A 1 405 ? -15.791 13.245 11.657 1.00 85.25 405 LEU A CA 1
ATOM 3255 C C . LEU A 1 405 ? -16.750 13.892 10.651 1.00 85.25 405 LEU A C 1
ATOM 3257 O O . LEU A 1 405 ? -16.295 14.628 9.774 1.00 85.25 405 LEU A O 1
ATOM 3261 N N . GLU A 1 406 ? -18.045 13.583 10.707 1.00 82.88 406 GLU A N 1
ATOM 3262 C CA . GLU A 1 406 ? -19.017 14.041 9.714 1.00 82.88 406 GLU A CA 1
ATOM 3263 C C . GLU A 1 406 ? -19.920 15.150 10.280 1.00 82.88 406 GLU A C 1
ATOM 3265 O O . GLU A 1 406 ? -20.620 14.934 11.276 1.00 82.88 406 GLU A O 1
ATOM 3270 N N . PRO A 1 407 ? -19.975 16.328 9.631 1.00 71.88 407 PRO A N 1
ATOM 3271 C CA . PRO A 1 407 ? -20.852 17.406 10.067 1.00 71.88 407 PRO A CA 1
ATOM 3272 C C . PRO A 1 407 ? -22.329 17.005 9.926 1.00 71.88 407 PRO A C 1
ATOM 3274 O O . PRO A 1 407 ? -22.722 16.346 8.964 1.00 71.88 407 PRO A O 1
ATOM 3277 N N . GLY A 1 408 ? -23.162 17.425 10.883 1.00 70.19 408 GLY A N 1
ATOM 3278 C CA . GLY A 1 408 ? -24.610 17.169 10.873 1.00 70.19 408 GLY A CA 1
ATOM 3279 C C . GLY A 1 408 ? -25.042 15.801 11.418 1.00 70.19 408 GLY A C 1
ATOM 3280 O O . GLY A 1 408 ? -26.234 15.491 11.405 1.00 70.19 408 GLY A O 1
ATOM 3281 N N . ARG A 1 409 ? -24.111 14.978 11.920 1.00 75.31 409 ARG A N 1
ATOM 3282 C CA . ARG A 1 409 ? -24.437 13.733 12.633 1.00 75.31 409 ARG A CA 1
ATOM 3283 C C . ARG A 1 409 ? -24.921 14.007 14.071 1.00 75.31 409 ARG A C 1
ATOM 3285 O O . ARG A 1 409 ? -24.554 15.019 14.667 1.00 75.31 409 ARG A O 1
ATOM 3292 N N . PRO A 1 410 ? -25.709 13.090 14.668 1.00 73.81 410 PRO A N 1
ATOM 3293 C CA . PRO A 1 410 ? -26.067 13.154 16.085 1.00 73.81 410 PRO A CA 1
ATOM 3294 C C . PRO A 1 410 ? -24.826 13.135 16.987 1.00 73.81 410 PRO A C 1
ATOM 3296 O O . PRO A 1 410 ? -23.813 12.537 16.620 1.00 73.81 410 PRO A O 1
ATOM 3299 N N . SER A 1 411 ? -24.941 13.721 18.185 1.00 80.69 411 SER A N 1
ATOM 3300 C CA . SER A 1 411 ? -23.855 13.818 19.175 1.00 80.69 411 SER A CA 1
ATOM 3301 C C . SER A 1 411 ? -23.082 12.505 19.356 1.00 80.69 411 SER A C 1
ATOM 3303 O O . SER A 1 411 ? -23.675 11.449 19.600 1.00 80.69 411 SER A O 1
ATOM 3305 N N . TYR A 1 412 ? -21.748 12.595 19.301 1.00 80.00 412 TYR A N 1
ATOM 3306 C CA . TYR A 1 412 ? -20.828 11.477 19.529 1.00 80.00 412 TYR A CA 1
ATOM 3307 C C . TYR A 1 412 ? -20.893 10.926 20.965 1.00 80.00 412 TYR A C 1
ATOM 3309 O O . TYR A 1 412 ? -20.502 9.784 21.207 1.00 80.00 412 TYR A O 1
ATOM 3317 N N . LEU A 1 413 ? -21.446 11.686 21.918 1.00 81.94 413 LEU A N 1
ATOM 3318 C CA . LEU A 1 413 ? -21.532 11.283 23.324 1.00 81.94 413 LEU A CA 1
ATOM 3319 C C . LEU A 1 413 ? -22.445 10.072 23.536 1.00 81.94 413 LEU A C 1
ATOM 3321 O O . LEU A 1 413 ? -22.163 9.231 24.384 1.00 81.94 413 LEU A O 1
ATOM 3325 N N . LYS A 1 414 ? -23.521 9.938 22.750 1.00 85.19 414 LYS A N 1
ATOM 3326 C CA . LYS A 1 414 ? -24.445 8.799 22.862 1.00 85.19 414 LYS A CA 1
ATOM 3327 C C . LYS A 1 414 ? -23.766 7.458 22.533 1.00 85.19 414 LYS A C 1
ATOM 3329 O O . LYS A 1 414 ? -23.820 6.563 23.375 1.00 85.19 414 LYS A O 1
ATOM 3334 N N . PRO A 1 415 ? -23.132 7.269 21.357 1.00 84.94 415 PRO A N 1
ATOM 3335 C CA . PRO A 1 415 ? -22.422 6.024 21.071 1.00 84.94 415 PRO A CA 1
ATOM 3336 C C . PRO A 1 415 ? -21.222 5.800 22.003 1.00 84.94 415 PRO A C 1
ATOM 3338 O O . PRO A 1 415 ? -20.971 4.654 22.370 1.00 84.94 415 PRO A O 1
ATOM 3341 N N . LEU A 1 416 ? -20.534 6.860 22.450 1.00 82.94 416 LEU A N 1
ATOM 3342 C CA . LEU A 1 416 ? -19.459 6.754 23.446 1.00 82.94 416 LEU A CA 1
ATOM 3343 C C . LEU A 1 416 ? -19.967 6.221 24.795 1.00 82.94 416 LEU A C 1
ATOM 3345 O O . LEU A 1 416 ? -19.392 5.288 25.356 1.00 82.94 416 LEU A O 1
ATOM 3349 N N . TYR A 1 417 ? -21.080 6.767 25.290 1.00 84.81 417 TYR A N 1
ATOM 3350 C CA . TYR A 1 417 ? -21.728 6.304 26.515 1.00 84.81 417 TYR A CA 1
ATOM 3351 C C . TYR A 1 417 ? -22.157 4.838 26.406 1.00 84.81 417 TYR A C 1
ATOM 3353 O O . TYR A 1 417 ? -21.907 4.052 27.317 1.00 84.81 417 TYR A O 1
ATOM 3361 N N . GLU A 1 418 ? -22.759 4.441 25.283 1.00 85.75 418 GLU A N 1
ATOM 3362 C CA . GLU A 1 418 ? -23.172 3.053 25.054 1.00 85.75 418 GLU A CA 1
ATOM 3363 C C . GLU A 1 418 ? -21.976 2.088 25.004 1.00 85.75 418 GLU A C 1
ATOM 3365 O O . GLU A 1 418 ? -22.068 0.981 25.543 1.00 85.75 418 GLU A O 1
ATOM 3370 N N . LEU A 1 419 ? -20.837 2.497 24.425 1.00 84.31 419 LEU A N 1
ATOM 3371 C CA . LEU A 1 419 ? -19.589 1.719 24.465 1.00 84.31 419 LEU A CA 1
ATOM 3372 C C . LEU A 1 419 ? -19.116 1.507 25.907 1.00 84.31 419 LEU A C 1
ATOM 3374 O O . LEU A 1 419 ? -18.903 0.367 26.325 1.00 84.31 419 LEU A O 1
ATOM 3378 N N . LEU A 1 420 ? -19.003 2.593 26.677 1.00 83.69 420 LEU A N 1
ATOM 3379 C CA . LEU A 1 420 ? -18.577 2.554 28.079 1.00 83.69 420 LEU A CA 1
ATOM 3380 C C . LEU A 1 420 ? -19.505 1.698 28.934 1.00 83.69 420 LEU A C 1
ATOM 3382 O O . LEU A 1 420 ? -19.051 0.830 29.679 1.00 83.69 420 LEU A O 1
ATOM 3386 N N . ARG A 1 421 ? -20.814 1.919 28.805 1.00 85.62 421 ARG A N 1
ATOM 3387 C CA . ARG A 1 421 ? -21.840 1.169 29.526 1.00 85.62 421 ARG A CA 1
ATOM 3388 C C . ARG A 1 421 ? -21.744 -0.319 29.211 1.00 85.62 421 ARG A C 1
ATOM 3390 O O . ARG A 1 421 ? -21.789 -1.117 30.138 1.00 85.62 421 ARG A O 1
ATOM 3397 N N . THR A 1 422 ? -21.575 -0.690 27.941 1.00 83.50 422 THR A N 1
ATOM 3398 C CA . THR A 1 422 ? -21.476 -2.101 27.534 1.00 83.50 422 THR A CA 1
ATOM 3399 C C . THR A 1 422 ? -20.241 -2.773 28.133 1.00 83.50 422 THR A C 1
ATOM 3401 O O . THR A 1 422 ? -20.342 -3.874 28.669 1.00 83.50 422 THR A O 1
ATOM 3404 N N . LEU A 1 423 ? -19.086 -2.101 28.113 1.00 79.62 423 LEU A N 1
ATOM 3405 C CA . LEU A 1 423 ? -17.842 -2.647 28.669 1.00 79.62 423 LEU A CA 1
ATOM 3406 C C . LEU A 1 423 ? -17.855 -2.757 30.200 1.00 79.62 423 LEU A C 1
ATOM 3408 O O . LEU A 1 423 ? -17.150 -3.601 30.750 1.00 79.62 423 LEU A O 1
ATOM 3412 N N . ARG A 1 424 ? -18.663 -1.942 30.886 1.00 83.25 424 ARG A N 1
ATOM 3413 C CA . ARG A 1 424 ? -18.816 -1.969 32.349 1.00 83.25 424 ARG A CA 1
ATOM 3414 C C . ARG A 1 424 ? -19.782 -3.037 32.865 1.00 83.25 424 ARG A C 1
ATOM 3416 O O . ARG A 1 424 ? -19.839 -3.241 34.072 1.00 83.25 424 ARG A O 1
ATOM 3423 N N . ILE A 1 425 ? -20.523 -3.729 31.996 1.00 85.62 425 ILE A N 1
ATOM 3424 C CA . ILE A 1 425 ? -21.363 -4.861 32.413 1.00 85.62 425 ILE A CA 1
ATOM 3425 C C . ILE A 1 425 ? -20.437 -5.982 32.912 1.00 85.62 425 ILE A C 1
ATOM 3427 O O . ILE A 1 425 ? -19.628 -6.499 32.144 1.00 85.62 425 ILE A O 1
ATOM 3431 N N . GLU A 1 426 ? -20.545 -6.364 34.188 1.00 82.75 426 GLU A N 1
ATOM 3432 C CA . GLU A 1 426 ? -19.623 -7.321 34.824 1.00 82.75 426 GLU A CA 1
ATOM 3433 C C . GLU A 1 426 ? -19.570 -8.669 34.098 1.00 82.75 426 GLU A C 1
ATOM 3435 O O . GLU A 1 426 ? -18.484 -9.145 33.764 1.00 82.75 426 GLU A O 1
ATOM 3440 N N . ASP A 1 427 ? -20.731 -9.236 33.760 1.00 80.19 427 ASP A N 1
ATOM 3441 C CA . ASP A 1 427 ? -20.830 -10.493 33.010 1.00 80.19 427 ASP A CA 1
ATOM 3442 C C . ASP A 1 427 ? -20.151 -10.401 31.643 1.00 80.19 427 ASP A C 1
ATOM 3444 O O . ASP A 1 427 ? -19.451 -11.318 31.206 1.00 80.19 427 ASP A O 1
ATOM 3448 N N . TYR A 1 428 ? -20.339 -9.271 30.964 1.00 78.62 428 TYR A N 1
ATOM 3449 C CA . TYR A 1 428 ? -19.742 -9.013 29.664 1.00 78.62 428 TYR A CA 1
ATOM 3450 C C . TYR A 1 428 ? -18.218 -8.937 29.770 1.00 78.62 428 TYR A C 1
ATOM 3452 O O . TYR A 1 428 ? -17.492 -9.623 29.046 1.00 78.62 428 TYR A O 1
ATOM 3460 N N . ARG A 1 429 ? -17.733 -8.136 30.724 1.00 80.88 429 ARG A N 1
ATOM 3461 C CA . ARG A 1 429 ? -16.316 -7.962 31.034 1.00 80.88 429 ARG A CA 1
ATOM 3462 C C . ARG A 1 429 ? -15.656 -9.293 31.373 1.00 80.88 429 ARG A C 1
ATOM 3464 O O . ARG A 1 429 ? -14.592 -9.595 30.836 1.00 80.88 429 ARG A O 1
ATOM 3471 N N . ALA A 1 430 ? -16.277 -10.095 32.234 1.00 78.94 430 ALA A N 1
ATOM 3472 C CA . ALA A 1 430 ? -15.754 -11.392 32.643 1.00 78.94 430 ALA A CA 1
ATOM 3473 C C . ALA A 1 430 ? -15.608 -12.347 31.449 1.00 78.94 430 ALA A C 1
ATOM 3475 O O . ALA A 1 430 ? -14.555 -12.972 31.289 1.00 78.94 430 ALA A O 1
ATOM 3476 N N . ARG A 1 431 ? -16.617 -12.413 30.569 1.00 74.38 431 ARG A N 1
ATOM 3477 C CA . ARG A 1 431 ? -16.562 -13.250 29.361 1.00 74.38 431 ARG A CA 1
ATOM 3478 C C . ARG A 1 431 ? -15.511 -12.762 28.365 1.00 74.38 431 ARG A C 1
ATOM 3480 O O . ARG A 1 431 ? -14.749 -13.577 27.848 1.00 74.38 431 ARG A O 1
ATOM 3487 N N . LEU A 1 432 ? -15.419 -11.451 28.135 1.00 75.19 432 LEU A N 1
ATOM 3488 C CA . LEU A 1 432 ? -14.418 -10.866 27.242 1.00 75.19 432 LEU A CA 1
ATOM 3489 C C . LEU A 1 432 ? -12.989 -11.115 27.746 1.00 75.19 432 LEU A C 1
ATOM 3491 O O . LEU A 1 432 ? -12.122 -11.507 26.967 1.00 75.19 432 LEU A O 1
ATOM 3495 N N . LEU A 1 433 ? -12.746 -10.939 29.049 1.00 78.06 433 LEU A N 1
ATOM 3496 C CA . LEU A 1 433 ? -11.456 -11.227 29.680 1.00 78.06 433 LEU A CA 1
ATOM 3497 C C . LEU A 1 433 ? -11.100 -12.713 29.609 1.00 78.06 433 LEU A C 1
ATOM 3499 O O . LEU A 1 433 ? -9.956 -13.046 29.310 1.00 78.06 433 LEU A O 1
ATOM 3503 N N . GLY A 1 434 ? -12.068 -13.600 29.857 1.00 72.25 434 GLY A N 1
ATOM 3504 C CA . GLY A 1 434 ? -11.880 -15.045 29.728 1.00 72.25 434 GLY A CA 1
ATOM 3505 C C . GLY A 1 434 ? -11.506 -15.454 28.302 1.00 72.25 434 GLY A C 1
ATOM 3506 O O . GLY A 1 434 ? -10.573 -16.236 28.111 1.00 72.25 434 GLY A O 1
ATOM 3507 N N . ALA A 1 435 ? -12.176 -14.870 27.305 1.00 68.38 435 ALA A N 1
ATOM 3508 C CA . ALA A 1 435 ? -11.888 -15.089 25.891 1.00 68.38 435 ALA A CA 1
ATOM 3509 C C . ALA A 1 435 ? -10.495 -14.576 25.486 1.00 68.38 435 ALA A C 1
ATOM 3511 O O . ALA A 1 435 ? -9.736 -15.308 24.852 1.00 68.38 435 ALA A O 1
ATOM 3512 N N . LEU A 1 436 ? -10.131 -13.352 25.894 1.00 68.50 436 LEU A N 1
ATOM 3513 C CA . LEU A 1 436 ? -8.806 -12.777 25.634 1.00 68.50 436 LEU A CA 1
ATOM 3514 C C . LEU A 1 436 ? -7.686 -13.612 26.273 1.00 68.50 436 LEU A C 1
ATOM 3516 O O . LEU A 1 436 ? -6.699 -13.923 25.610 1.00 68.50 436 LEU A O 1
ATOM 3520 N N . ALA A 1 437 ? -7.846 -13.987 27.546 1.00 71.69 437 ALA A N 1
ATOM 3521 C CA . ALA A 1 437 ? -6.846 -14.741 28.297 1.00 71.69 437 ALA A CA 1
ATOM 3522 C C . ALA A 1 437 ? -6.583 -16.110 27.663 1.00 71.69 437 ALA A C 1
ATOM 3524 O O . ALA A 1 437 ? -5.434 -16.453 27.406 1.00 71.69 437 ALA A O 1
ATOM 3525 N N . LYS A 1 438 ? -7.642 -16.862 27.329 1.00 66.06 438 LYS A N 1
ATOM 3526 C CA . LYS A 1 438 ? -7.520 -18.189 26.705 1.00 66.06 438 LYS A CA 1
ATOM 3527 C C . LYS A 1 438 ? -6.658 -18.160 25.440 1.00 66.06 438 LYS A C 1
ATOM 3529 O O . LYS A 1 438 ? -5.904 -19.089 25.184 1.00 66.06 438 LYS A O 1
ATOM 3534 N N . ARG A 1 439 ? -6.727 -17.090 24.654 1.00 58.06 439 ARG A N 1
ATOM 3535 C CA . ARG A 1 439 ? -5.969 -17.000 23.404 1.00 58.06 439 ARG A CA 1
ATOM 3536 C C . ARG A 1 439 ? -4.563 -16.485 23.550 1.00 58.06 439 ARG A C 1
ATOM 3538 O O . ARG A 1 439 ? -3.712 -16.892 22.773 1.00 58.06 439 ARG A O 1
ATOM 3545 N N . ILE A 1 440 ? -4.328 -15.573 24.488 1.00 61.19 440 ILE A N 1
ATOM 3546 C CA . ILE A 1 440 ? -2.963 -15.164 24.805 1.00 61.19 440 ILE A CA 1
ATOM 3547 C C . ILE A 1 440 ? -2.164 -16.422 25.186 1.00 61.19 440 ILE A C 1
ATOM 3549 O O . ILE A 1 440 ? -1.056 -16.597 24.690 1.00 61.19 440 ILE A O 1
ATOM 3553 N N . MET A 1 441 ? -2.783 -17.373 25.901 1.00 66.81 441 MET A N 1
ATOM 3554 C CA . MET A 1 441 ? -2.190 -18.699 26.113 1.00 66.81 441 MET A CA 1
ATOM 3555 C C . MET A 1 441 ? -1.924 -19.448 24.795 1.00 66.81 441 MET A C 1
ATOM 3557 O O . MET A 1 441 ? -0.824 -19.930 24.567 1.00 66.81 441 MET A O 1
ATOM 3561 N N . GLU A 1 442 ? -2.915 -19.541 23.903 1.00 57.59 442 GLU A N 1
ATOM 3562 C CA . GLU A 1 442 ? -2.797 -20.299 22.644 1.00 57.59 442 GLU A CA 1
ATOM 3563 C C . GLU A 1 442 ? -1.822 -19.689 21.614 1.00 57.59 442 GLU A C 1
ATOM 3565 O O . GLU A 1 442 ? -1.270 -20.422 20.797 1.00 57.59 442 GLU A O 1
ATOM 3570 N N . VAL A 1 443 ? -1.653 -18.362 21.588 1.00 51.47 443 VAL A N 1
ATOM 3571 C CA . VAL A 1 443 ? -0.869 -17.637 20.565 1.00 51.47 443 VAL A CA 1
ATOM 3572 C C . VAL A 1 443 ? 0.534 -17.315 21.046 1.00 51.47 443 VAL A C 1
ATOM 3574 O O . VAL A 1 443 ? 1.485 -17.455 20.282 1.00 51.47 443 VAL A O 1
ATOM 3577 N N . GLU A 1 444 ? 0.660 -16.860 22.289 1.00 58.00 444 GLU A N 1
ATOM 3578 C CA . GLU A 1 444 ? 1.942 -16.451 22.863 1.00 58.00 444 GLU A CA 1
ATOM 3579 C C . GLU A 1 444 ? 2.577 -17.584 23.683 1.00 58.00 444 GLU A C 1
ATOM 3581 O O . GLU A 1 444 ? 3.700 -17.442 24.155 1.00 58.00 444 GLU A O 1
ATOM 3586 N N . GLY A 1 445 ? 1.883 -18.723 23.824 1.00 63.81 445 GLY A N 1
ATOM 3587 C CA . GLY A 1 445 ? 2.353 -19.865 24.609 1.00 63.81 445 GLY A CA 1
ATOM 3588 C C . GLY A 1 445 ? 2.439 -19.562 26.103 1.00 63.81 445 GLY A C 1
ATOM 3589 O O . GLY A 1 445 ? 3.152 -20.259 26.818 1.00 63.81 445 GLY A O 1
ATOM 3590 N N . LEU A 1 446 ? 1.762 -18.503 26.558 1.00 74.50 446 LEU A N 1
ATOM 3591 C CA . LEU A 1 446 ? 1.828 -18.050 27.941 1.00 74.50 446 LEU A CA 1
ATOM 3592 C C . LEU A 1 446 ? 0.993 -18.938 28.859 1.00 74.50 446 LEU A C 1
ATOM 3594 O O . LEU A 1 446 ? -0.063 -19.458 28.486 1.00 74.50 446 LEU A O 1
ATOM 3598 N N . GLU A 1 447 ? 1.442 -19.046 30.103 1.00 82.88 447 GLU A N 1
ATOM 3599 C CA . GLU A 1 447 ? 0.692 -19.724 31.150 1.00 82.88 447 GLU A CA 1
ATOM 3600 C C . GLU A 1 447 ? -0.612 -18.981 31.470 1.00 82.88 447 GLU A C 1
ATOM 3602 O O . GLU A 1 447 ? -0.763 -17.773 31.255 1.00 82.88 447 GLU A O 1
ATOM 3607 N N . LYS A 1 448 ? -1.591 -19.714 32.010 1.00 82.12 448 LYS A N 1
ATOM 3608 C CA . LYS A 1 448 ? -2.962 -19.212 32.219 1.00 82.12 448 LYS A CA 1
ATOM 3609 C C . LYS A 1 448 ? -3.026 -17.911 33.019 1.00 82.12 448 LYS A C 1
ATOM 3611 O O . LYS A 1 448 ? -3.862 -17.053 32.729 1.00 82.12 448 LYS A O 1
ATOM 3616 N N . GLU A 1 449 ? -2.177 -17.769 34.031 1.00 82.88 449 GLU A N 1
ATOM 3617 C CA . GLU A 1 449 ? -2.148 -16.574 34.876 1.00 82.88 449 GLU A CA 1
ATOM 3618 C C . GLU A 1 449 ? -1.517 -15.372 34.172 1.00 82.88 449 GLU A C 1
ATOM 3620 O O . GLU A 1 449 ? -2.089 -14.281 34.204 1.00 82.88 449 GLU A O 1
ATOM 3625 N N . GLU A 1 450 ? -0.406 -15.574 33.464 1.00 72.19 450 GLU A N 1
ATOM 3626 C CA . GLU A 1 450 ? 0.273 -14.529 32.691 1.00 72.19 450 GLU A CA 1
ATOM 3627 C C . GLU A 1 450 ? -0.624 -14.007 31.568 1.00 72.19 450 GLU A C 1
ATOM 3629 O O . GLU A 1 450 ? -0.808 -12.799 31.395 1.00 72.19 450 GLU A O 1
ATOM 3634 N N . ALA A 1 451 ? -1.285 -14.924 30.866 1.00 67.62 451 ALA A N 1
ATOM 3635 C CA . ALA A 1 451 ? -2.233 -14.602 29.818 1.00 67.62 451 ALA A CA 1
ATOM 3636 C C . ALA A 1 451 ? -3.454 -13.832 30.344 1.00 67.62 451 ALA A C 1
ATOM 3638 O O . ALA A 1 451 ? -3.931 -12.884 29.711 1.00 67.62 451 ALA A O 1
ATOM 3639 N N . ARG A 1 452 ? -3.949 -14.194 31.534 1.00 79.19 452 ARG A N 1
ATOM 3640 C CA . ARG A 1 452 ? -5.047 -13.482 32.200 1.00 79.19 452 ARG A CA 1
ATOM 3641 C C . ARG A 1 452 ? -4.623 -12.097 32.680 1.00 79.19 452 ARG A C 1
ATOM 3643 O O . ARG A 1 452 ? -5.396 -11.152 32.528 1.00 79.19 452 ARG A O 1
ATOM 3650 N N . ALA A 1 453 ? -3.409 -11.946 33.201 1.00 75.00 453 ALA A N 1
ATOM 3651 C CA . ALA A 1 453 ? -2.861 -10.650 33.585 1.00 75.00 453 ALA A CA 1
ATOM 3652 C C . ALA A 1 453 ? -2.713 -9.721 32.367 1.00 75.00 453 ALA A C 1
ATOM 3654 O O . ALA A 1 453 ? -3.129 -8.559 32.416 1.00 75.00 453 ALA A O 1
ATOM 3655 N N . LEU A 1 454 ? -2.212 -10.243 31.244 1.00 64.94 454 LEU A N 1
ATOM 3656 C CA . LEU A 1 454 ? -2.078 -9.498 29.992 1.00 64.94 454 LEU A CA 1
ATOM 3657 C C . LEU A 1 454 ? -3.449 -9.131 29.389 1.00 64.94 454 LEU A C 1
ATOM 3659 O O . LEU A 1 454 ? -3.633 -8.010 28.903 1.00 64.94 454 LEU A O 1
ATOM 3663 N N . ALA A 1 455 ? -4.438 -10.026 29.485 1.00 68.00 455 ALA A N 1
ATOM 3664 C CA . ALA A 1 455 ? -5.825 -9.761 29.101 1.00 68.00 455 ALA A CA 1
ATOM 3665 C C . ALA A 1 455 ? -6.449 -8.632 29.932 1.00 68.00 455 ALA A C 1
ATOM 3667 O O . ALA A 1 455 ? -7.035 -7.705 29.372 1.00 68.00 455 ALA A O 1
ATOM 3668 N N . ILE A 1 456 ? -6.283 -8.673 31.259 1.00 77.94 456 ILE A N 1
ATOM 3669 C CA . ILE A 1 456 ? -6.761 -7.627 32.173 1.00 77.94 456 ILE A CA 1
ATOM 3670 C C . ILE A 1 456 ? -6.082 -6.297 31.862 1.00 77.94 456 ILE A C 1
ATOM 3672 O O . ILE A 1 456 ? -6.766 -5.281 31.778 1.00 77.94 456 ILE A O 1
ATOM 3676 N N . LYS A 1 457 ? -4.763 -6.292 31.647 1.00 69.12 457 LYS A N 1
ATOM 3677 C CA . LYS A 1 457 ? -4.012 -5.089 31.267 1.00 69.12 457 LYS A CA 1
ATOM 3678 C C . LYS A 1 457 ? -4.529 -4.497 29.954 1.00 69.12 457 LYS A C 1
ATOM 3680 O O . LYS A 1 457 ? -4.778 -3.299 29.878 1.00 69.12 457 LYS A O 1
ATOM 3685 N N . SER A 1 458 ? -4.759 -5.339 28.949 1.00 62.09 458 SER A N 1
ATOM 3686 C CA . SER A 1 458 ? -5.277 -4.924 27.639 1.00 62.09 458 SER A CA 1
ATOM 3687 C C . SER A 1 458 ? -6.704 -4.380 27.725 1.00 62.09 458 SER A C 1
ATOM 3689 O O . SER A 1 458 ? -7.007 -3.348 27.135 1.00 62.09 458 SER A O 1
ATOM 3691 N N . PHE A 1 459 ? -7.574 -5.031 28.501 1.00 71.44 459 PHE A N 1
ATOM 3692 C CA . PHE A 1 459 ? -8.931 -4.549 28.746 1.00 71.44 459 PHE A CA 1
ATOM 3693 C C . PHE A 1 459 ? -8.937 -3.242 29.541 1.00 71.44 459 PHE A C 1
ATOM 3695 O O . PHE A 1 459 ? -9.682 -2.332 29.200 1.00 71.44 459 PHE A O 1
ATOM 3702 N N . ARG A 1 460 ? -8.090 -3.115 30.571 1.00 71.25 460 ARG A N 1
ATOM 3703 C CA . ARG A 1 460 ? -7.938 -1.863 31.321 1.00 71.25 460 ARG A CA 1
ATOM 3704 C C . ARG A 1 460 ? -7.465 -0.734 30.421 1.00 71.25 460 ARG A C 1
ATOM 3706 O O . ARG A 1 460 ? -8.010 0.348 30.536 1.00 71.25 460 ARG A O 1
ATOM 3713 N N . HIS A 1 461 ? -6.542 -0.980 29.491 1.00 63.25 461 HIS A N 1
ATOM 3714 C CA . HIS A 1 461 ? -6.174 0.031 28.498 1.00 63.25 461 HIS A CA 1
ATOM 3715 C C . HIS A 1 461 ? -7.357 0.447 27.618 1.00 63.25 461 HIS A C 1
ATOM 3717 O O . HIS A 1 461 ? -7.472 1.621 27.309 1.00 63.25 461 HIS A O 1
ATOM 3723 N N . ILE A 1 462 ? -8.246 -0.475 27.231 1.00 64.75 462 ILE A N 1
ATOM 3724 C CA . ILE A 1 462 ? -9.456 -0.154 26.453 1.00 64.75 462 ILE A CA 1
ATOM 3725 C C . ILE A 1 462 ? -10.456 0.665 27.281 1.00 64.75 462 ILE A C 1
ATOM 3727 O O . ILE A 1 462 ? -10.993 1.663 26.806 1.00 64.75 462 ILE A O 1
ATOM 3731 N N . GLU A 1 463 ? -10.718 0.231 28.512 1.00 71.44 463 GLU A N 1
ATOM 3732 C CA . GLU A 1 463 ? -11.622 0.909 29.441 1.00 71.44 463 GLU A CA 1
ATOM 3733 C C . GLU A 1 463 ? -11.097 2.308 29.775 1.00 71.44 463 GLU A C 1
ATOM 3735 O O . GLU A 1 463 ? -11.842 3.277 29.699 1.00 71.44 463 GLU A O 1
ATOM 3740 N N . GLN A 1 464 ? -9.802 2.419 30.063 1.00 68.50 464 GLN A N 1
ATOM 3741 C CA . GLN A 1 464 ? -9.135 3.675 30.363 1.00 68.50 464 GLN A CA 1
ATOM 3742 C C . GLN A 1 464 ? -9.076 4.594 29.145 1.00 68.50 464 GLN A C 1
ATOM 3744 O O . GLN A 1 464 ? -9.424 5.755 29.279 1.00 68.50 464 GLN A O 1
ATOM 3749 N N . ALA A 1 465 ? -8.777 4.070 27.955 1.00 61.81 465 ALA A N 1
ATOM 3750 C CA . ALA A 1 465 ? -8.864 4.812 26.702 1.00 61.81 465 ALA A CA 1
ATOM 3751 C C . ALA A 1 465 ? -10.251 5.432 26.499 1.00 61.81 465 ALA A C 1
ATOM 3753 O O . ALA A 1 465 ? -10.361 6.600 26.159 1.00 61.81 465 ALA A O 1
ATOM 3754 N N . LEU A 1 466 ? -11.324 4.669 26.719 1.00 68.19 466 LEU A N 1
ATOM 3755 C CA . LEU A 1 466 ? -12.688 5.177 26.565 1.00 68.19 466 LEU A CA 1
ATOM 3756 C C . LEU A 1 466 ? -13.107 6.135 27.682 1.00 68.19 466 LEU A C 1
ATOM 3758 O O . LEU A 1 466 ? -13.904 7.032 27.427 1.00 68.19 466 LEU A O 1
ATOM 3762 N N . ILE A 1 467 ? -12.606 5.937 28.904 1.00 72.75 467 ILE A N 1
ATOM 3763 C CA . ILE A 1 467 ? -12.805 6.882 30.007 1.00 72.75 467 ILE A CA 1
ATOM 3764 C C . ILE A 1 467 ? -12.098 8.188 29.676 1.00 72.75 467 ILE A C 1
ATOM 3766 O O . ILE A 1 467 ? -12.744 9.221 29.728 1.00 72.75 467 ILE A O 1
ATOM 3770 N N . GLU A 1 468 ? -10.834 8.140 29.262 1.00 65.19 468 GLU A N 1
ATOM 3771 C CA . GLU A 1 468 ? -10.061 9.306 28.835 1.00 65.19 468 GLU A CA 1
ATOM 3772 C C . GLU A 1 468 ? -10.783 10.038 27.700 1.00 65.19 468 GLU A C 1
ATOM 3774 O O . GLU A 1 468 ? -11.007 11.230 27.811 1.00 65.19 468 GLU A O 1
ATOM 3779 N N . VAL A 1 469 ? -11.284 9.331 26.683 1.00 64.69 469 VAL A N 1
ATOM 3780 C CA . VAL A 1 469 ? -12.098 9.913 25.590 1.00 64.69 469 VAL A CA 1
ATOM 3781 C C . VAL A 1 469 ? -13.424 10.532 26.075 1.00 64.69 469 VAL A C 1
ATOM 3783 O O . VAL A 1 469 ? -14.056 11.278 25.333 1.00 64.69 469 VAL A O 1
ATOM 3786 N N . ALA A 1 470 ? -13.906 10.192 27.269 1.00 69.00 470 ALA A N 1
ATOM 3787 C CA . ALA A 1 470 ? -15.169 10.695 27.814 1.00 69.00 470 ALA A CA 1
ATOM 3788 C C . ALA A 1 470 ? -15.003 11.750 28.913 1.00 69.00 470 ALA A C 1
ATOM 3790 O O . ALA A 1 470 ? -15.954 12.478 29.192 1.00 69.00 470 ALA A O 1
ATOM 3791 N N . THR A 1 471 ? -13.852 11.780 29.586 1.00 64.19 471 THR A N 1
ATOM 3792 C CA . THR A 1 471 ? -13.540 12.720 30.672 1.00 64.19 471 THR A CA 1
ATOM 3793 C C . THR A 1 471 ? -12.716 13.913 30.210 1.00 64.19 471 THR A C 1
ATOM 3795 O O . THR A 1 471 ? -12.672 14.912 30.923 1.00 64.19 471 THR A O 1
ATOM 3798 N N . ARG A 1 472 ? -12.042 13.763 29.071 1.00 57.50 472 ARG A N 1
ATOM 3799 C CA . ARG A 1 472 ? -11.420 14.828 28.291 1.00 57.50 472 ARG A CA 1
ATOM 3800 C C . ARG A 1 472 ? -12.485 15.442 27.393 1.00 57.50 472 ARG A C 1
ATOM 3802 O O . ARG A 1 472 ? -12.554 16.686 27.332 1.00 57.50 472 ARG A O 1
#

Sequence (472 aa):
MKTEDIIKAPSSGREKIIMMPAFPFLTDCFRTFMLMAIARATRANVKVRTLRSRWYEQMMISCSDWHELEASLRDMLENSVPQNIEEVRNVPLTMGALASDLSILRKRILPRLGIEVPKGRVFQQVSMIAQTYAKRIPLGSIIEVLTKPWRSIVSDDQVLLIPSVEGMKSRHALVKSSFKLPSITRSVNLYESGRFFGLRDERERGGIKKGMVDVRADEHWWLISLLAICSCLVSVERIDRGEYVHLYLCVVPEHGFSYDVQVLSRVRDLREKIVGWLRRTGIYMEDLQFMNYLLLMRSYYELRSEVGTTTLFTKHPLSFKLIGIRAVGRRFSESFEQVLPLERLAVIDLALTQAYGEEAEDVAKCLSALGLALVRILKVYSGLARELAIDRLVVLYKHFISSLLEPGRPSYLKPLYELLRTLRIEDYRARLLGALAKRIMEVEGLEKEEARALAIKSFRHIEQALIEVATR

Foldseek 3Di:
DWDKDFDDFDPDPQKFKFKDFPQPLLVQLLVQLLLLLQLQLVVKWWKWAWDDDLTIIIIIIGIPDPQSSLVSSLCLLQPLLLVLLVLAVPDQPCCLLCVVVVCCCQVPLCVVLVHHQDDDGPSVRLNVVSNVSSVSQDRPVLVVQRRQTWIWTDDLQEIEIEGDDPPDPDPVVRVVQWDFARQVSVFECQQVSQVVVPSWDDDPDDDTDTRYYTYIYHSSCNSSSVSSSSSQFQYWDADPPRWIKTKGKGKFFDHPFMDTSVLSNLVSQLVVQLSVVCSVQPDDLVDVLLVLLLSLLSSLLSQVVDPCNLVSCVNGKIWIKMWIWINDRVHIYTPDIDIGISNLSNLLVVLQCVLPNPCSSLLSVLLSLLSSLLSCCCVPCVPVCVVLVSVLLSVLSSLLSCQSRPPPRPHSVVSLVVNLVSCPPPVSVVSQLVVQLVVCCVPVVDDSVVSSVVSVVSSVSNNVSSVSSNVD

Secondary structure (DSSP, 8-state):
-------PPPSSTTEEEEEEE--HHHHHHHHHHHHHHHTT-TTS-EEEEEEE-SSEEEEEEEES-HHHHHHHHHHIIIIIHHHHHHTTTTS----TTHHHHHHHIIIIIHHHTT-----SSHHHHHHHHHHHHHHHSPTTHHHHHHHSPEEEEEETTEEEEEE--TT--SHHHHHHH-EEPPHHHHTTTHHHHHHHTT-EE--SSSSPEEPEEEEEE-HHHHHHHHHHHHHTEEEEEE-GGG-EEEEEEEEEEPTT-EEEHHHHHHHHHHHHHHHHHHHHH---TT-HHHHHHHHHHHHHHHHHTSTTHHHHHHHS-EEEEEEEEEEETTEEEEEEEEEEETTHHHHHHHHHHHHHGGGHHHHHHHHHHHHHHHHHHHHH-HHHHHHTTHHHHHHHHHHHHHHHHSTT---THHHHHHHHHHHT-HHHHHHHHHHHHHHHHHHH---HHHHHHHHHHHHHHHHHHHHHHHH-

pLDDT: mean 79.19, std 14.4, range [36.03, 96.31]

Radius of gyration: 24.79 Å; chains: 1; bounding box: 51×44×73 Å